Protein AF-A0AAD8B9A0-F1 (afdb_monomer)

InterPro domains:
  IPR000834 Peptidase M14, carboxypeptidase A [PF00246] (29-310)
  IPR000834 Peptidase M14, carboxypeptidase A [PS52035] (16-327)
  IPR000834 Peptidase M14, carboxypeptidase A [SM00631] (17-311)

Secondary structure (DSSP, 8-state):
---S----SS---TTTSPPHHHHHHHHHHHHHH-TTTEEE-TT-B-TTS-B--EEEES-TT-TTGGGSEEEEEE--SSTT--HHHHHHHHHHHHHHHTTSSS-S-HHHHHHHHHHHHEEEEEES-S-HHHHHHHHHH--TT--S-TT---GGG-SSSSTTSTTSBS-TTSTTB--SSTT-SHHHHHHHHHHHHS--SEEEEEE-SS-EEEESP-SHHHHT--SGGG----TTHHHHHHHHHHHHHH-TTSPPEEEEHHHH-SS---S-HHHHHHHTS--SEEEEEE----TT--SS-SHHHHS--GGGHHHHHHHHTHHHHHHHHHHHHHHHHHHHHHH---HHHHHHHHHHHS---------B-----TTTHHHHHHHHHHHHHHHHHHHHHHHHHHHHHHHTS-------------------

Radius of gyration: 24.92 Å; Cα contacts (8 Å, |Δi|>4): 743; chains: 1; bounding box: 74×56×81 Å

pLDDT: mean 85.26, std 19.44, range [25.05, 98.94]

Foldseek 3Di:
DALDFDDAPDADDCVQFPALVRLVVVLVVLCVVCVQFKDFPQPQAWPVRRGLSKMKGARNPDPPQVLAAEEEEEEALWQLQRLRLVLVVVLSCLLCVLVPPDDDDPSVVVNVVDRHRHTYIYSSHLANQSSVVCVVVVSSSGTHGVQLARSFQQAPFQHPDDQADCDSSDNRNRPPHRPPISSNVVLVVCLVVDLHQAYEYEFALAFAKEADDQADCLLPPPDPVPNDHQLQVVLLVVLLVQLQVLLVVDGYFYDHNSLVDPGGHGRGSQNCCCPVSVRNHGIYGHLYADPDDDDDRNSNGNADDSVCSVVSSVSNNSSVVSVSVSSSVVSVVVVVLVPDPDPVVVVVVVCVSNDDDDDDPDSDDPDPPVPPVVVVVVVVVVVVVVVVVVVVVVVVVVVVVVVVVDDDDDDDDDDDDPDDDDDD

Nearest PDB structures (foldseek):
  1uwy-assembly1_A  TM=7.625E-01  e=5.357E-14  Homo sapiens
  1h8l-assembly1_A  TM=7.677E-01  e=7.523E-14  Lophonetta specularioides
  2nsm-assembly1_A  TM=7.657E-01  e=2.204E-13  Homo sapiens
  3mn8-assembly1_A  TM=7.674E-01  e=1.402E-13  Drosophila melanogaster
  3mn8-assembly3_C  TM=7.132E-01  e=5.451E-13  Drosophila melanogaster

Mean predicted aligned error: 10.91 Å

Solvent-accessible surface area (backbone atoms only — not comparable to full-atom values): 22854 Å² total; per-residue (Å²): 90,87,40,66,65,59,74,59,89,56,78,86,47,71,93,76,45,77,48,71,70,52,50,50,51,51,54,51,50,49,26,69,73,37,62,64,36,27,44,74,48,83,86,44,36,28,91,85,65,45,62,21,59,30,34,39,39,25,41,72,84,51,91,64,61,85,78,27,45,25,33,41,38,39,16,20,48,38,34,38,28,54,48,37,39,53,43,50,52,53,50,51,49,52,46,48,56,27,70,53,94,72,70,102,42,75,42,32,56,52,23,54,52,49,32,73,44,30,41,37,34,34,31,52,25,34,26,41,45,9,38,54,41,33,70,73,69,64,28,47,37,35,35,15,34,72,82,31,32,15,55,59,22,18,26,82,27,68,52,91,43,89,20,45,35,88,48,67,81,29,40,38,5,20,61,94,41,60,57,68,48,52,48,51,43,57,57,60,51,48,49,72,76,40,87,41,50,29,35,41,39,38,38,41,49,37,44,35,36,32,32,46,35,30,28,41,70,44,54,67,43,90,43,85,92,61,57,61,60,56,75,53,43,71,59,49,51,50,51,48,52,53,32,26,60,52,18,71,94,67,62,41,40,40,32,45,21,28,74,71,39,96,59,47,43,12,1,24,59,40,40,24,36,38,70,73,60,55,23,74,41,28,28,38,34,25,72,36,41,42,97,77,71,80,84,68,38,35,32,58,32,18,27,72,58,74,94,44,39,67,65,53,42,62,51,50,51,42,37,58,57,41,53,50,56,51,46,54,52,52,49,50,55,52,53,54,52,71,70,49,88,52,67,65,61,50,48,59,49,54,48,61,49,62,56,79,69,81,86,68,89,60,73,53,65,85,74,87,68,86,75,60,62,63,61,55,49,52,50,52,53,52,50,52,52,52,50,52,52,51,53,50,53,51,50,51,51,52,52,58,58,53,65,74,72,66,79,88,85,82,93,86,82,82,87,89,78,92,80,82,87,80,77,135

Organism: Biomphalaria pfeifferi (NCBI:txid112525)

Sequence (424 aa):
MNVKSQVEKYEPDYLIYHNYTQAFADVMSLAQKYPDYIQTLDKYKSGSGLSQLVIRITNFSNPFLENNVKILMAYGEHAREFFPIESMFYFLNNLTQGLEKTINCLNESFSKWVLNRFDIYIIALTNPDGKDYIEKSKNYCWRGNAKGIDINRNFDWNFGDIGSSKDPNDGEYRGPSAFSEPETEVFRELSRLVNFDGFFSFHSGIRHIYIPFADSKSKHSKSKRNHRVPHNKNRIIELSRQMARASPLRLFQFGLAHKLNGYNADGTSFDYMAGVAKVPFSLAIEMWGHDNHVGNSCFDEFNPESEKLEEELVLVHPLYVEFLTYLDRWKKDILNLEETSDAKLRRSIVDLEQGEQPFEDLTESPSKKTGALHEDLLMYMLLLLLLAVVIVIIGLKYICGNSRKKRVISLKSLSSTFLLLRSL

Structure (mmCIF, N/CA/C/O backbone):
data_AF-A0AAD8B9A0-F1
#
_entry.id   AF-A0AAD8B9A0-F1
#
loop_
_atom_site.group_PDB
_atom_site.id
_atom_site.type_symbol
_atom_site.label_atom_id
_atom_site.label_alt_id
_atom_site.label_comp_id
_atom_site.label_asym_id
_atom_site.label_entity_id
_atom_site.label_seq_id
_atom_site.pdbx_PDB_ins_code
_atom_site.Cartn_x
_atom_site.Cartn_y
_atom_site.Cartn_z
_atom_site.occupancy
_atom_site.B_iso_or_equiv
_atom_site.auth_seq_id
_atom_site.auth_comp_id
_atom_site.auth_asym_id
_atom_site.auth_atom_id
_atom_site.pdbx_PDB_model_num
ATOM 1 N N . MET A 1 1 ? 3.394 2.214 -21.341 1.00 71.31 1 MET A N 1
ATOM 2 C CA . MET A 1 1 ? 4.650 2.692 -20.691 1.00 71.31 1 MET A CA 1
ATOM 3 C C . MET A 1 1 ? 5.843 1.822 -21.089 1.00 71.31 1 MET A C 1
ATOM 5 O O . MET A 1 1 ? 5.667 0.622 -21.264 1.00 71.31 1 MET A O 1
ATOM 9 N N . ASN A 1 2 ? 7.052 2.390 -21.215 1.00 71.69 2 ASN A N 1
ATOM 10 C CA . ASN A 1 2 ? 8.270 1.612 -21.490 1.00 71.69 2 ASN A CA 1
ATOM 11 C C . ASN A 1 2 ? 8.801 0.959 -20.198 1.00 71.69 2 ASN A C 1
ATOM 13 O O . ASN A 1 2 ? 9.082 1.665 -19.238 1.00 71.69 2 ASN A O 1
ATOM 17 N N . VAL A 1 3 ? 8.946 -0.368 -20.191 1.00 85.25 3 VAL A N 1
ATOM 18 C CA . VAL A 1 3 ? 9.480 -1.167 -19.062 1.00 85.25 3 VAL A CA 1
ATOM 19 C C . VAL A 1 3 ? 10.838 -1.803 -19.370 1.00 85.25 3 VAL A C 1
ATOM 21 O O . VAL A 1 3 ? 11.311 -2.683 -18.648 1.00 85.25 3 VAL A O 1
ATOM 24 N N . LYS A 1 4 ? 11.472 -1.393 -20.474 1.00 89.50 4 LYS A N 1
ATOM 25 C CA . LYS A 1 4 ? 12.816 -1.851 -20.828 1.00 89.50 4 LYS A CA 1
ATOM 26 C C . LYS A 1 4 ? 13.832 -1.260 -19.863 1.00 89.50 4 LYS A C 1
ATOM 28 O O . LYS A 1 4 ? 13.793 -0.057 -19.618 1.00 89.50 4 LYS A O 1
ATOM 33 N N . SER A 1 5 ? 14.778 -2.094 -19.440 1.00 93.25 5 SER A N 1
ATOM 34 C CA . SER A 1 5 ? 15.913 -1.692 -18.607 1.00 93.25 5 SER A CA 1
ATOM 35 C C . SER A 1 5 ? 16.591 -0.437 -19.143 1.00 93.25 5 SER A C 1
ATOM 37 O O . SER A 1 5 ? 16.822 -0.314 -20.350 1.00 93.25 5 SER A O 1
ATOM 39 N N . GLN A 1 6 ? 16.914 0.470 -18.231 1.00 95.19 6 GLN A N 1
ATOM 40 C CA . GLN A 1 6 ? 17.668 1.687 -18.499 1.00 95.19 6 GLN A CA 1
ATOM 41 C C . GLN A 1 6 ? 18.984 1.648 -17.718 1.00 95.19 6 GLN A C 1
ATOM 43 O O . GLN A 1 6 ? 19.227 0.736 -16.928 1.00 95.19 6 GLN A O 1
ATOM 48 N N . VAL A 1 7 ? 19.871 2.600 -18.004 1.00 94.62 7 VAL A N 1
ATOM 49 C CA . VAL A 1 7 ? 21.052 2.829 -17.168 1.00 94.62 7 VAL A CA 1
ATOM 50 C C . VAL A 1 7 ? 20.599 3.665 -15.980 1.00 94.62 7 VAL A C 1
ATOM 52 O O . VAL A 1 7 ? 20.136 4.791 -16.170 1.00 94.62 7 VAL A O 1
ATOM 55 N N . GLU A 1 8 ? 20.723 3.107 -14.782 1.00 95.69 8 GLU A N 1
ATOM 56 C CA . GLU A 1 8 ? 20.315 3.785 -13.557 1.00 95.69 8 GLU A CA 1
ATOM 57 C C . GLU A 1 8 ? 21.355 4.815 -13.111 1.00 95.69 8 GLU A C 1
ATOM 59 O O . GLU A 1 8 ? 22.565 4.606 -13.232 1.00 95.69 8 GLU A O 1
ATOM 64 N N . LYS A 1 9 ? 20.875 5.933 -12.561 1.00 95.50 9 LYS A N 1
ATOM 65 C CA . LYS A 1 9 ? 21.720 6.943 -11.913 1.00 95.50 9 LYS A CA 1
ATOM 66 C C . LYS A 1 9 ? 22.324 6.399 -10.615 1.00 95.50 9 LYS A C 1
ATOM 68 O O . LYS A 1 9 ? 23.489 6.658 -10.322 1.00 95.50 9 LYS A O 1
ATOM 73 N N . TYR A 1 10 ? 21.521 5.651 -9.866 1.00 95.62 10 TYR A N 1
ATOM 74 C CA . TYR A 1 10 ? 21.903 4.865 -8.701 1.00 95.62 10 TYR A CA 1
ATOM 75 C C . TYR A 1 10 ? 20.953 3.670 -8.570 1.00 95.62 10 TYR A C 1
ATOM 77 O O . TYR A 1 10 ? 19.819 3.711 -9.039 1.00 95.62 10 TYR A O 1
ATOM 85 N N . GLU A 1 11 ? 21.435 2.603 -7.942 1.00 95.75 11 GLU A N 1
ATOM 86 C CA . GLU A 1 11 ? 20.695 1.360 -7.706 1.00 95.75 11 GLU A CA 1
ATOM 87 C C . GLU A 1 11 ? 20.348 1.229 -6.209 1.00 95.75 11 GLU A C 1
ATOM 89 O O . GLU A 1 11 ? 21.002 1.871 -5.380 1.00 95.75 11 GLU A O 1
ATOM 94 N N . PRO A 1 12 ? 19.361 0.397 -5.826 1.00 96.19 12 PRO A N 1
ATOM 95 C CA . PRO A 1 12 ? 19.086 0.119 -4.422 1.00 96.19 12 PRO A CA 1
ATOM 96 C C . PRO A 1 12 ? 20.289 -0.539 -3.744 1.00 96.19 12 PRO A C 1
ATOM 98 O O . PRO A 1 12 ? 20.817 -1.550 -4.214 1.00 96.19 12 PRO A O 1
ATOM 101 N N . ASP A 1 13 ? 20.669 -0.014 -2.580 1.00 97.00 13 ASP A N 1
ATOM 102 C CA . ASP A 1 13 ? 21.529 -0.739 -1.648 1.00 97.00 13 ASP A CA 1
ATOM 103 C C . ASP A 1 13 ? 20.666 -1.706 -0.831 1.00 97.00 13 ASP A C 1
ATOM 105 O O . ASP A 1 13 ? 19.913 -1.279 0.041 1.00 97.00 13 ASP A O 1
ATOM 109 N N . TYR A 1 14 ? 20.774 -3.008 -1.098 1.00 96.50 14 TYR A N 1
ATOM 110 C CA . TYR A 1 14 ? 20.010 -4.047 -0.393 1.00 96.50 14 TYR A CA 1
ATOM 111 C C . TYR A 1 14 ? 20.470 -4.305 1.056 1.00 96.50 14 TYR A C 1
ATOM 113 O O . TYR A 1 14 ? 19.943 -5.191 1.730 1.00 96.50 14 TYR A O 1
ATOM 121 N N . LEU A 1 15 ? 21.462 -3.561 1.557 1.00 95.56 15 LEU A N 1
ATOM 122 C CA . LEU A 1 15 ? 21.720 -3.455 2.996 1.00 95.56 15 LEU A CA 1
ATOM 123 C C . LEU A 1 15 ? 20.770 -2.466 3.687 1.00 95.56 15 LEU A C 1
ATOM 125 O O . LEU A 1 15 ? 20.677 -2.482 4.913 1.00 95.56 15 LEU A O 1
ATOM 129 N N . ILE A 1 16 ? 20.098 -1.612 2.911 1.00 95.81 16 ILE A N 1
ATOM 130 C CA . ILE A 1 16 ? 19.205 -0.548 3.378 1.00 95.81 16 ILE A CA 1
ATOM 131 C C . ILE A 1 16 ? 17.772 -0.804 2.894 1.00 95.81 16 ILE A C 1
ATOM 133 O O . ILE A 1 16 ? 16.852 -0.818 3.702 1.00 95.81 16 ILE A O 1
ATOM 137 N N . TYR A 1 17 ? 17.586 -1.042 1.594 1.00 98.00 17 TYR A N 1
ATOM 138 C CA . TYR A 1 17 ? 16.304 -1.422 1.007 1.00 98.00 17 TYR A CA 1
ATOM 139 C C . TYR A 1 17 ? 16.043 -2.918 1.175 1.00 98.00 17 TYR A C 1
ATOM 141 O O . TYR A 1 17 ? 16.876 -3.748 0.803 1.00 98.00 17 TYR A O 1
ATOM 149 N N . HIS A 1 18 ? 14.849 -3.280 1.633 1.00 98.06 18 HIS A N 1
ATOM 150 C CA . HIS A 1 18 ? 14.454 -4.669 1.789 1.00 98.06 18 HIS A CA 1
ATOM 151 C C . HIS A 1 18 ? 14.305 -5.344 0.421 1.00 98.06 18 HIS A C 1
ATOM 153 O O . HIS A 1 18 ? 13.548 -4.908 -0.460 1.00 98.06 18 HIS A O 1
ATOM 159 N N . ASN A 1 19 ? 14.996 -6.470 0.261 1.00 97.81 19 ASN A N 1
ATOM 160 C CA . ASN A 1 19 ? 14.623 -7.494 -0.705 1.00 97.81 19 ASN A CA 1
ATOM 161 C C . ASN A 1 19 ? 13.475 -8.369 -0.163 1.00 97.81 19 ASN A C 1
ATOM 163 O O . ASN A 1 19 ? 13.119 -8.291 1.016 1.00 97.81 19 ASN A O 1
ATOM 167 N N . TYR A 1 20 ? 12.893 -9.225 -1.006 1.00 98.25 20 TYR A N 1
ATOM 168 C CA . TYR A 1 20 ? 11.795 -10.117 -0.618 1.00 98.25 20 TYR A CA 1
ATOM 169 C C . TYR A 1 20 ? 12.150 -10.984 0.600 1.00 98.25 20 TYR A C 1
ATOM 171 O O . TYR A 1 20 ? 11.336 -11.154 1.506 1.00 98.25 20 TYR A O 1
ATOM 179 N N . THR A 1 21 ? 13.371 -11.527 0.638 1.00 98.06 21 THR A N 1
ATOM 180 C CA . THR A 1 21 ? 13.805 -12.440 1.706 1.00 98.06 21 THR A CA 1
ATOM 181 C C . THR A 1 21 ? 13.910 -11.722 3.051 1.00 98.06 21 THR A C 1
ATOM 183 O O . THR A 1 21 ? 13.456 -12.260 4.060 1.00 98.06 21 THR A O 1
ATOM 186 N N . GLN A 1 22 ? 14.470 -10.511 3.065 1.00 98.25 22 GLN A N 1
ATOM 187 C CA . GLN A 1 22 ? 14.550 -9.655 4.252 1.00 98.25 22 GLN A CA 1
ATOM 188 C C . GLN A 1 22 ? 13.149 -9.251 4.714 1.00 98.25 22 GLN A C 1
ATOM 190 O O . GLN A 1 22 ? 12.798 -9.508 5.860 1.00 98.25 22 GLN A O 1
ATOM 195 N N . ALA A 1 23 ? 12.305 -8.750 3.802 1.00 98.38 23 ALA A N 1
ATOM 196 C CA . ALA A 1 23 ? 10.934 -8.364 4.129 1.00 98.38 23 ALA A CA 1
ATOM 197 C C . ALA A 1 23 ? 10.128 -9.530 4.729 1.00 98.38 23 ALA A C 1
ATOM 199 O O . ALA A 1 23 ? 9.422 -9.358 5.723 1.00 98.38 23 ALA A O 1
ATOM 200 N N . PHE A 1 24 ? 10.262 -10.735 4.163 1.00 98.50 24 PHE A N 1
ATOM 201 C CA . PHE A 1 24 ? 9.653 -11.944 4.715 1.00 98.50 24 PHE A CA 1
ATOM 202 C C . PHE A 1 24 ? 10.174 -12.236 6.126 1.00 98.50 24 PHE A C 1
ATOM 204 O O . PHE A 1 24 ? 9.379 -12.448 7.042 1.00 98.50 24 PHE A O 1
ATOM 211 N N . ALA A 1 25 ? 11.496 -12.247 6.315 1.00 98.50 25 ALA A N 1
ATOM 212 C CA . ALA A 1 25 ? 12.107 -12.549 7.606 1.00 98.50 25 ALA A CA 1
ATOM 213 C C . ALA A 1 25 ? 11.671 -11.559 8.697 1.00 98.50 25 ALA A C 1
ATOM 215 O O . ALA A 1 25 ? 11.314 -11.986 9.797 1.00 98.50 25 ALA A O 1
ATOM 216 N N . ASP A 1 26 ? 11.627 -10.265 8.383 1.00 98.25 26 ASP A N 1
ATOM 217 C CA . ASP A 1 26 ? 11.280 -9.217 9.342 1.00 98.25 26 ASP A CA 1
ATOM 218 C C . ASP A 1 26 ? 9.797 -9.244 9.714 1.00 98.25 26 ASP A C 1
ATOM 220 O O . ASP A 1 26 ? 9.461 -9.173 10.898 1.00 98.25 26 ASP A O 1
ATOM 224 N N . VAL A 1 27 ? 8.897 -9.460 8.747 1.00 98.38 27 VAL A N 1
ATOM 225 C CA . VAL A 1 27 ? 7.463 -9.650 9.029 1.00 98.38 27 VAL A CA 1
ATOM 226 C C . VAL A 1 27 ? 7.234 -10.863 9.936 1.00 98.38 27 VAL A C 1
ATOM 228 O O . VAL A 1 27 ? 6.509 -10.764 10.930 1.00 98.38 27 VAL A O 1
ATOM 231 N N . MET A 1 28 ? 7.878 -11.997 9.641 1.00 98.31 28 MET A N 1
ATOM 232 C CA . MET A 1 28 ? 7.747 -13.206 10.462 1.00 98.31 28 MET A CA 1
ATOM 233 C C . MET A 1 28 ? 8.338 -13.008 11.864 1.00 98.31 28 MET A C 1
ATOM 235 O O . MET A 1 28 ? 7.744 -13.448 12.849 1.00 98.31 28 MET A O 1
ATOM 239 N N . SER A 1 29 ? 9.467 -12.303 11.971 1.00 98.12 29 SER A N 1
ATOM 240 C CA . SER A 1 29 ? 10.098 -11.948 13.246 1.00 98.12 29 SER A CA 1
ATOM 241 C C . SER A 1 29 ? 9.185 -11.068 14.106 1.00 98.12 29 SER A C 1
ATOM 243 O O . SER A 1 29 ? 8.993 -11.348 15.292 1.00 98.12 29 SER A O 1
ATOM 245 N N . LEU A 1 30 ? 8.545 -10.053 13.513 1.00 97.44 30 LEU A N 1
ATOM 246 C CA . LEU A 1 30 ? 7.581 -9.194 14.206 1.00 97.44 30 LEU A CA 1
ATOM 247 C C . LEU A 1 30 ? 6.370 -9.985 14.714 1.00 97.44 30 LEU A C 1
ATOM 249 O O . LEU A 1 30 ? 5.999 -9.843 15.881 1.00 97.44 30 LEU A O 1
ATOM 253 N N . ALA A 1 31 ? 5.789 -10.847 13.875 1.00 97.69 31 ALA A N 1
ATOM 254 C CA . ALA A 1 31 ? 4.660 -11.694 14.262 1.00 97.69 31 ALA A CA 1
ATOM 255 C C . ALA A 1 31 ? 5.031 -12.678 15.384 1.00 97.69 31 ALA A C 1
ATOM 257 O O . ALA A 1 31 ? 4.275 -12.854 16.338 1.00 97.69 31 ALA A O 1
ATOM 258 N N . GLN A 1 32 ? 6.226 -13.273 15.321 1.00 97.56 32 GLN A N 1
ATOM 259 C CA . GLN A 1 32 ? 6.725 -14.168 16.365 1.00 97.56 32 GLN A CA 1
ATOM 260 C C . GLN A 1 32 ? 7.006 -13.432 17.682 1.00 97.56 32 GLN A C 1
ATOM 262 O O . GLN A 1 32 ? 6.768 -13.984 18.758 1.00 97.56 32 GLN A O 1
ATOM 267 N N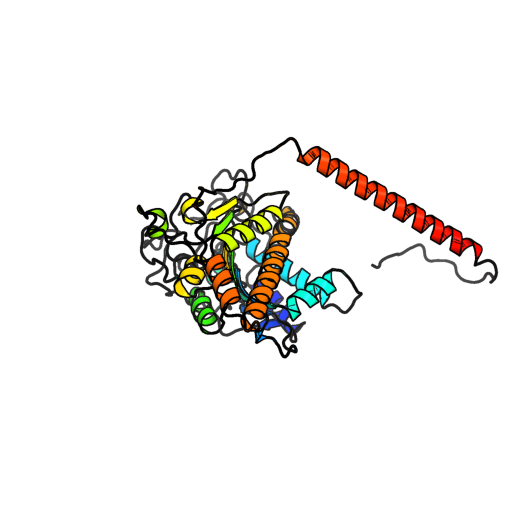 . LYS A 1 33 ? 7.530 -12.202 17.615 1.00 96.88 33 LYS A N 1
ATOM 268 C CA . LYS A 1 33 ? 7.868 -11.392 18.793 1.00 96.88 33 LYS A CA 1
ATOM 269 C C . LYS A 1 33 ? 6.624 -10.832 19.487 1.00 96.88 33 LYS A C 1
ATOM 271 O O . LYS A 1 33 ? 6.620 -10.735 20.714 1.00 96.88 33 LYS A O 1
ATOM 276 N N . TYR A 1 34 ? 5.576 -10.493 18.732 1.00 96.81 34 TYR A N 1
ATOM 277 C CA . TYR A 1 34 ? 4.356 -9.857 19.243 1.00 96.81 34 TYR A CA 1
ATOM 278 C C . TYR A 1 34 ? 3.068 -10.617 18.860 1.00 96.81 34 TYR A C 1
ATOM 280 O O . TYR A 1 34 ? 2.167 -10.021 18.268 1.00 96.81 34 TYR A O 1
ATOM 288 N N . PRO A 1 35 ? 2.921 -11.905 19.224 1.00 96.50 35 PRO A N 1
ATOM 289 C CA . PRO A 1 35 ? 1.802 -12.743 18.772 1.00 96.50 35 PRO A CA 1
ATOM 290 C C . PRO A 1 35 ? 0.435 -12.302 19.323 1.00 96.50 35 PRO A C 1
ATOM 292 O O . PRO A 1 35 ? -0.597 -12.558 18.703 1.00 96.50 35 PRO A O 1
ATOM 295 N N . ASP A 1 36 ? 0.417 -11.596 20.458 1.00 95.50 36 ASP A N 1
ATOM 296 C CA . ASP A 1 36 ? -0.799 -11.003 21.036 1.00 95.50 36 ASP A CA 1
ATOM 297 C C . ASP A 1 36 ? -1.308 -9.791 20.236 1.00 95.50 36 ASP A C 1
ATOM 299 O O . ASP A 1 36 ? -2.430 -9.325 20.464 1.00 95.50 36 ASP A O 1
ATOM 303 N N . TYR A 1 37 ? -0.491 -9.283 19.301 1.00 97.12 37 TYR A N 1
ATOM 304 C CA . TYR A 1 37 ? -0.767 -8.071 18.535 1.00 97.12 37 TYR A CA 1
ATOM 305 C C . TYR A 1 37 ? -0.685 -8.229 17.017 1.00 97.12 37 TYR A C 1
ATOM 307 O O . TYR A 1 37 ? -1.356 -7.488 16.305 1.00 97.12 37 TYR A O 1
ATOM 315 N N . ILE A 1 38 ? 0.132 -9.154 16.508 1.00 98.19 38 ILE A N 1
ATOM 316 C CA . ILE A 1 38 ? 0.414 -9.328 15.079 1.00 98.19 38 ILE A CA 1
ATOM 317 C C . ILE A 1 38 ? 0.214 -10.797 14.701 1.00 98.19 38 ILE A C 1
ATOM 319 O O . ILE A 1 38 ? 0.829 -11.687 15.281 1.00 98.19 38 ILE A O 1
ATOM 323 N N . GLN A 1 39 ? -0.622 -11.046 13.694 1.00 98.19 39 GLN A N 1
ATOM 324 C CA . GLN A 1 39 ? -0.857 -12.370 13.113 1.00 98.19 39 GLN A CA 1
ATOM 325 C C . GLN A 1 39 ? -0.636 -12.335 11.601 1.00 98.19 39 GLN A C 1
ATOM 327 O O . GLN A 1 39 ? -1.050 -11.384 10.939 1.00 98.19 39 GLN A O 1
ATOM 332 N N . THR A 1 40 ? -0.028 -13.380 11.042 1.00 98.25 40 THR A N 1
ATOM 333 C CA . THR A 1 40 ? 0.126 -13.544 9.591 1.00 98.25 40 THR A CA 1
ATOM 334 C C . THR A 1 40 ? -1.057 -14.314 8.996 1.00 98.25 40 THR A C 1
ATOM 336 O O . THR A 1 40 ? -1.662 -15.172 9.642 1.00 98.25 40 THR A O 1
ATOM 339 N N . LEU A 1 41 ? -1.415 -14.002 7.749 1.00 98.00 41 LEU A N 1
ATOM 340 C CA . LEU A 1 41 ? -2.427 -14.705 6.959 1.00 98.00 41 LEU A CA 1
ATOM 341 C C . LEU A 1 41 ? -1.747 -15.428 5.785 1.00 98.00 41 LEU A C 1
ATOM 343 O O . LEU A 1 41 ? -1.842 -15.016 4.630 1.00 98.00 41 LEU A O 1
ATOM 347 N N . ASP A 1 42 ? -1.075 -16.540 6.083 1.00 95.00 42 ASP A N 1
ATOM 348 C CA . ASP A 1 42 ? -0.125 -17.222 5.179 1.00 95.00 42 ASP A CA 1
ATOM 349 C C . ASP A 1 42 ? -0.738 -17.858 3.915 1.00 95.00 42 ASP A C 1
ATOM 351 O O . ASP A 1 42 ? -0.021 -18.358 3.043 1.00 95.00 42 ASP A O 1
ATOM 355 N N . LYS A 1 43 ? -2.071 -17.884 3.807 1.00 97.69 43 LYS A N 1
ATOM 356 C CA . LYS A 1 43 ? -2.770 -18.488 2.662 1.00 97.69 43 LYS A CA 1
ATOM 357 C C . LYS A 1 43 ? -2.620 -17.684 1.367 1.00 97.69 43 LYS A C 1
ATOM 359 O O . LYS A 1 43 ? -2.801 -18.255 0.295 1.00 97.69 43 LYS A O 1
ATOM 364 N N . TYR A 1 44 ? -2.320 -16.387 1.457 1.00 98.19 44 TYR A N 1
ATOM 365 C CA . TYR A 1 44 ? -2.239 -15.498 0.298 1.00 98.19 44 TYR A CA 1
ATOM 366 C C . TYR A 1 44 ? -0.854 -15.564 -0.342 1.00 98.19 44 TYR A C 1
ATOM 368 O O . TYR A 1 44 ? 0.159 -15.235 0.284 1.00 98.19 44 TYR A O 1
ATOM 376 N N . LYS A 1 45 ? -0.820 -16.017 -1.595 1.00 98.38 45 LYS A N 1
ATOM 377 C CA . LYS A 1 45 ? 0.405 -16.265 -2.351 1.00 98.38 45 LYS A CA 1
ATOM 378 C C . LYS A 1 45 ? 0.272 -15.766 -3.783 1.00 98.38 45 LYS A C 1
ATOM 380 O O . LYS A 1 45 ? -0.820 -15.785 -4.341 1.00 98.38 45 LYS A O 1
ATOM 385 N N . SER A 1 46 ? 1.393 -15.376 -4.371 1.00 98.25 46 SER A N 1
ATOM 386 C CA . SER A 1 46 ? 1.506 -14.984 -5.775 1.00 98.25 46 SER A CA 1
ATOM 387 C C . SER A 1 46 ? 1.404 -16.157 -6.746 1.00 98.25 46 SER A C 1
ATOM 389 O O . SER A 1 46 ? 1.356 -17.326 -6.343 1.00 98.25 46 SER A O 1
ATOM 391 N N . GLY A 1 47 ? 1.441 -15.851 -8.047 1.00 97.31 47 GLY A N 1
ATOM 392 C CA . GLY A 1 47 ? 1.433 -16.855 -9.111 1.00 97.31 47 GLY A CA 1
ATOM 393 C C . GLY A 1 47 ? 2.574 -17.874 -9.010 1.00 97.31 47 GLY A C 1
ATOM 394 O O . GLY A 1 47 ? 2.382 -19.037 -9.370 1.00 97.31 47 GLY A O 1
ATOM 395 N N . SER A 1 48 ? 3.731 -17.465 -8.484 1.00 97.31 48 SER A N 1
ATOM 396 C CA . SER A 1 48 ? 4.896 -18.336 -8.259 1.00 97.31 48 SER A CA 1
ATOM 397 C C . SER A 1 48 ? 4.945 -18.950 -6.853 1.00 97.31 48 SER A C 1
ATOM 399 O O . SER A 1 48 ? 5.892 -19.663 -6.521 1.00 97.31 48 SER A O 1
ATOM 401 N N . GLY A 1 49 ? 3.925 -18.715 -6.021 1.00 98.00 49 GLY A N 1
ATOM 402 C CA . GLY A 1 49 ? 3.800 -19.295 -4.683 1.00 98.00 49 GLY A CA 1
ATOM 403 C C . GLY A 1 49 ? 4.548 -18.549 -3.572 1.00 98.00 49 GLY A C 1
ATOM 404 O O . GLY A 1 49 ? 4.640 -19.081 -2.460 1.00 98.00 49 GLY A O 1
ATOM 405 N N . LEU A 1 50 ? 5.061 -17.344 -3.841 1.00 98.50 50 LEU A N 1
ATOM 406 C CA . LEU A 1 50 ? 5.660 -16.470 -2.830 1.00 98.50 50 LEU A CA 1
ATOM 407 C C . LEU A 1 50 ? 4.565 -15.858 -1.953 1.00 98.50 50 LEU A C 1
ATOM 409 O O . LEU A 1 50 ? 3.462 -15.591 -2.421 1.00 98.50 50 LEU A O 1
ATOM 413 N N . SER A 1 51 ? 4.850 -15.653 -0.669 1.00 98.50 51 SER A N 1
ATOM 414 C CA . SER A 1 51 ? 3.882 -15.059 0.257 1.00 98.50 51 SER A CA 1
ATOM 415 C C . SER A 1 51 ? 3.662 -13.586 -0.081 1.00 98.50 51 SER A C 1
ATOM 417 O O . SER A 1 51 ? 4.628 -12.860 -0.305 1.00 98.50 51 SER A O 1
ATOM 419 N N . GLN A 1 52 ? 2.409 -13.126 -0.048 1.00 98.50 52 GLN A N 1
ATOM 420 C CA . GLN A 1 52 ? 2.091 -11.691 -0.130 1.00 98.50 52 GLN A CA 1
ATOM 421 C C . GLN A 1 52 ? 2.268 -10.956 1.213 1.00 98.50 52 GLN A C 1
ATOM 423 O O . GLN A 1 52 ? 1.952 -9.770 1.326 1.00 98.50 52 GLN A O 1
ATOM 428 N N . LEU A 1 53 ? 2.765 -11.661 2.242 1.00 98.12 53 LEU A N 1
ATOM 429 C CA . LEU A 1 53 ? 3.092 -11.107 3.559 1.00 98.12 53 LEU A CA 1
ATOM 430 C C . LEU A 1 53 ? 1.911 -10.357 4.189 1.00 98.12 53 LEU A C 1
ATOM 432 O O . LEU A 1 53 ? 2.039 -9.237 4.680 1.00 98.12 53 LEU A O 1
ATOM 436 N N . VAL A 1 54 ? 0.731 -10.973 4.139 1.00 98.75 54 VAL A N 1
ATOM 437 C CA . VAL A 1 54 ? -0.482 -10.361 4.677 1.00 98.75 54 VAL A CA 1
ATOM 438 C C . VAL A 1 54 ? -0.479 -10.492 6.195 1.00 98.75 54 VAL A C 1
ATOM 440 O O . VAL A 1 54 ? -0.408 -11.605 6.716 1.00 98.75 54 VAL A O 1
ATOM 443 N N . ILE A 1 55 ? -0.588 -9.370 6.902 1.00 98.62 55 ILE A N 1
ATOM 444 C CA . ILE A 1 55 ? -0.611 -9.326 8.367 1.00 98.62 55 ILE A CA 1
ATOM 445 C C . ILE A 1 55 ? -1.838 -8.596 8.892 1.00 98.62 55 ILE A C 1
ATOM 447 O O . ILE A 1 55 ? -2.329 -7.648 8.283 1.00 98.62 55 ILE A O 1
ATOM 451 N N . ARG A 1 56 ? -2.322 -9.043 10.048 1.00 98.50 56 ARG A N 1
ATOM 452 C CA . ARG A 1 56 ? -3.375 -8.402 10.832 1.00 98.50 56 ARG A CA 1
ATOM 453 C C . ARG A 1 56 ? -2.787 -7.926 12.153 1.00 98.50 56 ARG A C 1
ATOM 455 O O . ARG A 1 56 ? -2.132 -8.702 12.847 1.00 98.50 56 ARG A O 1
ATOM 462 N N . ILE A 1 57 ? -3.037 -6.668 12.490 1.00 98.44 57 ILE A N 1
ATOM 463 C CA . ILE A 1 57 ? -2.471 -5.981 13.643 1.00 98.44 57 ILE A CA 1
ATOM 464 C C . ILE A 1 57 ? -3.595 -5.362 14.472 1.00 98.44 57 ILE A C 1
ATOM 466 O O . ILE A 1 57 ? -4.294 -4.454 14.018 1.00 98.44 57 ILE A O 1
ATOM 470 N N . THR A 1 58 ? -3.764 -5.848 15.698 1.00 97.75 58 THR A N 1
ATOM 471 C CA . THR A 1 58 ? -4.727 -5.334 16.680 1.00 97.75 58 THR A CA 1
ATOM 472 C C . THR A 1 58 ? -4.438 -5.938 18.051 1.00 97.75 58 THR A C 1
ATOM 474 O O . THR A 1 58 ? -3.731 -6.929 18.144 1.00 97.75 58 THR A O 1
ATOM 477 N N . ASN A 1 59 ? -4.995 -5.407 19.136 1.00 96.00 59 ASN A N 1
ATOM 478 C CA . ASN A 1 59 ? -4.971 -6.102 20.421 1.00 96.00 59 ASN A CA 1
ATOM 479 C C . ASN A 1 59 ? -5.960 -7.280 20.415 1.00 96.00 59 ASN A C 1
ATOM 481 O O . ASN A 1 59 ? -7.136 -7.095 20.729 1.00 96.00 59 ASN A O 1
ATOM 485 N N . PHE A 1 60 ? -5.490 -8.496 20.118 1.00 94.88 60 PHE A N 1
ATOM 486 C CA . PHE A 1 60 ? -6.344 -9.692 20.037 1.00 94.88 60 PHE A CA 1
ATOM 487 C C . PHE A 1 60 ? -6.982 -10.096 21.375 1.00 94.88 60 PHE A C 1
ATOM 489 O O . PHE A 1 60 ? -7.939 -10.866 21.389 1.00 94.88 60 PHE A O 1
ATOM 496 N N . SER A 1 61 ? -6.492 -9.553 22.494 1.00 91.50 61 SER A N 1
ATOM 497 C CA . SER A 1 61 ? -7.100 -9.744 23.816 1.00 91.50 61 SER A CA 1
ATOM 498 C C . SER A 1 61 ? -8.264 -8.782 24.096 1.00 91.50 61 SER A C 1
ATOM 500 O O . SER A 1 61 ? -8.940 -8.926 25.115 1.00 91.50 61 SER A O 1
ATOM 502 N N . ASN A 1 62 ? -8.503 -7.780 23.242 1.00 88.44 62 ASN A N 1
ATOM 503 C CA . ASN A 1 62 ? -9.607 -6.837 23.409 1.00 88.44 62 ASN A CA 1
ATOM 504 C C . ASN A 1 62 ? -10.943 -7.506 23.022 1.00 88.44 62 ASN A C 1
ATOM 506 O O . ASN A 1 62 ? -11.084 -7.938 21.883 1.00 88.44 62 ASN A O 1
ATOM 510 N N . PRO A 1 63 ? -11.955 -7.567 23.905 1.00 81.50 63 PRO A N 1
ATOM 511 C CA . PRO A 1 63 ? -13.243 -8.175 23.565 1.00 81.50 63 PRO A CA 1
ATOM 512 C C . PRO A 1 63 ? -14.113 -7.316 22.629 1.00 81.50 63 PRO A C 1
ATOM 514 O O . PRO A 1 63 ? -15.078 -7.829 22.074 1.00 81.50 63 PRO A O 1
ATOM 517 N N . PHE A 1 64 ? -13.787 -6.035 22.422 1.00 83.56 64 PHE A N 1
ATOM 518 C CA . PHE A 1 64 ? -14.596 -5.085 21.642 1.00 83.56 64 PHE A CA 1
ATOM 519 C C . PHE A 1 64 ? -14.021 -4.784 20.246 1.00 83.56 64 PHE A C 1
ATOM 521 O O . PHE A 1 64 ? -14.150 -3.665 19.748 1.00 83.56 64 PHE A O 1
ATOM 528 N N . LEU A 1 65 ? -13.383 -5.769 19.597 1.00 84.44 65 LEU A N 1
ATOM 529 C CA . LEU A 1 65 ? -12.7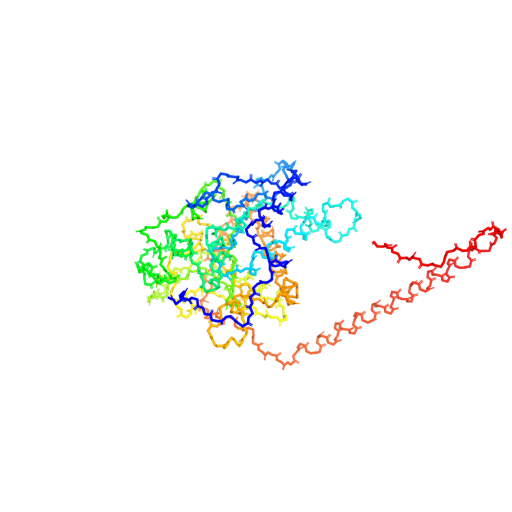79 -5.600 18.260 1.00 84.44 65 LEU A CA 1
ATOM 530 C C . LEU A 1 65 ? -13.774 -5.136 17.189 1.00 84.44 65 LEU A C 1
ATOM 532 O O . LEU A 1 65 ? -13.383 -4.511 16.206 1.00 84.44 65 LEU A O 1
ATOM 536 N N . GLU A 1 66 ? -15.062 -5.431 17.355 1.00 85.31 66 GLU A N 1
ATOM 537 C CA . GLU A 1 66 ? -16.104 -5.029 16.408 1.00 85.31 66 GLU A CA 1
ATOM 538 C C . GLU A 1 66 ? -16.204 -3.507 16.232 1.00 85.31 66 GLU A C 1
ATOM 540 O O . GLU A 1 66 ? -16.414 -3.048 15.105 1.00 85.31 66 GLU A O 1
ATOM 545 N N . ASN A 1 67 ? -15.932 -2.748 17.300 1.00 89.44 67 ASN A N 1
ATOM 546 C CA . ASN A 1 67 ? -15.977 -1.285 17.328 1.00 89.44 67 ASN A CA 1
ATOM 547 C C . ASN A 1 67 ? -14.688 -0.627 16.819 1.00 89.44 67 ASN A C 1
ATOM 549 O O . ASN A 1 67 ? -14.667 0.588 16.612 1.00 89.44 67 ASN A O 1
ATOM 553 N N . ASN A 1 68 ? -13.618 -1.401 16.611 1.00 95.88 68 ASN A N 1
ATOM 554 C CA . ASN A 1 68 ? -12.372 -0.867 16.078 1.00 95.88 68 ASN A CA 1
ATOM 555 C C . ASN A 1 68 ? -12.556 -0.388 14.635 1.00 95.88 68 ASN A C 1
ATOM 557 O O . ASN A 1 68 ? -13.308 -0.978 13.848 1.00 95.88 68 ASN A O 1
ATOM 561 N N . VAL A 1 69 ? -11.803 0.656 14.287 1.00 98.25 69 VAL A N 1
ATOM 562 C CA . VAL A 1 69 ? -11.646 1.106 12.904 1.00 98.25 69 VAL A CA 1
ATOM 563 C C . VAL A 1 69 ? -10.925 0.011 12.124 1.00 98.25 69 VAL A C 1
ATOM 565 O O . VAL A 1 69 ? -9.800 -0.356 12.470 1.00 98.25 69 VAL A O 1
ATOM 568 N N . LYS A 1 70 ? -11.550 -0.508 11.068 1.00 98.56 70 LYS A N 1
ATOM 569 C CA . LYS A 1 70 ? -10.963 -1.568 10.237 1.00 98.56 70 LYS A CA 1
ATOM 570 C C . LYS A 1 70 ? -10.303 -0.948 9.017 1.00 98.56 70 LYS A C 1
ATOM 572 O O . LYS A 1 70 ? -10.980 -0.300 8.222 1.00 98.56 70 LYS A O 1
ATOM 577 N N . ILE A 1 71 ? -8.999 -1.140 8.850 1.00 98.75 71 ILE A N 1
ATOM 578 C CA . ILE A 1 71 ? -8.241 -0.527 7.750 1.00 98.75 71 ILE A CA 1
ATOM 579 C C . ILE A 1 71 ? -7.514 -1.608 6.965 1.00 98.75 71 ILE A C 1
ATOM 581 O O . ILE A 1 71 ? -6.927 -2.501 7.568 1.00 98.75 71 ILE A O 1
ATOM 585 N N . LEU A 1 72 ? -7.521 -1.503 5.638 1.00 98.94 72 LEU A N 1
ATOM 586 C CA . LEU A 1 72 ? -6.633 -2.256 4.759 1.00 98.94 72 LEU A CA 1
ATOM 587 C C . LEU A 1 72 ? -5.583 -1.315 4.156 1.00 98.94 72 LEU A C 1
ATOM 589 O O . LEU A 1 72 ? -5.925 -0.306 3.542 1.00 98.94 72 LEU A O 1
ATOM 593 N N . MET A 1 73 ? -4.308 -1.648 4.317 1.00 98.94 73 MET A N 1
ATOM 594 C CA . MET A 1 73 ? -3.182 -0.949 3.699 1.00 98.94 73 MET A CA 1
ATOM 595 C C . MET A 1 73 ? -2.492 -1.886 2.713 1.00 98.94 73 MET A C 1
ATOM 597 O O . MET A 1 73 ? -2.239 -3.044 3.046 1.00 98.94 73 MET A O 1
ATOM 601 N N . ALA A 1 74 ? -2.194 -1.409 1.510 1.00 98.88 74 ALA A N 1
ATOM 602 C CA . ALA A 1 74 ? -1.543 -2.207 0.478 1.00 98.88 74 ALA A CA 1
ATOM 603 C C . ALA A 1 74 ? -0.268 -1.533 -0.022 1.00 98.88 74 ALA A C 1
ATOM 605 O O . ALA A 1 74 ? -0.252 -0.332 -0.291 1.00 98.88 74 ALA A O 1
ATOM 606 N N . TYR A 1 75 ? 0.784 -2.337 -0.149 1.00 98.88 75 TYR A N 1
ATOM 607 C CA . TYR A 1 75 ? 2.114 -1.910 -0.566 1.00 98.88 75 TYR A CA 1
ATOM 608 C C . TYR A 1 75 ? 2.634 -2.799 -1.690 1.00 98.88 75 TYR A C 1
ATOM 610 O O . TYR A 1 75 ? 2.208 -3.950 -1.847 1.00 98.88 75 TYR A O 1
ATOM 618 N N . GLY A 1 76 ? 3.575 -2.265 -2.470 1.00 98.31 76 GLY A N 1
ATOM 619 C CA . GLY A 1 76 ? 4.312 -3.032 -3.472 1.00 98.31 76 GLY A CA 1
ATOM 620 C C . GLY A 1 76 ? 3.415 -3.658 -4.539 1.00 98.31 76 GLY A C 1
ATOM 621 O O . GLY A 1 76 ? 3.626 -4.809 -4.909 1.00 98.31 76 GLY A O 1
ATOM 622 N N . GLU A 1 77 ? 2.386 -2.942 -5.004 1.00 98.69 77 GLU A N 1
ATOM 623 C CA . GLU A 1 77 ? 1.623 -3.345 -6.195 1.00 98.69 77 GLU A CA 1
ATOM 624 C C . GLU A 1 77 ? 2.512 -3.278 -7.451 1.00 98.69 77 GLU A C 1
ATOM 626 O O . GLU A 1 77 ? 2.481 -4.180 -8.293 1.00 98.69 77 GLU A O 1
ATOM 631 N N . HIS A 1 78 ? 3.367 -2.253 -7.547 1.00 98.56 78 HIS A N 1
ATOM 632 C CA . HIS A 1 78 ? 4.366 -2.121 -8.606 1.00 98.56 78 HIS A CA 1
ATOM 633 C C . HIS A 1 78 ? 5.765 -2.502 -8.108 1.00 98.56 78 HIS A C 1
ATOM 635 O O . HIS A 1 78 ? 6.217 -2.031 -7.067 1.00 98.56 78 HIS A O 1
ATOM 641 N N . ALA A 1 79 ? 6.485 -3.312 -8.886 1.00 98.25 79 ALA A N 1
ATOM 642 C CA . ALA A 1 79 ? 7.766 -3.892 -8.469 1.00 98.25 79 ALA A CA 1
ATOM 643 C C . ALA A 1 79 ? 8.886 -2.861 -8.218 1.00 98.25 79 ALA A C 1
ATOM 645 O O . ALA A 1 79 ? 9.714 -3.057 -7.332 1.00 98.25 79 ALA A O 1
ATOM 646 N N . ARG A 1 80 ? 8.915 -1.766 -8.986 1.00 97.75 80 ARG A N 1
ATOM 647 C CA . ARG A 1 80 ? 9.925 -0.690 -8.898 1.00 97.75 80 ARG A CA 1
ATOM 648 C C . ARG A 1 80 ? 9.727 0.310 -7.757 1.00 97.75 80 ARG A C 1
ATOM 650 O O . ARG A 1 80 ? 10.584 1.165 -7.556 1.00 97.75 80 ARG A O 1
ATOM 657 N N . GLU A 1 81 ? 8.624 0.228 -7.022 1.00 98.44 81 GLU A N 1
ATOM 658 C CA . GLU A 1 81 ? 8.273 1.177 -5.958 1.00 98.44 81 GLU A CA 1
ATOM 659 C C . GLU A 1 81 ? 8.711 0.608 -4.602 1.00 98.44 81 GLU A C 1
ATOM 661 O O . GLU A 1 81 ? 7.949 -0.055 -3.900 1.00 98.44 81 GLU A O 1
ATOM 666 N N . PHE A 1 82 ? 9.978 0.826 -4.249 1.00 98.62 82 PHE A N 1
ATOM 667 C CA . PHE A 1 82 ? 10.596 0.299 -3.031 1.00 98.62 82 PHE A CA 1
ATOM 668 C C . PHE A 1 82 ? 10.259 1.182 -1.827 1.00 98.62 82 PHE A C 1
ATOM 670 O O . PHE A 1 82 ? 9.969 0.667 -0.750 1.00 98.62 82 PHE A O 1
ATOM 677 N N . PHE A 1 83 ? 10.235 2.506 -2.007 1.00 98.69 83 PHE A N 1
ATOM 678 C CA . PHE A 1 83 ? 10.000 3.463 -0.924 1.00 98.69 83 PHE A CA 1
ATOM 679 C C . PHE A 1 83 ? 8.715 3.204 -0.099 1.00 98.69 83 PHE A C 1
ATOM 681 O O . PHE A 1 83 ? 8.788 3.272 1.130 1.00 98.69 83 PHE A O 1
ATOM 688 N N . PRO A 1 84 ? 7.552 2.853 -0.690 1.00 98.75 84 PRO A N 1
ATOM 689 C CA . PRO A 1 84 ? 6.364 2.505 0.095 1.00 98.75 84 PRO A CA 1
ATOM 690 C C . PRO A 1 84 ? 6.571 1.316 1.044 1.00 98.75 84 PRO A C 1
ATOM 692 O O . PRO A 1 84 ? 6.071 1.344 2.167 1.00 98.75 84 PRO A O 1
ATOM 695 N N . ILE A 1 85 ? 7.328 0.296 0.624 1.00 98.69 85 ILE A N 1
ATOM 696 C CA . ILE A 1 85 ? 7.635 -0.881 1.454 1.00 98.69 85 ILE A CA 1
ATOM 697 C C . ILE A 1 85 ? 8.484 -0.455 2.659 1.00 98.69 85 ILE A C 1
ATOM 699 O O . ILE A 1 85 ? 8.190 -0.832 3.793 1.00 98.69 85 ILE A O 1
ATOM 703 N N . GLU A 1 86 ? 9.481 0.400 2.439 1.00 98.81 86 GLU A N 1
ATOM 704 C CA . GLU A 1 86 ? 10.300 0.953 3.525 1.00 98.81 86 GLU A CA 1
ATOM 705 C C . GLU A 1 86 ? 9.472 1.820 4.482 1.00 98.81 86 GLU A C 1
ATOM 707 O O . GLU A 1 86 ? 9.617 1.741 5.702 1.00 98.81 86 GLU A O 1
ATOM 712 N N . SER A 1 87 ? 8.525 2.597 3.946 1.00 98.75 87 SER A N 1
ATOM 713 C CA . SER A 1 87 ? 7.586 3.389 4.746 1.00 98.75 87 SER A CA 1
ATOM 714 C C . SER A 1 87 ? 6.710 2.531 5.654 1.00 98.75 87 SER A C 1
ATOM 716 O O . SER A 1 87 ? 6.470 2.897 6.809 1.00 98.75 87 SER A O 1
ATOM 718 N N . MET A 1 88 ? 6.274 1.371 5.165 1.00 98.69 88 MET A N 1
ATOM 719 C CA . MET A 1 88 ? 5.557 0.393 5.973 1.00 98.69 88 MET A CA 1
ATOM 720 C C . MET A 1 88 ? 6.435 -0.136 7.114 1.00 98.69 88 MET A C 1
ATOM 722 O O . MET A 1 88 ? 5.991 -0.131 8.261 1.00 98.69 88 MET A O 1
ATOM 726 N N . PHE A 1 89 ? 7.674 -0.562 6.843 1.00 98.62 89 PHE A N 1
ATOM 727 C CA . PHE A 1 89 ? 8.570 -1.055 7.897 1.00 98.62 89 PHE A CA 1
ATOM 728 C C . PHE A 1 89 ? 8.898 0.025 8.931 1.00 98.62 89 PHE A C 1
ATOM 730 O O . PHE A 1 89 ? 8.888 -0.256 10.131 1.00 98.62 89 PHE A O 1
ATOM 737 N N . TYR A 1 90 ? 9.072 1.274 8.498 1.00 98.00 90 TYR A N 1
ATOM 738 C CA . TYR A 1 90 ? 9.222 2.417 9.397 1.00 98.00 90 TYR A CA 1
ATOM 739 C C . TYR A 1 90 ? 7.996 2.593 10.311 1.00 98.00 90 TYR A C 1
ATOM 741 O O . TYR A 1 90 ? 8.130 2.755 11.528 1.00 98.00 90 TYR A O 1
ATOM 749 N N . PHE A 1 91 ? 6.783 2.492 9.752 1.00 97.88 91 PHE A N 1
ATOM 750 C CA . PHE A 1 91 ? 5.540 2.511 10.527 1.00 97.88 91 PHE A CA 1
ATOM 751 C C . PHE A 1 91 ? 5.453 1.345 11.523 1.00 97.88 91 PHE A C 1
ATOM 753 O O . PHE A 1 91 ? 5.152 1.575 12.696 1.00 97.88 91 PHE A O 1
ATOM 760 N N . LEU A 1 92 ? 5.760 0.117 11.096 1.00 97.50 92 LEU A N 1
ATOM 761 C CA . LEU A 1 92 ? 5.745 -1.072 11.954 1.00 97.50 92 LEU A CA 1
ATOM 762 C C . LEU A 1 92 ? 6.762 -0.970 13.094 1.00 97.50 92 LEU A C 1
ATOM 764 O O . LEU A 1 92 ? 6.448 -1.326 14.232 1.00 97.50 92 LEU A O 1
ATOM 768 N N . ASN A 1 93 ? 7.956 -0.442 12.824 1.00 95.06 93 ASN A N 1
ATOM 769 C CA . ASN A 1 93 ? 8.970 -0.210 13.844 1.00 95.06 93 ASN A CA 1
ATOM 770 C C . ASN A 1 93 ? 8.481 0.810 14.886 1.00 95.06 93 ASN A C 1
ATOM 772 O O . ASN A 1 93 ? 8.554 0.548 16.084 1.00 95.06 93 ASN A O 1
ATOM 776 N N . ASN A 1 94 ? 7.902 1.939 14.465 1.00 92.94 94 ASN A N 1
ATOM 777 C CA . ASN A 1 94 ? 7.334 2.922 15.401 1.00 92.94 94 ASN A CA 1
ATOM 778 C C . ASN A 1 94 ? 6.148 2.365 16.203 1.00 92.94 94 ASN A C 1
ATOM 780 O O . ASN A 1 94 ? 6.024 2.647 17.396 1.00 92.94 94 ASN A O 1
ATOM 784 N N . LEU A 1 95 ? 5.304 1.545 15.572 1.00 94.44 95 LEU A N 1
ATOM 785 C CA . LEU A 1 95 ? 4.165 0.895 16.222 1.00 94.44 95 LEU A CA 1
ATOM 786 C C . LEU A 1 95 ? 4.588 -0.174 17.240 1.00 94.44 95 LEU A C 1
ATOM 788 O O . LEU A 1 95 ? 3.887 -0.406 18.220 1.00 94.44 95 LEU A O 1
ATOM 792 N N . THR A 1 96 ? 5.708 -0.858 17.015 1.00 93.38 96 THR A N 1
ATOM 793 C CA . THR A 1 96 ? 6.150 -1.959 17.885 1.00 93.38 96 THR A CA 1
ATOM 794 C C . THR A 1 96 ? 7.162 -1.532 18.940 1.00 93.38 96 THR A C 1
ATOM 796 O O . THR A 1 96 ? 7.243 -2.178 19.982 1.00 93.38 96 THR A O 1
ATOM 799 N N . GLN A 1 97 ? 7.864 -0.411 18.754 1.00 89.12 97 GLN A N 1
ATOM 800 C CA . GLN A 1 97 ? 8.738 0.171 19.779 1.00 89.12 97 GLN A CA 1
ATOM 801 C C . GLN A 1 97 ? 8.004 0.419 21.106 1.00 89.12 97 GLN A C 1
ATOM 803 O O . GLN A 1 97 ? 8.564 0.181 22.172 1.00 89.12 97 GLN A O 1
ATOM 808 N N . GLY A 1 98 ? 6.738 0.849 21.073 1.00 82.44 98 GLY A N 1
ATOM 809 C CA . GLY A 1 98 ? 5.955 1.070 22.294 1.00 82.44 98 GLY A CA 1
ATOM 810 C C . GLY A 1 98 ? 5.444 -0.202 22.979 1.00 82.44 98 GLY A C 1
ATOM 811 O O . GLY A 1 98 ? 4.805 -0.100 24.025 1.00 82.44 98 GLY A O 1
ATOM 812 N N . LEU A 1 99 ? 5.698 -1.383 22.404 1.00 86.62 99 LEU A N 1
ATOM 813 C CA . LEU A 1 99 ? 5.441 -2.684 23.032 1.00 86.62 99 LEU A CA 1
ATOM 814 C C . LEU A 1 99 ? 6.648 -3.203 23.822 1.00 86.62 99 LEU A C 1
ATOM 816 O O . LEU A 1 99 ? 6.515 -4.134 24.622 1.00 86.62 99 LEU A O 1
ATOM 820 N N . GLU A 1 100 ? 7.828 -2.616 23.620 1.00 81.81 100 GLU A N 1
ATOM 821 C CA . GLU A 1 100 ? 9.014 -2.958 24.393 1.00 81.81 100 GLU A CA 1
ATOM 822 C C . GLU A 1 100 ? 8.875 -2.402 25.820 1.00 81.81 100 GLU A C 1
ATOM 824 O O . GLU A 1 100 ? 8.465 -1.265 26.034 1.00 81.81 100 GLU A O 1
ATOM 829 N N . LYS A 1 101 ? 9.177 -3.225 26.834 1.00 60.94 101 LYS A N 1
ATOM 830 C CA . LYS A 1 101 ? 8.829 -3.006 28.259 1.00 60.94 101 LYS A CA 1
ATOM 831 C C . LYS A 1 101 ? 9.544 -1.831 28.954 1.00 60.94 101 LYS A C 1
ATOM 833 O O . LYS A 1 101 ? 9.544 -1.752 30.184 1.00 60.94 101 LYS A O 1
ATOM 838 N N . THR A 1 102 ? 10.169 -0.927 28.216 1.00 55.88 102 THR A N 1
ATOM 839 C CA . THR A 1 102 ? 11.047 0.111 28.755 1.00 55.88 102 THR A CA 1
ATOM 840 C C . THR A 1 102 ? 10.416 1.498 28.646 1.00 55.88 102 THR A C 1
ATOM 842 O O . THR A 1 102 ? 10.598 2.199 27.664 1.00 55.88 102 THR A O 1
ATOM 845 N N . ILE A 1 103 ? 9.771 1.897 29.752 1.00 53.16 103 ILE A N 1
ATOM 846 C CA . ILE A 1 103 ? 9.467 3.278 30.179 1.00 53.16 103 ILE A CA 1
ATOM 847 C C . ILE A 1 103 ? 8.348 3.992 29.393 1.00 53.16 103 ILE A C 1
ATOM 849 O O . ILE A 1 103 ? 8.406 4.106 28.176 1.00 53.16 103 ILE A O 1
ATOM 853 N N . ASN A 1 104 ? 7.400 4.577 30.148 1.00 56.03 104 ASN A N 1
ATOM 854 C CA . ASN A 1 104 ? 6.359 5.530 29.723 1.00 56.03 104 ASN A CA 1
ATOM 855 C C . ASN A 1 104 ? 6.900 6.620 28.777 1.00 56.03 104 ASN A C 1
ATOM 857 O O . ASN A 1 104 ? 7.243 7.724 29.209 1.00 56.03 104 ASN A O 1
ATOM 861 N N . CYS A 1 105 ? 6.961 6.316 27.486 1.00 62.88 105 CYS A N 1
ATOM 862 C CA . CYS A 1 105 ? 7.412 7.205 26.423 1.00 62.88 105 CYS A CA 1
ATOM 863 C C . CYS A 1 105 ? 6.273 7.456 25.422 1.00 62.88 105 CYS A C 1
ATOM 865 O O . CYS A 1 105 ? 5.248 6.771 25.422 1.00 62.88 105 CYS A O 1
ATOM 867 N N . LEU A 1 106 ? 6.430 8.466 24.561 1.00 68.94 106 LEU A N 1
ATOM 868 C CA . LEU A 1 106 ? 5.423 8.819 23.550 1.00 68.94 106 LEU A CA 1
ATOM 869 C C . LEU A 1 106 ? 5.073 7.626 22.634 1.00 68.94 106 LEU A C 1
ATOM 871 O O . LEU A 1 106 ? 3.906 7.459 22.276 1.00 68.94 106 LEU A O 1
ATOM 875 N N . ASN A 1 107 ? 6.044 6.751 22.349 1.00 77.31 107 ASN A N 1
ATOM 876 C CA . ASN A 1 107 ? 5.858 5.555 21.521 1.00 77.31 107 ASN A CA 1
ATOM 877 C C . ASN A 1 107 ? 4.888 4.549 22.159 1.00 77.31 107 ASN A C 1
ATOM 879 O O . ASN A 1 107 ? 4.070 3.952 21.459 1.00 77.31 107 ASN A O 1
ATOM 883 N N . GLU A 1 108 ? 4.905 4.398 23.487 1.00 85.06 108 GLU A N 1
ATOM 884 C CA . GLU A 1 108 ? 3.962 3.532 24.206 1.00 85.06 108 GLU A CA 1
ATOM 885 C C . GLU A 1 108 ? 2.521 4.043 24.073 1.00 85.06 108 GLU A C 1
ATOM 887 O O . GLU A 1 108 ? 1.596 3.263 23.840 1.00 85.06 108 GLU A O 1
ATOM 892 N N . SER A 1 109 ? 2.322 5.362 24.167 1.00 89.12 109 SER A N 1
ATOM 893 C CA . SER A 1 109 ? 0.995 5.975 24.015 1.00 89.12 109 SER A CA 1
ATOM 894 C C . SER A 1 109 ? 0.446 5.791 22.602 1.00 89.12 109 SER A C 1
ATOM 896 O O . SER A 1 109 ? -0.717 5.415 22.449 1.00 89.12 109 SER A O 1
ATOM 898 N N . PHE A 1 110 ? 1.285 5.997 21.582 1.00 91.44 110 PHE A N 1
ATOM 899 C CA . PHE A 1 110 ? 0.922 5.746 20.187 1.00 91.44 110 PHE A CA 1
ATOM 900 C C . PHE A 1 110 ? 0.546 4.277 19.966 1.00 91.44 110 PHE A C 1
ATOM 902 O O . PHE A 1 110 ? -0.549 3.989 19.487 1.00 91.44 110 PHE A O 1
ATOM 909 N N . SER A 1 111 ? 1.397 3.350 20.409 1.00 94.00 111 SER A N 1
ATOM 910 C CA . SER A 1 111 ? 1.188 1.910 20.217 1.00 94.00 111 SER A CA 1
ATOM 911 C C . SER A 1 111 ? -0.091 1.427 20.894 1.00 94.00 111 SER A C 1
ATOM 913 O O . SER A 1 111 ? -0.924 0.768 20.272 1.00 94.00 111 SER A O 1
ATOM 915 N N . LYS A 1 112 ? -0.316 1.826 22.153 1.00 92.06 112 LYS A N 1
ATOM 916 C CA . LYS A 1 112 ? -1.552 1.508 22.881 1.00 92.06 112 LYS A CA 1
ATOM 917 C C . LYS A 1 112 ? -2.783 2.117 22.226 1.00 92.06 112 LYS A C 1
ATOM 919 O O . LYS A 1 112 ? -3.827 1.468 22.218 1.00 92.06 112 LYS A O 1
ATOM 924 N N . TRP A 1 113 ? -2.704 3.346 21.722 1.00 94.69 113 TRP A N 1
ATOM 925 C CA . TRP A 1 113 ? -3.830 3.962 21.026 1.00 94.69 113 TRP A CA 1
ATOM 926 C C . TRP A 1 113 ? -4.168 3.194 19.746 1.00 94.69 113 TRP A C 1
ATOM 928 O O . TRP A 1 113 ? -5.318 2.783 19.597 1.00 94.69 113 TRP A O 1
ATOM 938 N N . VAL A 1 114 ? -3.182 2.919 18.886 1.00 96.94 114 VAL A N 1
ATOM 939 C CA . VAL A 1 114 ? -3.402 2.193 17.628 1.00 96.94 114 VAL A CA 1
ATOM 940 C C . VAL A 1 114 ? -3.940 0.782 17.894 1.00 96.94 114 VAL A C 1
ATOM 942 O O . VAL A 1 114 ? -5.011 0.418 17.414 1.00 96.94 114 VAL A O 1
ATOM 945 N N . LEU A 1 115 ? -3.266 -0.005 18.732 1.00 95.75 115 LEU A N 1
ATOM 946 C CA . LEU A 1 115 ? -3.621 -1.414 18.942 1.00 95.75 115 LEU A CA 1
ATOM 947 C C . LEU A 1 115 ? -4.985 -1.606 19.621 1.00 95.75 115 LEU A C 1
ATOM 949 O O . LEU A 1 115 ? -5.632 -2.628 19.411 1.00 95.75 115 LEU A O 1
ATOM 953 N N . ASN A 1 116 ? -5.446 -0.639 20.420 1.00 94.31 116 ASN A N 1
ATOM 954 C CA . ASN A 1 116 ? -6.744 -0.732 21.096 1.00 94.31 116 ASN A CA 1
ATOM 955 C C . ASN A 1 116 ? -7.907 -0.099 20.322 1.00 94.31 116 ASN A C 1
ATOM 957 O O . ASN A 1 116 ? -9.046 -0.244 20.763 1.00 94.31 116 ASN A O 1
ATOM 961 N N . ARG A 1 117 ? -7.650 0.635 19.231 1.00 96.56 117 ARG A N 1
ATOM 962 C CA . ARG A 1 117 ? -8.687 1.361 18.469 1.00 96.56 117 ARG A CA 1
ATOM 963 C C . ARG A 1 117 ? -8.818 0.900 17.021 1.00 96.56 117 ARG A C 1
ATOM 965 O O . ARG A 1 117 ? -9.832 1.198 16.392 1.00 96.56 117 ARG A O 1
ATOM 972 N N . PHE A 1 118 ? -7.828 0.182 16.499 1.00 98.31 118 PHE A N 1
ATOM 973 C CA . PHE A 1 118 ? -7.774 -0.222 15.100 1.00 98.31 118 PHE A CA 1
ATOM 974 C C . PHE A 1 118 ? -7.618 -1.736 14.955 1.00 98.31 118 PHE A C 1
ATOM 976 O O . PHE A 1 118 ? -7.016 -2.414 15.790 1.00 98.31 118 PHE A O 1
ATOM 983 N N . ASP A 1 119 ? -8.179 -2.255 13.870 1.00 98.44 119 ASP A N 1
ATOM 984 C CA . ASP A 1 119 ? -7.933 -3.592 13.340 1.00 98.44 119 ASP A CA 1
ATOM 985 C C . ASP A 1 119 ? -7.337 -3.420 11.939 1.00 98.44 119 ASP A C 1
ATOM 987 O O . ASP A 1 119 ? -8.051 -3.161 10.964 1.00 98.44 119 ASP A O 1
ATOM 991 N N . ILE A 1 120 ? -6.005 -3.426 11.873 1.00 98.75 120 ILE A N 1
ATOM 992 C CA . ILE A 1 120 ? -5.246 -3.056 10.678 1.00 98.75 120 ILE A CA 1
ATOM 993 C C . ILE A 1 120 ? -4.845 -4.320 9.931 1.00 98.75 120 ILE A C 1
ATOM 995 O O . ILE A 1 120 ? -4.155 -5.177 10.469 1.00 98.75 120 ILE A O 1
ATOM 999 N N . TYR A 1 121 ? -5.224 -4.401 8.666 1.00 98.88 121 TYR A N 1
ATOM 1000 C CA . TYR A 1 121 ? -4.758 -5.401 7.722 1.00 98.88 121 TYR A CA 1
ATOM 1001 C C . TYR A 1 121 ? -3.735 -4.740 6.806 1.00 98.88 121 TYR A C 1
ATOM 1003 O O . TYR A 1 121 ? -3.984 -3.660 6.273 1.00 98.88 121 TYR A O 1
ATOM 1011 N N . ILE A 1 122 ? -2.592 -5.384 6.612 1.00 98.94 122 ILE A N 1
ATOM 1012 C CA . ILE A 1 122 ? -1.547 -4.919 5.706 1.00 98.94 122 ILE A CA 1
ATOM 1013 C C . ILE A 1 122 ? -1.251 -6.028 4.707 1.00 98.94 122 ILE A C 1
ATOM 1015 O O . ILE A 1 122 ? -0.954 -7.152 5.104 1.00 98.94 122 ILE A O 1
ATOM 1019 N N . ILE A 1 123 ? -1.313 -5.709 3.417 1.00 98.81 123 ILE A N 1
ATOM 1020 C CA . ILE A 1 123 ? -0.710 -6.508 2.349 1.00 98.81 123 ILE A CA 1
ATOM 1021 C C . ILE A 1 123 ? 0.678 -5.907 2.127 1.00 98.81 123 ILE A C 1
ATOM 1023 O O . ILE A 1 123 ? 0.818 -4.908 1.417 1.00 98.81 123 ILE A O 1
ATOM 1027 N N . ALA A 1 124 ? 1.685 -6.455 2.813 1.00 98.25 124 ALA A N 1
ATOM 1028 C CA . ALA A 1 124 ? 3.013 -5.842 2.883 1.00 98.25 124 ALA A CA 1
ATOM 1029 C C . ALA A 1 124 ? 3.763 -5.895 1.549 1.00 98.25 124 ALA A C 1
ATOM 1031 O O . ALA A 1 124 ? 4.576 -5.022 1.252 1.00 98.25 124 ALA A O 1
ATOM 1032 N N . LEU A 1 125 ? 3.473 -6.905 0.728 1.00 98.06 125 LEU A N 1
ATOM 1033 C CA . LEU A 1 125 ? 4.014 -7.008 -0.614 1.00 98.06 125 LEU A CA 1
ATOM 1034 C C . LEU A 1 125 ? 2.977 -7.636 -1.533 1.00 98.06 125 LEU A C 1
ATOM 1036 O O . LEU A 1 125 ? 2.848 -8.856 -1.618 1.00 98.06 125 LEU A O 1
ATOM 1040 N N . THR A 1 126 ? 2.221 -6.788 -2.224 1.00 98.75 126 THR A N 1
ATOM 1041 C CA . THR A 1 126 ? 1.161 -7.247 -3.121 1.00 98.75 126 THR A CA 1
ATOM 1042 C C . THR A 1 126 ? 1.731 -8.064 -4.279 1.00 98.75 126 THR A C 1
ATOM 1044 O O . THR A 1 126 ? 1.173 -9.106 -4.613 1.00 98.75 126 THR A O 1
ATOM 1047 N N . ASN A 1 127 ? 2.854 -7.627 -4.856 1.00 98.75 127 ASN A N 1
ATOM 1048 C CA . ASN A 1 127 ? 3.486 -8.222 -6.032 1.00 98.75 127 ASN A CA 1
ATOM 1049 C C . ASN A 1 127 ? 4.869 -8.830 -5.706 1.00 98.75 127 ASN A C 1
ATOM 1051 O O . ASN A 1 127 ? 5.900 -8.301 -6.140 1.00 98.75 127 ASN A O 1
ATOM 1055 N N . PRO A 1 128 ? 4.941 -9.940 -4.944 1.00 98.62 128 PRO A N 1
ATOM 1056 C CA . PRO A 1 128 ? 6.224 -10.538 -4.589 1.00 98.62 128 PRO A CA 1
ATOM 1057 C C . PRO A 1 128 ? 6.914 -11.180 -5.802 1.00 98.62 128 PRO A C 1
ATOM 1059 O O . PRO A 1 128 ? 8.138 -11.179 -5.859 1.00 98.62 128 PRO A O 1
ATOM 1062 N N . ASP A 1 129 ? 6.165 -11.637 -6.814 1.00 98.62 129 ASP A N 1
ATOM 1063 C CA . ASP A 1 129 ? 6.728 -12.146 -8.075 1.00 98.62 129 ASP A CA 1
ATOM 1064 C C . ASP A 1 129 ? 7.457 -11.046 -8.860 1.00 98.62 129 ASP A C 1
ATOM 1066 O O . ASP A 1 129 ? 8.536 -11.268 -9.406 1.00 98.62 129 ASP A O 1
ATOM 1070 N N . GLY A 1 130 ? 6.883 -9.842 -8.912 1.00 98.38 130 GLY A N 1
ATOM 1071 C CA . GLY A 1 130 ? 7.526 -8.675 -9.507 1.00 98.38 130 GLY A CA 1
ATOM 1072 C C . GLY A 1 130 ? 8.762 -8.239 -8.724 1.00 98.38 130 GLY A C 1
ATOM 1073 O O . GLY A 1 130 ? 9.783 -7.937 -9.342 1.00 98.38 130 GLY A O 1
ATOM 1074 N N . LYS A 1 131 ? 8.695 -8.261 -7.384 1.00 98.19 131 LYS A N 1
ATOM 1075 C CA . LYS A 1 131 ? 9.832 -7.957 -6.499 1.00 98.19 131 LYS A CA 1
ATOM 1076 C C . LYS A 1 131 ? 10.993 -8.946 -6.691 1.00 98.19 131 LYS A C 1
ATOM 1078 O O . LYS A 1 131 ? 12.131 -8.536 -6.895 1.00 98.19 131 LYS A O 1
ATOM 1083 N N . ASP A 1 132 ? 10.706 -10.243 -6.718 1.00 98.31 132 ASP A N 1
ATOM 1084 C CA . ASP A 1 132 ? 11.705 -11.283 -6.986 1.00 98.31 132 ASP A CA 1
ATOM 1085 C C . ASP A 1 132 ? 12.312 -11.145 -8.399 1.00 98.31 132 ASP A C 1
ATOM 1087 O O . ASP A 1 132 ? 13.525 -11.278 -8.588 1.00 98.31 132 ASP A O 1
ATOM 1091 N N . TYR A 1 133 ? 11.492 -10.798 -9.398 1.00 98.06 133 TYR A N 1
ATOM 1092 C CA . TYR A 1 133 ? 11.965 -10.554 -10.760 1.00 98.06 133 TYR A CA 1
ATOM 1093 C C . TYR A 1 133 ? 12.902 -9.339 -10.861 1.00 98.06 133 TYR A C 1
ATOM 1095 O O . TYR A 1 133 ? 13.960 -9.441 -11.491 1.00 98.06 133 TYR A O 1
ATOM 1103 N N . ILE A 1 134 ? 12.543 -8.190 -10.275 1.00 97.56 134 ILE A N 1
ATOM 1104 C CA . ILE A 1 134 ? 13.361 -6.964 -10.346 1.00 97.56 134 ILE A CA 1
ATOM 1105 C C . ILE A 1 134 ? 14.704 -7.147 -9.627 1.00 97.56 134 ILE A C 1
ATOM 1107 O O . ILE A 1 134 ? 15.728 -6.717 -10.151 1.00 97.56 134 ILE A O 1
ATOM 1111 N N . GLU A 1 135 ? 14.734 -7.875 -8.506 1.00 96.69 135 GLU A N 1
ATOM 1112 C CA . GLU A 1 135 ? 15.966 -8.202 -7.774 1.00 96.69 135 GLU A CA 1
ATOM 1113 C C . GLU A 1 135 ? 16.931 -9.058 -8.605 1.00 96.69 135 GLU A C 1
ATOM 1115 O O . GLU A 1 135 ? 18.135 -8.799 -8.643 1.00 96.69 135 GLU A O 1
ATOM 1120 N N . LYS A 1 136 ? 16.405 -10.071 -9.308 1.00 97.19 136 LYS A N 1
ATOM 1121 C CA . LYS A 1 136 ? 17.211 -10.984 -10.136 1.00 97.19 136 LYS A CA 1
ATOM 1122 C C . LYS A 1 136 ? 17.659 -10.352 -11.446 1.00 97.19 136 LYS A C 1
ATOM 1124 O O . LYS A 1 136 ? 18.791 -10.561 -11.878 1.00 97.19 136 LYS A O 1
ATOM 1129 N N . SER A 1 137 ? 16.759 -9.627 -12.104 1.00 97.00 137 SER A N 1
ATOM 1130 C CA . SER A 1 137 ? 17.010 -9.033 -13.421 1.00 97.00 137 SER A CA 1
ATOM 1131 C C . SER A 1 137 ? 17.763 -7.708 -13.349 1.00 97.00 137 SER A C 1
ATOM 1133 O O . SER A 1 137 ? 18.390 -7.329 -14.337 1.00 97.00 137 SER A O 1
ATOM 1135 N N . LYS A 1 138 ? 17.686 -7.006 -12.208 1.00 96.62 138 LYS A N 1
ATOM 1136 C CA . LYS A 1 138 ? 18.139 -5.619 -12.024 1.00 96.62 138 LYS A CA 1
ATOM 1137 C C . LYS A 1 138 ? 17.493 -4.622 -12.993 1.00 96.62 138 LYS A C 1
ATOM 1139 O O . LYS A 1 138 ? 18.029 -3.547 -13.234 1.00 96.62 138 LYS A O 1
ATOM 1144 N N . ASN A 1 139 ? 16.337 -4.965 -13.567 1.00 96.75 139 ASN A N 1
ATOM 1145 C CA . ASN A 1 139 ? 15.569 -4.048 -14.402 1.00 96.75 139 ASN A CA 1
ATOM 1146 C C . ASN A 1 139 ? 14.700 -3.148 -13.516 1.00 96.75 139 ASN A C 1
ATOM 1148 O O . ASN A 1 139 ? 13.516 -3.429 -13.324 1.00 96.75 139 ASN A O 1
ATOM 1152 N N . TYR A 1 140 ? 15.263 -2.057 -12.999 1.00 96.88 140 TYR A N 1
ATOM 1153 C CA . TYR A 1 140 ? 14.554 -1.164 -12.075 1.00 96.88 140 TYR A CA 1
ATOM 1154 C C . TYR A 1 140 ? 13.434 -0.330 -12.720 1.00 96.88 140 TYR A C 1
ATOM 1156 O O . TYR A 1 140 ? 12.691 0.363 -12.030 1.00 96.88 140 TYR A O 1
ATOM 1164 N N . CYS A 1 141 ? 13.227 -0.470 -14.032 1.00 96.31 141 CYS A N 1
ATOM 1165 C CA . CYS A 1 141 ? 12.050 0.041 -14.732 1.00 96.31 141 CYS A CA 1
ATOM 1166 C C . CYS A 1 141 ? 10.840 -0.903 -14.671 1.00 96.31 141 CYS A C 1
ATOM 1168 O O . CYS A 1 141 ? 9.742 -0.514 -15.089 1.00 96.31 141 CYS A O 1
ATOM 1170 N N . TRP A 1 142 ? 11.019 -2.137 -14.183 1.00 97.12 142 TRP A N 1
ATOM 1171 C CA . TRP A 1 142 ? 9.974 -3.154 -14.162 1.00 97.12 142 TRP A CA 1
ATOM 1172 C C . TRP A 1 142 ? 8.843 -2.800 -13.194 1.00 97.12 142 TRP A C 1
ATOM 1174 O O . TRP A 1 142 ? 9.064 -2.497 -12.025 1.00 97.12 142 TRP A O 1
ATOM 1184 N N . ARG A 1 143 ? 7.605 -2.848 -13.686 1.00 96.19 143 ARG A N 1
ATOM 1185 C CA . ARG A 1 143 ? 6.410 -2.440 -12.934 1.00 96.19 143 ARG A CA 1
ATOM 1186 C C . ARG A 1 143 ? 5.507 -3.618 -12.574 1.00 96.19 143 ARG A C 1
ATOM 1188 O O . ARG A 1 143 ? 5.037 -3.681 -11.444 1.00 96.19 143 ARG A O 1
ATOM 1195 N N . GLY A 1 144 ? 5.259 -4.519 -13.523 1.00 97.12 144 GLY A N 1
ATOM 1196 C CA . GLY A 1 144 ? 4.311 -5.621 -13.363 1.00 97.12 144 GLY A CA 1
ATOM 1197 C C . GLY A 1 144 ? 4.826 -6.777 -12.503 1.00 97.12 144 GLY A C 1
ATOM 1198 O O . GLY A 1 144 ? 5.898 -6.717 -11.899 1.00 97.12 144 GLY A O 1
ATOM 1199 N N . ASN A 1 145 ? 4.060 -7.863 -12.444 1.00 97.81 145 ASN A N 1
ATOM 1200 C CA . ASN A 1 145 ? 4.534 -9.131 -11.885 1.00 97.81 145 ASN A CA 1
ATOM 1201 C C . ASN A 1 145 ? 5.559 -9.811 -12.810 1.00 97.81 145 ASN A C 1
ATOM 1203 O O . ASN A 1 145 ? 5.927 -9.262 -13.849 1.00 97.81 145 ASN A O 1
ATOM 1207 N N . ALA A 1 146 ? 6.021 -11.018 -12.477 1.00 95.94 146 ALA A N 1
ATOM 1208 C CA . ALA A 1 146 ? 7.004 -11.742 -13.294 1.00 95.94 146 ALA A CA 1
ATOM 1209 C C . ALA A 1 146 ? 6.535 -12.038 -14.740 1.00 95.94 146 ALA A C 1
ATOM 1211 O O . ALA A 1 146 ? 7.358 -12.325 -15.608 1.00 95.94 146 ALA A O 1
ATOM 1212 N N . LYS A 1 147 ? 5.224 -11.953 -15.022 1.00 95.81 147 LYS A N 1
ATOM 1213 C CA . LYS A 1 147 ? 4.624 -12.119 -16.360 1.00 95.81 147 LYS A CA 1
ATOM 1214 C C . LYS A 1 147 ? 4.343 -10.787 -17.069 1.00 95.81 147 LYS A C 1
ATOM 1216 O O . LYS A 1 147 ? 3.783 -10.795 -18.163 1.00 95.81 147 LYS A O 1
ATOM 1221 N N . GLY A 1 148 ? 4.706 -9.660 -16.457 1.00 96.38 148 GLY A N 1
ATOM 1222 C CA . GLY A 1 148 ? 4.515 -8.316 -17.005 1.00 96.38 148 GLY A CA 1
ATOM 1223 C C . GLY A 1 148 ? 3.127 -7.725 -16.772 1.00 96.38 148 GLY A C 1
ATOM 1224 O O . GLY A 1 148 ? 2.830 -6.675 -17.327 1.00 96.38 148 GLY A O 1
ATOM 1225 N N . ILE A 1 149 ? 2.275 -8.364 -15.964 1.00 98.12 149 ILE A N 1
ATOM 1226 C CA . ILE A 1 149 ? 0.926 -7.858 -15.688 1.00 98.12 149 ILE A CA 1
ATOM 1227 C C . ILE A 1 149 ? 1.007 -6.752 -14.637 1.00 98.12 149 ILE A C 1
ATOM 1229 O O . ILE A 1 149 ? 1.564 -6.953 -13.557 1.00 98.12 149 ILE A O 1
ATOM 1233 N N . ASP A 1 150 ? 0.460 -5.584 -14.961 1.00 98.00 150 ASP A N 1
ATOM 1234 C CA . ASP A 1 150 ? 0.270 -4.484 -14.024 1.00 98.00 150 ASP A CA 1
ATOM 1235 C C . ASP A 1 150 ? -0.863 -4.840 -13.055 1.00 98.00 150 ASP A C 1
ATOM 1237 O O . ASP A 1 150 ? -2.044 -4.851 -13.418 1.00 98.00 150 ASP A O 1
ATOM 1241 N N . ILE A 1 151 ? -0.486 -5.129 -11.807 1.00 98.38 151 ILE A N 1
ATOM 1242 C CA . ILE A 1 151 ? -1.414 -5.477 -10.728 1.00 98.38 151 ILE A CA 1
ATOM 1243 C C . ILE A 1 151 ? -2.485 -4.392 -10.565 1.00 98.38 151 ILE A C 1
ATOM 1245 O O . ILE A 1 151 ? -3.667 -4.715 -10.458 1.00 98.38 151 ILE A O 1
ATOM 1249 N N . ASN A 1 152 ? -2.115 -3.113 -10.676 1.00 97.94 152 ASN A N 1
ATOM 1250 C CA . ASN A 1 152 ? -3.028 -1.980 -10.516 1.00 97.94 152 ASN A CA 1
ATOM 1251 C C . ASN A 1 152 ? -3.769 -1.608 -11.820 1.00 97.94 152 ASN A C 1
ATOM 1253 O O . ASN A 1 152 ? -4.194 -0.464 -12.015 1.00 97.94 152 ASN A O 1
ATOM 1257 N N . ARG A 1 153 ? -3.882 -2.563 -12.752 1.00 97.88 153 ARG A N 1
ATOM 1258 C CA . ARG A 1 153 ? -4.817 -2.560 -13.894 1.00 97.88 153 ARG A CA 1
ATOM 1259 C C . ARG A 1 153 ? -5.682 -3.826 -13.935 1.00 97.88 153 ARG A C 1
ATOM 1261 O O . ARG A 1 153 ? -6.525 -3.962 -14.822 1.00 97.88 153 ARG A O 1
ATOM 1268 N N . ASN A 1 154 ? -5.473 -4.763 -13.006 1.00 98.25 154 ASN A N 1
ATOM 1269 C CA . ASN A 1 154 ? -6.082 -6.090 -13.027 1.00 98.25 154 ASN A CA 1
ATOM 1270 C C . ASN A 1 154 ? -7.379 -6.186 -12.197 1.00 98.25 154 ASN A C 1
ATOM 1272 O O . ASN A 1 154 ? -7.958 -7.259 -12.101 1.00 98.25 154 ASN A O 1
ATOM 1276 N N . PHE A 1 155 ? -7.899 -5.091 -11.636 1.00 98.31 155 PHE A N 1
ATOM 1277 C CA . PHE A 1 155 ? -9.136 -5.114 -10.844 1.00 98.31 155 PHE A CA 1
ATOM 1278 C C . PHE A 1 155 ? -10.396 -4.960 -11.711 1.00 98.31 155 PHE A C 1
ATOM 1280 O O . PHE A 1 155 ? -10.375 -4.298 -12.750 1.00 98.31 155 PHE A O 1
ATOM 1287 N N . ASP A 1 156 ? -11.532 -5.512 -11.260 1.00 95.94 156 ASP A N 1
ATOM 1288 C CA . ASP A 1 156 ? -12.841 -5.360 -11.927 1.00 95.94 156 ASP A CA 1
ATOM 1289 C C . ASP A 1 156 ? -13.470 -3.978 -11.667 1.00 95.94 156 ASP A C 1
ATOM 1291 O O . ASP A 1 156 ? -14.542 -3.833 -11.077 1.00 95.94 156 ASP A O 1
ATOM 1295 N N . TRP A 1 157 ? -12.763 -2.926 -12.074 1.00 94.25 157 TRP A N 1
ATOM 1296 C CA . TRP A 1 157 ? -13.267 -1.560 -12.104 1.00 94.25 157 TRP A CA 1
ATOM 1297 C C . TRP A 1 157 ? -12.974 -0.933 -13.459 1.00 94.25 157 TRP A C 1
ATOM 1299 O O . TRP A 1 157 ? -11.850 -0.542 -13.751 1.00 94.25 157 TRP A O 1
ATOM 1309 N N . ASN A 1 158 ? -13.994 -0.847 -14.310 1.00 92.12 158 ASN A N 1
ATOM 1310 C CA . ASN A 1 158 ? -13.831 -0.391 -15.693 1.00 92.12 158 ASN A CA 1
ATOM 1311 C C . ASN A 1 158 ? -12.742 -1.165 -16.474 1.00 92.12 158 ASN A C 1
ATOM 1313 O O . ASN A 1 158 ? -12.102 -0.616 -17.370 1.00 92.12 158 ASN A O 1
ATOM 1317 N N . PHE A 1 159 ? -12.527 -2.438 -16.124 1.00 91.94 159 PHE A N 1
ATOM 1318 C CA . PHE A 1 159 ? -11.497 -3.279 -16.725 1.00 91.94 159 PHE A CA 1
ATOM 1319 C C . PHE A 1 159 ? -11.641 -3.334 -18.250 1.00 91.94 159 PHE A C 1
ATOM 1321 O O . PHE A 1 159 ? -12.737 -3.525 -18.781 1.00 91.94 159 PHE A O 1
ATOM 1328 N N . GLY A 1 160 ? -10.518 -3.224 -18.964 1.00 84.56 160 GLY A N 1
ATOM 1329 C CA . GLY A 1 160 ? -10.491 -3.393 -20.417 1.00 84.56 160 GLY A CA 1
ATOM 1330 C C . GLY A 1 160 ? -10.619 -2.107 -21.246 1.00 84.56 160 GLY A C 1
ATOM 1331 O O . GLY A 1 160 ? -10.473 -2.181 -22.470 1.00 84.56 160 GLY A O 1
ATOM 1332 N N . ASP A 1 161 ? -10.846 -0.956 -20.613 1.00 82.88 161 ASP A N 1
ATOM 1333 C CA . ASP A 1 161 ? -11.092 0.338 -21.270 1.00 82.88 161 ASP A CA 1
ATOM 1334 C C . ASP A 1 161 ? -9.778 1.157 -21.474 1.00 82.88 161 ASP A C 1
ATOM 1336 O O . ASP A 1 161 ? -8.679 0.591 -21.410 1.00 82.88 161 ASP A O 1
ATOM 1340 N N . ILE A 1 162 ? -9.871 2.449 -21.826 1.00 83.75 162 ILE A N 1
ATOM 1341 C CA . ILE A 1 162 ? -8.778 3.315 -22.338 1.00 83.75 162 ILE A CA 1
ATOM 1342 C C . ILE A 1 162 ? -7.581 3.486 -21.373 1.00 83.75 162 ILE A C 1
ATOM 1344 O O . ILE A 1 162 ? -6.485 3.818 -21.818 1.00 83.75 162 ILE A O 1
ATOM 1348 N N . GLY A 1 163 ? -7.753 3.280 -20.069 1.00 82.56 163 GLY A N 1
ATOM 1349 C CA . GLY A 1 163 ? -6.721 3.483 -19.043 1.00 82.56 163 GLY A CA 1
ATOM 1350 C C . GLY A 1 163 ? -5.814 2.283 -18.761 1.00 82.56 163 GLY A C 1
ATOM 1351 O O . GLY A 1 163 ? -5.257 2.197 -17.670 1.00 82.56 163 GLY A O 1
ATOM 1352 N N . SER A 1 164 ? -5.726 1.319 -19.681 1.00 90.56 164 SER A N 1
ATOM 1353 C CA . SER A 1 164 ? -4.895 0.114 -19.553 1.00 90.56 164 SER A CA 1
ATOM 1354 C C . SER A 1 164 ? -4.546 -0.487 -20.922 1.00 90.56 164 SER A C 1
ATOM 1356 O O . SER A 1 164 ? -5.192 -0.182 -21.927 1.00 90.56 164 SER A O 1
ATOM 1358 N N . SER A 1 165 ? -3.555 -1.383 -20.978 1.00 93.31 165 SER A N 1
ATOM 1359 C CA . SER A 1 165 ? -3.091 -2.009 -22.222 1.00 93.31 165 SER A CA 1
ATOM 1360 C C . SER A 1 165 ? -3.481 -3.485 -22.335 1.00 93.31 165 SER A C 1
ATOM 1362 O O . SER A 1 165 ? -3.536 -4.216 -21.349 1.00 93.31 165 SER A O 1
ATOM 1364 N N . LYS A 1 166 ? -3.711 -3.942 -23.573 1.00 94.06 166 LYS A N 1
ATOM 1365 C CA . LYS A 1 166 ? -3.840 -5.368 -23.936 1.00 94.06 166 LYS A CA 1
ATOM 1366 C C . LYS A 1 166 ? -2.534 -5.989 -24.443 1.00 94.06 166 LYS A C 1
ATOM 1368 O O . LYS A 1 166 ? -2.514 -7.187 -24.698 1.00 94.06 166 LYS A O 1
ATOM 1373 N N . ASP A 1 167 ? -1.508 -5.174 -24.685 1.00 92.94 167 ASP A N 1
ATOM 1374 C CA . ASP A 1 167 ? -0.205 -5.626 -25.173 1.00 92.94 167 ASP A CA 1
ATOM 1375 C C . ASP A 1 167 ? 0.638 -6.109 -23.985 1.00 92.94 167 ASP A C 1
ATOM 1377 O O . ASP A 1 167 ? 0.949 -5.279 -23.131 1.00 92.94 167 ASP A O 1
ATOM 1381 N N . PRO A 1 168 ? 1.040 -7.395 -23.929 1.00 90.94 168 PRO A N 1
ATOM 1382 C CA . PRO A 1 168 ? 1.891 -7.930 -22.865 1.00 90.94 168 PRO A CA 1
ATOM 1383 C C . PRO A 1 168 ? 3.259 -7.253 -22.715 1.00 90.94 168 PRO A C 1
ATOM 1385 O O . PRO A 1 168 ? 3.940 -7.477 -21.721 1.00 90.94 168 PRO A O 1
ATOM 1388 N N . ASN A 1 169 ? 3.683 -6.453 -23.698 1.00 87.94 169 ASN A N 1
ATOM 1389 C CA . ASN A 1 169 ? 4.948 -5.718 -23.654 1.00 87.94 169 ASN A CA 1
ATOM 1390 C C . ASN A 1 169 ? 4.802 -4.284 -23.121 1.00 87.94 169 ASN A C 1
ATOM 1392 O O . ASN A 1 169 ? 5.807 -3.579 -22.991 1.00 87.94 169 ASN A O 1
ATOM 1396 N N . ASP A 1 170 ? 3.577 -3.827 -22.851 1.00 92.00 170 ASP A N 1
ATOM 1397 C CA . ASP A 1 170 ? 3.334 -2.514 -22.264 1.00 92.00 170 ASP A CA 1
ATOM 1398 C C . ASP A 1 170 ? 3.341 -2.604 -20.732 1.00 92.00 170 ASP A C 1
ATOM 1400 O O . ASP A 1 170 ? 2.731 -3.498 -20.152 1.00 92.00 170 ASP A O 1
ATOM 1404 N N . GLY A 1 171 ? 3.984 -1.645 -20.060 1.00 91.94 171 GLY A N 1
ATOM 1405 C CA . GLY A 1 171 ? 3.983 -1.564 -18.595 1.00 91.94 171 GLY A CA 1
ATOM 1406 C C . GLY A 1 171 ? 2.614 -1.394 -17.928 1.00 91.94 171 GLY A C 1
ATOM 1407 O O . GLY A 1 171 ? 2.542 -1.516 -16.712 1.00 91.94 171 GLY A O 1
ATOM 1408 N N . GLU A 1 172 ? 1.556 -1.114 -18.690 1.00 94.44 172 GLU A N 1
ATOM 1409 C CA . GLU A 1 172 ? 0.164 -1.065 -18.226 1.00 94.44 172 GLU A CA 1
ATOM 1410 C C . GLU A 1 172 ? -0.652 -2.289 -18.687 1.00 94.44 172 GLU A C 1
ATOM 1412 O O . GLU A 1 172 ? -1.882 -2.218 -18.799 1.00 94.44 172 GLU A O 1
ATOM 1417 N N . TYR A 1 173 ? 0.008 -3.402 -19.033 1.00 96.31 173 TYR A N 1
ATOM 1418 C CA . TYR A 1 173 ? -0.668 -4.630 -19.441 1.00 96.31 173 TYR A CA 1
ATOM 1419 C C . TYR A 1 173 ? -1.577 -5.155 -18.327 1.00 96.31 173 TYR A C 1
ATOM 1421 O O . TYR A 1 173 ? -1.118 -5.586 -17.276 1.00 96.31 173 TYR A O 1
ATOM 1429 N N . ARG A 1 174 ? -2.885 -5.168 -18.579 1.00 96.62 174 ARG A N 1
ATOM 1430 C CA . ARG A 1 174 ? -3.905 -5.513 -17.574 1.00 96.62 174 ARG A CA 1
ATOM 1431 C C . ARG A 1 174 ? -4.091 -6.999 -17.302 1.00 96.62 174 ARG A C 1
ATOM 1433 O O . ARG A 1 174 ? -4.894 -7.352 -16.447 1.00 96.62 174 ARG A O 1
ATOM 1440 N N . GLY A 1 175 ? -3.421 -7.868 -18.051 1.00 97.06 175 GLY A N 1
ATOM 1441 C CA . GLY A 1 175 ? -3.705 -9.301 -18.037 1.00 97.06 175 GLY A CA 1
ATOM 1442 C C . GLY A 1 175 ? -4.931 -9.694 -18.883 1.00 97.06 175 GLY A C 1
ATOM 1443 O O . GLY A 1 175 ? -5.575 -8.848 -19.513 1.00 97.06 175 GLY A O 1
ATOM 1444 N N . PRO A 1 176 ? -5.241 -11.001 -18.953 1.00 96.31 176 PRO A N 1
ATOM 1445 C CA . PRO A 1 176 ? -6.282 -11.541 -19.832 1.00 96.31 176 PRO A CA 1
ATOM 1446 C C . PRO A 1 176 ? -7.721 -11.250 -19.373 1.00 96.31 176 PRO A C 1
ATOM 1448 O O . PRO A 1 176 ? -8.628 -11.216 -20.205 1.00 96.31 176 PRO A O 1
ATOM 1451 N N . SER A 1 177 ? -7.948 -11.051 -18.075 1.00 97.19 177 SER A N 1
ATOM 1452 C CA . SER A 1 177 ? -9.258 -10.751 -17.483 1.00 97.19 177 SER A CA 1
ATOM 1453 C C . SER A 1 177 ? -9.088 -10.048 -16.138 1.00 97.19 177 SER A C 1
ATOM 1455 O O . SER A 1 177 ? -8.031 -10.164 -15.524 1.00 97.19 177 SER A O 1
ATOM 1457 N N . ALA A 1 178 ? -10.129 -9.366 -15.656 1.00 97.44 178 ALA A N 1
ATOM 1458 C CA . ALA A 1 178 ? -10.134 -8.840 -14.295 1.00 97.44 178 ALA A CA 1
ATOM 1459 C C . ALA A 1 178 ? -9.940 -9.978 -13.282 1.00 97.44 178 ALA A C 1
ATOM 1461 O O . ALA A 1 178 ? -10.518 -11.057 -13.443 1.00 97.44 178 ALA A O 1
ATOM 1462 N N . PHE A 1 179 ? -9.142 -9.721 -12.250 1.00 97.88 179 PHE A N 1
ATOM 1463 C CA . PHE A 1 179 ? -8.722 -10.673 -11.231 1.00 97.88 179 PHE A CA 1
ATOM 1464 C C . PHE A 1 179 ? -8.098 -11.953 -11.811 1.00 97.88 179 PHE A C 1
ATOM 1466 O O . PHE A 1 179 ? -8.337 -13.053 -11.320 1.00 97.88 179 PHE A O 1
ATOM 1473 N N . SER A 1 180 ? -7.329 -11.840 -12.900 1.00 98.06 180 SER A N 1
ATOM 1474 C CA . SER A 1 180 ? -6.566 -12.985 -13.419 1.00 98.06 180 SER A CA 1
ATOM 1475 C C . SER A 1 180 ? -5.381 -13.348 -12.526 1.00 98.06 180 SER A C 1
ATOM 1477 O O . SER A 1 180 ? -4.943 -14.500 -12.538 1.00 98.06 180 SER A O 1
ATOM 1479 N N . GLU A 1 181 ? -4.868 -12.379 -11.765 1.00 98.38 181 GLU A N 1
ATOM 1480 C CA . GLU A 1 181 ? -3.680 -12.547 -10.937 1.00 98.38 181 GLU A CA 1
ATOM 1481 C C . GLU A 1 181 ? -4.065 -12.866 -9.485 1.00 98.38 181 GLU A C 1
ATOM 1483 O O . GLU A 1 181 ? -4.837 -12.104 -8.885 1.00 98.38 181 GLU A O 1
ATOM 1488 N N . PRO A 1 182 ? -3.518 -13.937 -8.871 1.00 98.06 182 PRO A N 1
ATOM 1489 C CA . PRO A 1 182 ? -3.777 -14.247 -7.463 1.00 98.06 182 PRO A CA 1
ATOM 1490 C C . PRO A 1 182 ? -3.362 -13.102 -6.527 1.00 98.06 182 PRO A C 1
ATOM 1492 O O . PRO A 1 182 ? -3.965 -12.919 -5.473 1.00 98.06 182 PRO A O 1
ATOM 1495 N N . GLU A 1 183 ? -2.412 -12.267 -6.950 1.00 98.56 183 GLU A N 1
ATOM 1496 C CA . GLU A 1 183 ? -1.978 -11.072 -6.238 1.00 98.56 183 GLU A CA 1
ATOM 1497 C C . GLU A 1 183 ? -3.113 -10.061 -6.008 1.00 98.56 183 GLU A C 1
ATOM 1499 O O . GLU A 1 183 ? -3.086 -9.325 -5.023 1.00 98.56 183 GLU A O 1
ATOM 1504 N N . THR A 1 184 ? -4.130 -10.036 -6.878 1.00 98.50 184 THR A N 1
ATOM 1505 C CA . THR A 1 184 ? -5.315 -9.170 -6.729 1.00 98.50 184 THR A CA 1
ATOM 1506 C C . THR A 1 184 ? -6.468 -9.837 -5.975 1.00 98.50 184 THR A C 1
ATOM 1508 O O . THR A 1 184 ? -7.340 -9.155 -5.430 1.00 98.50 184 THR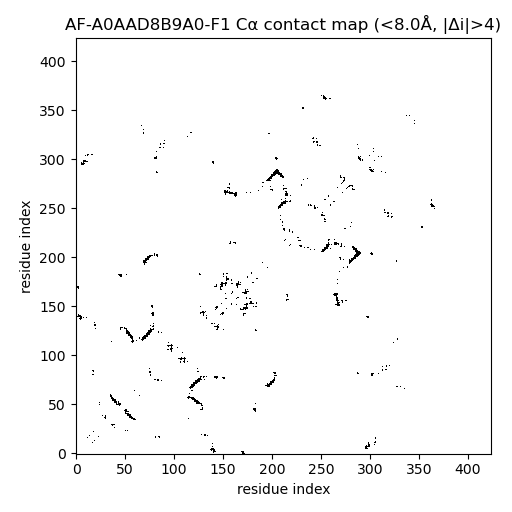 A O 1
ATOM 1511 N N . GLU A 1 185 ? -6.470 -11.168 -5.881 1.00 98.19 185 GLU A N 1
ATOM 1512 C CA . GLU A 1 185 ? -7.539 -11.937 -5.236 1.00 98.19 185 GLU A CA 1
ATOM 1513 C C . GLU A 1 185 ? -7.635 -11.675 -3.733 1.00 98.19 185 GLU A C 1
ATOM 1515 O O . GLU A 1 185 ? -8.740 -11.614 -3.188 1.00 98.19 185 GLU A O 1
ATOM 1520 N N . VAL A 1 186 ? -6.502 -11.429 -3.069 1.00 98.44 186 VAL A N 1
ATOM 1521 C CA . VAL A 1 186 ? -6.462 -11.074 -1.642 1.00 98.44 186 VAL A CA 1
ATOM 1522 C C . VAL A 1 186 ? -7.346 -9.864 -1.320 1.00 98.44 186 VAL A C 1
ATOM 1524 O O . VAL A 1 186 ? -8.075 -9.886 -0.330 1.00 98.44 186 VAL A O 1
ATOM 1527 N N . PHE A 1 187 ? -7.375 -8.837 -2.175 1.00 98.75 187 PHE A N 1
ATOM 1528 C CA . PHE A 1 187 ? -8.223 -7.655 -1.976 1.00 98.75 187 PHE A CA 1
ATOM 1529 C C . PHE A 1 187 ? -9.700 -8.017 -2.084 1.00 98.75 187 PHE A C 1
ATOM 1531 O O . PHE A 1 187 ? -10.523 -7.583 -1.274 1.00 98.75 187 PHE A O 1
ATOM 1538 N N . ARG A 1 188 ? -10.050 -8.833 -3.084 1.00 97.94 188 ARG A N 1
ATOM 1539 C CA . ARG A 1 188 ? -11.424 -9.283 -3.322 1.00 97.94 188 ARG A CA 1
ATOM 1540 C C . ARG A 1 188 ? -11.933 -10.164 -2.188 1.00 97.94 188 ARG A C 1
ATOM 1542 O O . ARG A 1 188 ? -13.091 -10.038 -1.799 1.00 97.94 188 ARG A O 1
ATOM 1549 N N . GLU A 1 189 ? -11.093 -11.044 -1.658 1.00 98.25 189 GLU A N 1
ATOM 1550 C CA . GLU A 1 189 ? -11.460 -11.905 -0.540 1.00 98.25 189 GLU A CA 1
ATOM 1551 C C . GLU A 1 189 ? -11.568 -11.107 0.765 1.00 98.25 189 GLU A C 1
ATOM 1553 O O . GLU A 1 189 ? -12.609 -11.157 1.422 1.00 98.25 189 GLU A O 1
ATOM 1558 N N . LEU A 1 190 ? -10.551 -10.309 1.111 1.00 98.44 190 LEU A N 1
ATOM 1559 C CA . LEU A 1 190 ? -10.565 -9.507 2.336 1.00 98.44 190 LEU A CA 1
ATOM 1560 C C . LEU A 1 190 ? -11.733 -8.517 2.355 1.00 98.44 190 LEU A C 1
ATOM 1562 O O . LEU A 1 190 ? -12.415 -8.426 3.369 1.00 98.44 190 LEU A O 1
ATOM 1566 N N . SER A 1 191 ? -12.023 -7.834 1.242 1.00 97.75 191 SER A N 1
ATOM 1567 C CA . SER A 1 191 ? -13.159 -6.897 1.160 1.00 97.75 191 SER A CA 1
ATOM 1568 C C . SER A 1 191 ? -14.535 -7.559 1.297 1.00 97.75 191 SER A C 1
ATOM 1570 O O . SER A 1 191 ? -15.505 -6.887 1.635 1.00 97.75 191 SER A O 1
ATOM 1572 N N . ARG A 1 192 ? -14.644 -8.872 1.056 1.00 97.62 192 ARG A N 1
ATOM 1573 C CA . ARG A 1 192 ? -15.874 -9.644 1.308 1.00 97.62 192 ARG A CA 1
ATOM 1574 C C . ARG A 1 192 ? -15.965 -10.150 2.744 1.00 97.62 192 ARG A C 1
ATOM 1576 O O . ARG A 1 192 ? -17.069 -10.327 3.250 1.00 97.62 192 ARG A O 1
ATOM 1583 N N . LEU A 1 193 ? -14.824 -10.421 3.375 1.00 97.38 193 LEU A N 1
ATOM 1584 C CA . LEU A 1 193 ? -14.745 -10.949 4.739 1.00 97.38 193 LEU A CA 1
ATOM 1585 C C . LEU A 1 193 ? -14.781 -9.851 5.805 1.00 97.38 193 LEU A C 1
ATOM 1587 O O . LEU A 1 193 ? -15.232 -10.094 6.923 1.00 97.38 193 LEU A O 1
ATOM 1591 N N . VAL A 1 194 ? -14.292 -8.658 5.472 1.00 97.44 194 VAL A N 1
ATOM 1592 C CA . VAL A 1 194 ? -14.102 -7.555 6.409 1.00 97.44 194 VAL A CA 1
ATOM 1593 C C . VAL A 1 194 ? -14.751 -6.299 5.847 1.00 97.44 194 VAL A C 1
ATOM 1595 O O . VAL A 1 194 ? -14.429 -5.847 4.751 1.00 97.44 194 VAL A O 1
ATOM 1598 N N . ASN A 1 195 ? -15.648 -5.703 6.632 1.00 96.19 195 ASN A N 1
ATOM 1599 C CA . ASN A 1 195 ? -16.214 -4.397 6.319 1.00 96.19 195 ASN A CA 1
ATOM 1600 C C . ASN A 1 195 ? -15.210 -3.303 6.714 1.00 96.19 195 ASN A C 1
ATOM 1602 O O . ASN A 1 195 ? -15.198 -2.854 7.863 1.00 96.19 195 ASN A O 1
ATOM 1606 N N . PHE A 1 196 ? -14.313 -2.959 5.791 1.00 98.50 196 PHE A N 1
ATOM 1607 C CA . PHE A 1 196 ? -13.284 -1.947 6.016 1.00 98.50 196 PHE A CA 1
ATOM 1608 C C . PHE A 1 196 ? -13.874 -0.535 6.047 1.00 98.50 196 PHE A C 1
ATOM 1610 O O . PHE A 1 196 ? -14.677 -0.156 5.197 1.00 98.50 196 PHE A O 1
ATOM 1617 N N . ASP A 1 197 ? -13.402 0.263 6.999 1.00 98.31 197 ASP A N 1
ATOM 1618 C CA . ASP A 1 197 ? -13.675 1.693 7.110 1.00 98.31 197 ASP A CA 1
ATOM 1619 C C . ASP A 1 197 ? -12.730 2.509 6.204 1.00 98.31 197 ASP A C 1
ATOM 1621 O O . ASP A 1 197 ? -13.126 3.535 5.649 1.00 98.31 197 ASP A O 1
ATOM 1625 N N . GLY A 1 198 ? -11.493 2.032 6.014 1.00 98.62 198 GLY A N 1
ATOM 1626 C CA . GLY A 1 198 ? -10.489 2.670 5.161 1.00 98.62 198 GLY A CA 1
ATOM 1627 C C . GLY A 1 198 ? -9.663 1.686 4.330 1.00 98.62 198 GLY A C 1
ATOM 1628 O O . GLY A 1 198 ? -9.345 0.586 4.781 1.00 98.62 198 GLY A O 1
ATOM 1629 N N . PHE A 1 199 ? -9.295 2.104 3.122 1.00 98.88 199 PHE A N 1
ATOM 1630 C CA . PHE A 1 199 ? -8.351 1.455 2.224 1.00 98.88 199 PHE A CA 1
ATOM 1631 C C . PHE A 1 199 ? -7.325 2.476 1.727 1.00 98.88 199 PHE A C 1
ATOM 1633 O O . PHE A 1 199 ? -7.690 3.515 1.173 1.00 98.88 199 PHE A O 1
ATOM 1640 N N . PHE A 1 200 ? -6.046 2.163 1.897 1.00 98.88 200 PHE A N 1
ATOM 1641 C CA . PHE A 1 200 ? -4.943 3.016 1.466 1.00 98.88 200 PHE A CA 1
ATOM 1642 C C . PHE A 1 200 ? -3.953 2.184 0.651 1.00 98.88 200 PHE A C 1
ATOM 1644 O O . PHE A 1 200 ? -3.310 1.285 1.193 1.00 98.88 200 PHE A O 1
ATOM 1651 N N . SER A 1 201 ? -3.850 2.473 -0.646 1.00 98.75 201 SER A N 1
ATOM 1652 C CA . SER A 1 201 ? -2.817 1.894 -1.510 1.00 98.75 201 SER A CA 1
ATOM 1653 C C . SER A 1 201 ? -1.644 2.866 -1.626 1.00 98.75 201 SER A C 1
ATOM 1655 O O . SER A 1 201 ? -1.843 4.039 -1.951 1.00 98.75 201 SER A O 1
ATOM 1657 N N . PHE A 1 202 ? -0.437 2.406 -1.305 1.00 98.88 202 PHE A N 1
ATOM 1658 C CA . PHE A 1 202 ? 0.762 3.237 -1.241 1.00 98.88 202 PHE A CA 1
ATOM 1659 C C . PHE A 1 202 ? 1.701 2.951 -2.416 1.00 98.88 202 PHE A C 1
ATOM 1661 O O . PHE A 1 202 ? 2.098 1.809 -2.654 1.00 98.88 202 PHE A O 1
ATOM 1668 N N . HIS A 1 203 ? 2.085 4.023 -3.101 1.00 98.69 203 HIS A N 1
ATOM 1669 C CA . HIS A 1 203 ? 2.858 4.035 -4.339 1.00 98.69 203 HIS A CA 1
ATOM 1670 C C . HIS A 1 203 ? 3.983 5.080 -4.286 1.00 98.69 203 HIS A C 1
ATOM 1672 O O . HIS A 1 203 ? 4.129 5.808 -3.297 1.00 98.69 203 HIS A O 1
ATOM 1678 N N . SER A 1 204 ? 4.787 5.168 -5.340 1.00 98.00 204 SER A N 1
ATOM 1679 C CA . SER A 1 204 ? 5.748 6.253 -5.546 1.00 98.00 204 SER A CA 1
ATOM 1680 C C . SER A 1 204 ? 5.913 6.589 -7.036 1.00 98.00 204 SER A C 1
ATOM 1682 O O . SER A 1 204 ? 5.350 5.937 -7.910 1.00 98.00 204 SER A O 1
ATOM 1684 N N . GLY A 1 205 ? 6.683 7.635 -7.337 1.00 95.19 205 GLY A N 1
ATOM 1685 C CA . GLY A 1 205 ? 6.855 8.251 -8.658 1.00 95.19 205 GLY A CA 1
ATOM 1686 C C . GLY A 1 205 ? 6.406 9.716 -8.694 1.00 95.19 205 GLY A C 1
ATOM 1687 O O . GLY A 1 205 ? 6.858 10.505 -9.520 1.00 95.19 205 GLY A O 1
ATOM 1688 N N . ILE A 1 206 ? 5.538 10.120 -7.765 1.00 94.12 206 ILE A N 1
ATOM 1689 C CA . ILE A 1 206 ? 5.044 11.493 -7.612 1.00 94.12 206 ILE A CA 1
ATOM 1690 C C . ILE A 1 206 ? 4.616 11.733 -6.153 1.00 94.12 206 ILE A C 1
ATOM 1692 O O . ILE A 1 206 ? 4.634 10.815 -5.346 1.00 94.12 206 ILE A O 1
ATOM 1696 N N . ARG A 1 207 ? 4.266 12.969 -5.769 1.00 94.62 207 ARG A N 1
ATOM 1697 C CA . ARG A 1 207 ? 3.781 13.300 -4.411 1.00 94.62 207 ARG A CA 1
ATOM 1698 C C . ARG A 1 207 ? 2.319 13.713 -4.404 1.00 94.62 207 ARG A C 1
ATOM 1700 O O . ARG A 1 207 ? 1.996 14.884 -4.190 1.00 94.62 207 ARG A O 1
ATOM 1707 N N . HIS A 1 208 ? 1.437 12.757 -4.670 1.00 96.62 208 HIS A N 1
ATOM 1708 C CA . HIS A 1 208 ? -0.001 12.974 -4.815 1.00 96.62 208 HIS A CA 1
ATOM 1709 C C . HIS A 1 208 ? -0.832 12.102 -3.864 1.00 96.62 208 HIS A C 1
ATOM 1711 O O . HIS A 1 208 ? -0.482 10.963 -3.575 1.00 96.62 208 HIS A O 1
ATOM 1717 N N . ILE A 1 209 ? -1.978 12.625 -3.426 1.00 98.12 209 ILE A N 1
ATOM 1718 C CA . ILE A 1 209 ? -3.040 11.862 -2.764 1.00 98.12 209 ILE A CA 1
ATOM 1719 C C . ILE A 1 209 ? -4.247 11.830 -3.703 1.00 98.12 209 ILE A C 1
ATOM 1721 O O . ILE A 1 209 ? -4.916 12.844 -3.931 1.00 98.12 209 ILE A O 1
ATOM 1725 N N . TYR A 1 210 ? -4.523 10.658 -4.261 1.00 97.56 210 TYR A N 1
ATOM 1726 C CA . TYR A 1 210 ? -5.591 10.438 -5.221 1.00 97.56 210 TYR A CA 1
ATOM 1727 C C . TYR A 1 210 ? -6.888 10.017 -4.541 1.00 97.56 210 TYR A C 1
ATOM 1729 O O . TYR A 1 210 ? -6.951 9.036 -3.798 1.00 97.56 210 TYR A O 1
ATOM 1737 N N . ILE A 1 211 ? -7.948 10.749 -4.872 1.00 96.88 211 ILE A N 1
ATOM 1738 C CA . ILE A 1 211 ? -9.323 10.461 -4.472 1.00 96.88 211 ILE A CA 1
ATOM 1739 C C . ILE A 1 211 ? -10.030 9.797 -5.658 1.00 96.88 211 ILE A C 1
ATOM 1741 O O . ILE A 1 211 ? -9.974 10.351 -6.758 1.00 96.88 211 ILE A O 1
ATOM 1745 N N . PRO A 1 212 ? -10.723 8.660 -5.485 1.00 95.50 212 PRO A N 1
ATOM 1746 C CA . PRO A 1 212 ? -11.444 8.020 -6.574 1.00 95.50 212 PRO A CA 1
ATOM 1747 C C . PRO A 1 212 ? -12.425 8.972 -7.292 1.00 95.50 212 PRO A C 1
ATOM 1749 O O . PRO A 1 212 ? -12.948 9.923 -6.712 1.00 95.50 212 PRO A O 1
ATOM 1752 N N . PHE A 1 213 ? -12.750 8.761 -8.563 1.00 93.81 213 PHE A N 1
ATOM 1753 C CA . PHE A 1 213 ? -12.266 7.674 -9.417 1.00 93.81 213 PHE A CA 1
ATOM 1754 C C . PHE A 1 213 ? -11.193 8.151 -10.406 1.00 93.81 213 PHE A C 1
ATOM 1756 O O . PHE A 1 213 ? -11.224 9.316 -10.822 1.00 93.81 213 PHE A O 1
ATOM 1763 N N . ALA A 1 214 ? -10.259 7.276 -10.785 1.00 93.38 214 ALA A N 1
ATOM 1764 C CA . ALA A 1 214 ? -9.228 7.526 -11.807 1.00 93.38 214 ALA A CA 1
ATOM 1765 C C . ALA A 1 214 ? -9.635 7.086 -13.218 1.00 93.38 214 ALA A C 1
ATOM 1767 O O . ALA A 1 214 ? -9.012 7.485 -14.208 1.00 93.38 214 ALA A O 1
ATOM 1768 N N . ASP A 1 215 ? -10.672 6.265 -13.288 1.00 91.62 215 ASP A N 1
ATOM 1769 C CA . ASP A 1 215 ? -11.077 5.571 -14.494 1.00 91.62 215 ASP A CA 1
ATOM 1770 C C . ASP A 1 215 ? -11.574 6.503 -15.621 1.00 91.62 215 ASP A C 1
ATOM 1772 O O . ASP A 1 215 ? -12.081 7.620 -15.421 1.00 91.62 215 ASP A O 1
ATOM 1776 N N . SER A 1 216 ? -11.462 6.004 -16.846 1.00 89.06 216 SER A N 1
ATOM 1777 C CA . SER A 1 216 ? -11.700 6.753 -18.073 1.00 89.06 216 SER A CA 1
ATOM 1778 C C . SER A 1 216 ? -13.140 7.243 -18.222 1.00 89.06 216 SER A C 1
ATOM 1780 O O . SER A 1 216 ? -13.342 8.359 -18.718 1.00 89.06 216 SER A O 1
ATOM 1782 N N . LYS A 1 217 ? -14.162 6.511 -17.757 1.00 87.94 217 LYS A N 1
ATOM 1783 C CA . LYS A 1 217 ? -15.546 7.013 -17.859 1.00 87.94 217 LYS A CA 1
ATOM 1784 C C . LYS A 1 217 ? -15.808 8.156 -16.872 1.00 87.94 217 LYS A C 1
ATOM 1786 O O . LYS A 1 217 ? -16.689 8.976 -17.124 1.00 87.94 217 LYS A O 1
ATOM 1791 N N . SER A 1 218 ? -15.042 8.254 -15.781 1.00 87.00 218 SER A N 1
ATOM 1792 C CA . SER A 1 218 ? -15.119 9.384 -14.844 1.00 87.00 218 SER A CA 1
ATOM 1793 C C . SER A 1 218 ? -14.479 10.626 -15.458 1.00 87.00 218 SER A C 1
ATOM 1795 O O . SER A 1 218 ? -15.073 11.703 -15.404 1.00 87.00 218 SER A O 1
ATOM 1797 N N . LYS A 1 219 ? -13.336 10.464 -16.144 1.00 85.00 219 LYS A N 1
ATOM 1798 C CA . LYS A 1 219 ? -12.654 11.552 -16.863 1.00 85.00 219 LYS A CA 1
ATOM 1799 C C . LYS A 1 219 ? -13.481 12.130 -18.013 1.00 85.00 219 LYS A C 1
ATOM 1801 O O . LYS A 1 219 ? -13.543 13.344 -18.178 1.00 85.00 219 LYS A O 1
ATOM 1806 N N . HIS A 1 220 ? -14.136 11.274 -18.798 1.00 83.62 220 HIS A N 1
ATOM 1807 C CA . HIS A 1 220 ? -14.873 11.689 -20.000 1.00 83.62 220 HIS A CA 1
ATOM 1808 C C . HIS A 1 220 ? -16.367 11.959 -19.759 1.00 83.62 220 HIS A C 1
ATOM 1810 O O . HIS A 1 220 ? -17.124 12.132 -20.721 1.00 83.62 220 HIS A O 1
ATOM 1816 N N . SER A 1 221 ? -16.822 12.002 -18.502 1.00 80.81 221 SER A N 1
ATOM 1817 C CA . SER A 1 221 ? -18.225 12.286 -18.198 1.00 80.81 221 SER A CA 1
ATOM 1818 C C . SER A 1 221 ? -18.580 13.730 -18.573 1.00 80.81 221 SER A C 1
ATOM 1820 O O . SER A 1 221 ? -18.088 14.689 -17.985 1.00 80.81 221 SER A O 1
ATOM 1822 N N . LYS A 1 222 ? -19.446 13.899 -19.582 1.00 68.38 222 LYS A N 1
ATOM 1823 C CA . LYS A 1 222 ? -19.832 15.216 -20.134 1.00 68.38 222 LYS A CA 1
ATOM 1824 C C . LYS A 1 222 ? -20.965 15.914 -19.370 1.00 68.38 222 LYS A C 1
ATOM 1826 O O . LYS A 1 222 ? -21.275 17.065 -19.661 1.00 68.38 222 LYS A O 1
ATOM 1831 N N . SER A 1 223 ? -21.623 15.229 -18.432 1.00 67.81 223 SER A N 1
ATOM 1832 C CA . SER A 1 223 ? -22.791 15.740 -17.703 1.00 67.81 223 SER A CA 1
ATOM 1833 C C . SER A 1 223 ? -22.566 15.660 -16.200 1.00 67.81 223 SER A C 1
ATOM 1835 O O . SER A 1 223 ? -22.244 14.590 -15.689 1.00 67.81 223 SER A O 1
ATOM 1837 N N . LYS A 1 224 ? -22.848 16.757 -15.479 1.00 63.56 224 LYS A N 1
ATOM 1838 C CA . LYS A 1 224 ? -22.790 16.801 -14.005 1.00 63.56 224 LYS A CA 1
ATOM 1839 C C . LYS A 1 224 ? -23.653 15.717 -13.341 1.00 63.56 224 LYS A C 1
ATOM 1841 O O . LYS A 1 224 ? -23.300 15.249 -12.270 1.00 63.56 224 LYS A O 1
ATOM 1846 N N . ARG A 1 225 ? -24.741 15.275 -13.990 1.00 60.47 225 ARG A N 1
ATOM 1847 C CA . ARG A 1 225 ? -25.621 14.200 -13.482 1.00 60.47 225 ARG A CA 1
ATOM 1848 C C . ARG A 1 225 ? -24.997 12.800 -13.546 1.00 60.47 225 ARG A C 1
ATOM 1850 O O . ARG A 1 225 ? -25.483 11.906 -12.871 1.00 60.47 225 ARG A O 1
ATOM 1857 N N . ASN A 1 226 ? -23.938 12.618 -14.338 1.00 62.94 226 ASN A N 1
ATOM 1858 C CA . ASN A 1 226 ? -23.263 11.334 -14.543 1.00 62.94 226 ASN A CA 1
ATOM 1859 C C . ASN A 1 226 ? -21.818 11.358 -14.016 1.00 62.94 226 ASN A C 1
ATOM 1861 O O . ASN A 1 226 ? -21.007 10.507 -14.394 1.00 62.94 226 ASN A O 1
ATOM 1865 N N . HIS A 1 227 ? -21.448 12.357 -13.208 1.00 72.50 227 HIS A N 1
ATOM 1866 C CA . HIS A 1 227 ? -20.108 12.423 -12.631 1.00 72.50 227 HIS A CA 1
ATOM 1867 C C . HIS A 1 227 ? -19.994 11.347 -11.554 1.00 72.50 227 HIS A C 1
ATOM 1869 O O . HIS A 1 227 ? -20.641 11.431 -10.513 1.00 72.50 227 HIS A O 1
ATOM 1875 N N . ARG A 1 228 ? -19.190 10.313 -11.808 1.00 81.12 228 ARG A N 1
ATOM 1876 C CA . ARG A 1 228 ? -18.914 9.296 -10.794 1.00 81.12 228 ARG A CA 1
ATOM 1877 C C . ARG A 1 228 ? -17.887 9.855 -9.822 1.00 81.12 228 ARG A C 1
ATOM 1879 O O . ARG A 1 228 ? -16.761 10.163 -10.200 1.00 81.12 228 ARG A O 1
ATOM 1886 N N . VAL A 1 229 ? -18.316 10.014 -8.579 1.00 85.00 229 VAL A N 1
ATOM 1887 C CA . VAL A 1 229 ? -17.503 10.434 -7.437 1.00 85.00 229 VAL A CA 1
ATOM 1888 C C . VAL A 1 229 ? -17.936 9.624 -6.213 1.00 85.00 229 VAL A C 1
ATOM 1890 O O . VAL A 1 229 ? -19.095 9.203 -6.153 1.00 85.00 229 VAL A O 1
ATOM 1893 N N . PRO A 1 230 ? -17.045 9.396 -5.236 1.00 86.19 230 PRO A N 1
ATOM 1894 C CA . PRO A 1 230 ? -17.425 8.829 -3.950 1.00 86.19 230 PRO A CA 1
ATOM 1895 C C . PRO A 1 230 ? -18.533 9.654 -3.287 1.00 86.19 230 PRO A C 1
ATOM 1897 O O . PRO A 1 230 ? -18.518 10.885 -3.337 1.00 86.19 230 PRO A O 1
ATOM 1900 N N . HIS A 1 231 ? -19.488 8.980 -2.649 1.00 84.00 231 HIS A N 1
ATOM 1901 C CA . HIS A 1 231 ? -20.616 9.633 -1.978 1.00 84.00 231 HIS A CA 1
ATOM 1902 C C . HIS A 1 231 ? -20.137 10.572 -0.856 1.00 84.00 231 HIS A C 1
ATOM 1904 O O . HIS A 1 231 ? -20.585 11.707 -0.756 1.00 84.00 231 HIS A O 1
ATOM 1910 N N . ASN A 1 232 ? -19.131 10.150 -0.092 1.00 85.88 232 ASN A N 1
ATOM 1911 C CA . ASN A 1 232 ? -18.513 10.893 1.003 1.00 85.88 232 ASN A CA 1
ATOM 1912 C C . ASN A 1 232 ? -17.295 11.740 0.566 1.00 85.88 232 ASN A C 1
ATOM 1914 O O . ASN A 1 232 ? -16.445 12.066 1.399 1.00 85.88 232 ASN A O 1
ATOM 1918 N N . LYS A 1 233 ? -17.191 12.126 -0.719 1.00 87.75 233 LYS A N 1
ATOM 1919 C CA . LYS A 1 233 ? -16.020 12.833 -1.291 1.00 87.75 233 LYS A CA 1
ATOM 1920 C C . LYS A 1 233 ? -15.523 14.018 -0.456 1.00 87.75 233 LYS A C 1
ATOM 1922 O O . LYS A 1 233 ? -14.321 14.222 -0.367 1.00 87.75 233 LYS A O 1
ATOM 1927 N N . ASN A 1 234 ? -16.418 14.786 0.170 1.00 89.62 234 ASN A N 1
ATOM 1928 C CA . ASN A 1 234 ? -16.043 15.972 0.946 1.00 89.62 234 ASN A CA 1
ATOM 1929 C C . ASN A 1 234 ? -15.208 15.595 2.178 1.00 89.62 234 ASN A C 1
ATOM 1931 O O . ASN A 1 234 ? -14.256 16.294 2.515 1.00 89.62 234 ASN A O 1
ATOM 1935 N N . ARG A 1 235 ? -15.526 14.461 2.818 1.00 93.31 235 ARG A N 1
ATOM 1936 C CA . ARG A 1 235 ? -14.739 13.920 3.932 1.00 93.31 235 ARG A CA 1
ATOM 1937 C C . ARG A 1 235 ? -13.384 13.415 3.452 1.00 93.31 235 ARG A C 1
ATOM 1939 O O . ARG A 1 235 ? -12.385 13.681 4.106 1.00 93.31 235 ARG A O 1
ATOM 1946 N N . ILE A 1 236 ? -13.346 12.752 2.294 1.00 95.75 236 ILE A N 1
ATOM 1947 C CA . ILE A 1 236 ? -12.085 12.287 1.702 1.00 95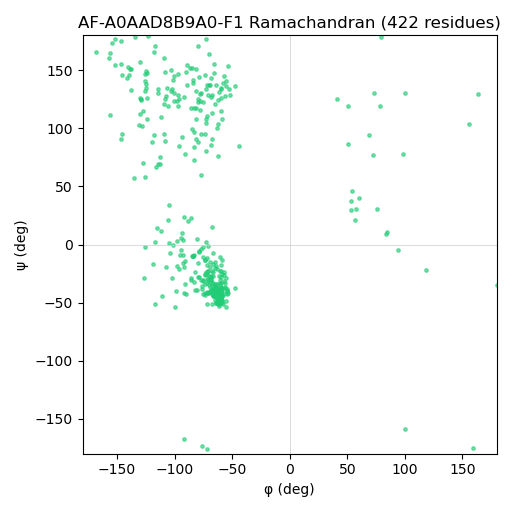.75 236 ILE A CA 1
ATOM 1948 C C . ILE A 1 236 ? -11.185 13.482 1.353 1.00 95.75 236 ILE A C 1
ATOM 1950 O O . ILE A 1 236 ? -10.015 13.469 1.705 1.00 95.75 236 ILE A O 1
ATOM 1954 N N . ILE A 1 237 ? -11.732 14.547 0.755 1.00 95.69 237 ILE A N 1
ATOM 1955 C CA . ILE A 1 237 ? -10.999 15.793 0.467 1.00 95.69 237 ILE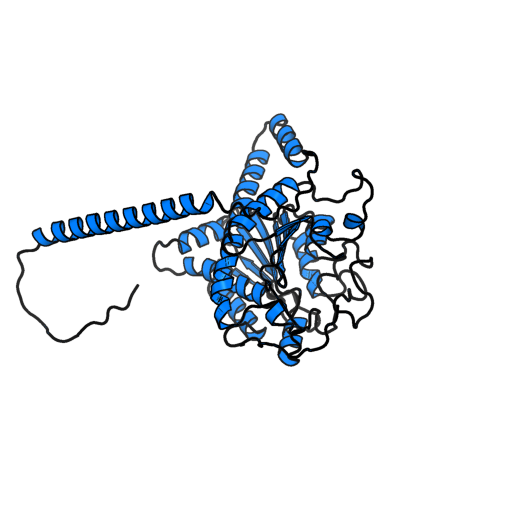 A CA 1
ATOM 1956 C C . ILE A 1 237 ? -10.449 16.416 1.752 1.00 95.69 237 ILE A C 1
ATOM 1958 O O . ILE A 1 237 ? -9.296 16.839 1.779 1.00 95.69 237 ILE A O 1
ATOM 1962 N N . GLU A 1 238 ? -11.249 16.475 2.818 1.00 96.25 238 GLU A N 1
ATOM 1963 C CA . GLU A 1 238 ? -10.792 17.017 4.098 1.00 96.25 238 GLU A CA 1
ATOM 1964 C C . GLU A 1 238 ? -9.670 16.174 4.715 1.00 96.25 238 GLU A C 1
ATOM 1966 O O . GLU A 1 238 ? -8.665 16.731 5.155 1.00 96.25 238 GLU A O 1
ATOM 1971 N N . LEU A 1 239 ? -9.795 14.844 4.680 1.00 97.62 239 LEU A N 1
ATOM 1972 C CA . LEU A 1 239 ? -8.724 13.935 5.080 1.00 97.62 239 LEU A CA 1
ATOM 1973 C C . LEU A 1 239 ? -7.455 14.177 4.246 1.00 97.62 239 LEU A C 1
ATOM 1975 O O . LEU A 1 239 ? -6.388 14.404 4.811 1.00 97.62 239 LEU A O 1
ATOM 1979 N N . SER A 1 240 ? -7.559 14.207 2.914 1.00 97.75 240 SER A N 1
ATOM 1980 C CA . SER A 1 240 ? -6.413 14.450 2.028 1.00 97.75 240 SER A CA 1
ATOM 1981 C C . SER A 1 240 ? -5.746 15.802 2.297 1.00 97.75 240 SER A C 1
ATOM 1983 O O . SER A 1 240 ? -4.520 15.895 2.274 1.00 97.75 240 SER A O 1
ATOM 1985 N N . ARG A 1 241 ? -6.528 16.841 2.616 1.00 96.75 241 ARG A N 1
ATOM 1986 C CA . ARG A 1 241 ? -6.011 18.160 3.001 1.00 96.75 241 ARG A CA 1
ATOM 1987 C C . ARG A 1 241 ? -5.247 18.113 4.324 1.00 96.75 241 ARG A C 1
ATOM 1989 O O . ARG A 1 241 ? -4.180 18.721 4.420 1.00 96.75 241 ARG A O 1
ATOM 1996 N N . GLN A 1 242 ? -5.780 17.426 5.337 1.00 96.50 242 GLN A N 1
ATOM 1997 C CA . GLN A 1 242 ? -5.097 17.251 6.625 1.00 96.50 242 GLN A CA 1
ATOM 1998 C C . GLN A 1 242 ? -3.779 16.487 6.429 1.00 96.50 242 GLN A C 1
ATOM 2000 O O . GLN A 1 242 ? -2.728 16.960 6.859 1.00 96.50 242 GLN A O 1
ATOM 2005 N N . MET A 1 243 ? -3.805 15.396 5.660 1.00 97.19 243 MET A N 1
ATOM 2006 C CA . MET A 1 243 ? -2.615 14.614 5.312 1.00 97.19 243 MET A CA 1
ATOM 2007 C C . MET A 1 243 ? -1.559 15.450 4.574 1.00 97.19 243 MET A C 1
ATOM 2009 O O . MET A 1 243 ? -0.395 15.459 4.965 1.00 97.19 243 MET A O 1
ATOM 2013 N N . ALA A 1 244 ? -1.950 16.219 3.554 1.00 95.19 244 ALA A N 1
ATOM 2014 C CA . ALA A 1 244 ? -1.021 17.074 2.814 1.00 95.19 244 ALA A CA 1
ATOM 2015 C C . ALA A 1 244 ? -0.340 18.126 3.711 1.00 95.19 244 ALA A C 1
ATOM 2017 O O . ALA A 1 244 ? 0.837 18.432 3.521 1.00 95.19 244 ALA A O 1
ATOM 2018 N N . ARG A 1 245 ? -1.057 18.656 4.712 1.00 94.12 245 ARG A N 1
ATOM 2019 C CA . ARG A 1 245 ? -0.517 19.608 5.699 1.00 94.12 245 ARG A CA 1
ATOM 2020 C C . ARG A 1 245 ? 0.411 18.958 6.725 1.00 94.12 245 ARG A C 1
ATOM 2022 O O . ARG A 1 245 ? 1.281 19.651 7.247 1.00 94.12 245 ARG A O 1
ATOM 2029 N N . ALA A 1 246 ? 0.254 17.662 6.992 1.00 93.75 246 ALA A N 1
ATOM 2030 C CA . ALA A 1 246 ? 1.101 16.918 7.921 1.00 93.75 246 ALA A CA 1
ATOM 2031 C C . ALA A 1 246 ? 2.542 16.716 7.401 1.00 93.75 246 ALA A C 1
ATOM 2033 O O . ALA A 1 246 ? 3.436 16.427 8.192 1.00 93.75 246 ALA A O 1
ATOM 2034 N N . SER A 1 247 ? 2.792 16.931 6.101 1.00 90.00 247 SER A N 1
ATOM 2035 C CA . SER A 1 247 ? 4.129 16.902 5.483 1.00 90.00 247 SER A CA 1
ATOM 2036 C C . SER A 1 247 ? 4.526 18.287 4.925 1.00 90.00 247 SER A C 1
ATOM 2038 O O . SER A 1 247 ? 4.616 18.482 3.710 1.00 90.00 247 SER A O 1
ATOM 2040 N N . PRO A 1 248 ? 4.740 19.306 5.785 1.00 85.94 248 PRO A N 1
ATOM 2041 C CA . PRO A 1 248 ? 4.845 20.705 5.358 1.00 85.94 248 PRO A CA 1
ATOM 2042 C C . PRO A 1 248 ? 6.133 21.036 4.596 1.00 85.94 248 PRO A C 1
ATOM 2044 O O . PRO A 1 248 ? 6.164 22.007 3.842 1.00 85.94 248 PRO A O 1
ATOM 2047 N N . LEU A 1 249 ? 7.195 20.247 4.790 1.00 88.19 249 LEU A N 1
ATOM 2048 C CA . LEU A 1 249 ? 8.478 20.450 4.111 1.00 88.19 249 LEU A CA 1
ATOM 2049 C C . LEU A 1 249 ? 8.404 20.080 2.627 1.00 88.19 249 LEU A C 1
ATOM 2051 O O . LEU A 1 249 ? 9.098 20.682 1.811 1.00 88.19 249 LEU A O 1
ATOM 2055 N N . ARG A 1 250 ? 7.534 19.126 2.274 1.00 87.88 250 ARG A N 1
ATOM 2056 C CA . ARG A 1 250 ? 7.344 18.675 0.898 1.00 87.88 250 ARG A CA 1
ATOM 2057 C C . ARG A 1 250 ? 5.886 18.290 0.665 1.00 87.88 250 ARG A C 1
ATOM 2059 O O . ARG A 1 250 ? 5.465 17.158 0.898 1.00 87.88 250 ARG A O 1
ATOM 2066 N N . LEU A 1 251 ? 5.112 19.273 0.224 1.00 88.44 251 LEU A N 1
ATOM 2067 C CA . LEU A 1 251 ? 3.655 19.190 0.184 1.00 88.44 251 LEU A CA 1
ATOM 2068 C C . LEU A 1 251 ? 3.154 18.180 -0.853 1.00 88.44 251 LEU A C 1
ATOM 2070 O O . LEU A 1 251 ? 3.696 18.076 -1.952 1.00 88.44 251 LEU A O 1
ATOM 2074 N N . PHE A 1 252 ? 2.071 17.490 -0.506 1.00 94.69 252 PHE A N 1
ATOM 2075 C CA . PHE A 1 252 ? 1.317 16.659 -1.438 1.00 94.69 252 PHE A CA 1
ATOM 2076 C C . PHE A 1 252 ? 0.317 17.512 -2.216 1.00 94.69 252 PHE A C 1
ATOM 2078 O O . PHE A 1 252 ? -0.363 18.358 -1.628 1.00 94.69 252 PHE A O 1
ATOM 2085 N N . GLN A 1 253 ? 0.172 17.254 -3.517 1.00 95.19 253 GLN A N 1
ATOM 2086 C CA . GLN A 1 253 ? -1.059 17.649 -4.208 1.00 95.19 253 GLN A CA 1
ATOM 2087 C C . GLN A 1 253 ? -2.133 16.599 -3.941 1.00 95.19 253 GLN A C 1
ATOM 2089 O O . GLN A 1 253 ? -1.827 15.425 -3.739 1.00 95.19 253 GLN A O 1
ATOM 2094 N N . PHE A 1 254 ? -3.398 16.995 -3.944 1.00 96.25 254 PHE A N 1
ATOM 2095 C CA . PHE A 1 254 ? -4.492 16.057 -3.742 1.00 96.25 254 PHE A CA 1
ATOM 2096 C C . PHE A 1 254 ? -5.727 16.459 -4.535 1.00 96.25 254 PHE A C 1
ATOM 2098 O O . PHE A 1 254 ? -5.917 17.628 -4.878 1.00 96.25 254 PHE A O 1
ATOM 2105 N N . GLY A 1 255 ? -6.574 15.479 -4.836 1.00 94.69 255 GLY A N 1
ATOM 2106 C CA . GLY A 1 255 ? -7.822 15.720 -5.547 1.00 94.69 255 GLY A CA 1
ATOM 2107 C C . GLY A 1 255 ? -8.382 14.475 -6.216 1.00 94.69 255 GLY A C 1
ATOM 2108 O O . GLY A 1 255 ? -7.853 13.372 -6.082 1.00 94.69 255 GLY A O 1
ATOM 2109 N N . LEU A 1 256 ? -9.475 14.667 -6.959 1.00 93.25 256 LEU A N 1
ATOM 2110 C CA . LEU A 1 256 ? -10.078 13.605 -7.763 1.00 93.25 256 LEU A CA 1
ATOM 2111 C C . LEU A 1 256 ? -9.062 13.091 -8.788 1.00 93.25 256 LEU A C 1
ATOM 2113 O O . LEU A 1 256 ? -8.539 13.867 -9.588 1.00 93.25 256 LEU A O 1
ATOM 2117 N N . ALA A 1 257 ? -8.823 11.786 -8.795 1.00 94.25 257 ALA A N 1
ATOM 2118 C CA . ALA A 1 257 ? -7.757 11.154 -9.552 1.00 94.25 257 ALA A CA 1
ATOM 2119 C C . ALA A 1 257 ? -7.886 11.420 -11.055 1.00 94.25 257 ALA A C 1
ATOM 2121 O O . ALA A 1 257 ? -6.921 11.842 -11.675 1.00 94.25 257 ALA A O 1
ATOM 2122 N N . HIS A 1 258 ? -9.083 11.314 -11.643 1.00 90.38 258 HIS A N 1
ATOM 2123 C CA . HIS A 1 258 ? -9.287 11.631 -13.066 1.00 90.38 258 HIS A CA 1
ATOM 2124 C C . HIS A 1 258 ? -9.028 13.104 -13.442 1.00 90.38 258 HIS A C 1
ATOM 2126 O O . HIS A 1 258 ? -8.872 13.403 -14.629 1.00 90.38 258 HIS A O 1
ATOM 2132 N N . LYS A 1 259 ? -9.012 14.026 -12.466 1.00 89.62 259 LYS A N 1
ATOM 2133 C CA . LYS A 1 259 ? -8.664 15.443 -12.667 1.00 89.62 259 LYS A CA 1
ATOM 2134 C C . LYS A 1 259 ? -7.186 15.711 -12.434 1.00 89.62 259 LYS A C 1
ATOM 2136 O O . LYS A 1 259 ? -6.586 16.470 -13.185 1.00 89.62 259 LYS A O 1
ATOM 2141 N N . LEU A 1 260 ? -6.629 15.101 -11.389 1.00 90.75 260 LEU A N 1
ATOM 2142 C CA . LEU A 1 260 ? -5.233 15.274 -11.003 1.00 90.75 260 LEU A CA 1
ATOM 2143 C C . LEU A 1 260 ? -4.287 14.507 -11.943 1.00 90.75 260 LEU A C 1
ATOM 2145 O O . LEU A 1 260 ? -3.184 14.970 -12.219 1.00 90.75 260 LEU A O 1
ATOM 2149 N N . ASN A 1 261 ? -4.732 13.373 -12.492 1.00 84.38 261 ASN A N 1
ATOM 2150 C CA . ASN A 1 261 ? -3.965 12.581 -13.447 1.00 84.38 261 ASN A CA 1
ATOM 2151 C C . ASN A 1 261 ? -3.986 13.195 -14.848 1.00 84.38 261 ASN A C 1
ATOM 2153 O O . ASN A 1 261 ? -5.041 13.400 -15.463 1.00 84.38 261 ASN A O 1
ATOM 2157 N N . GLY A 1 262 ? -2.795 13.324 -15.433 1.00 79.12 262 GLY A N 1
ATOM 2158 C CA . GLY A 1 262 ? -2.634 13.589 -16.864 1.00 79.12 262 GLY A CA 1
ATOM 2159 C C . GLY A 1 262 ? -3.183 12.464 -17.756 1.00 79.12 262 GLY A C 1
ATOM 2160 O O . GLY A 1 262 ? -3.571 12.717 -18.894 1.00 79.12 262 GLY A O 1
ATOM 2161 N N . TYR A 1 263 ? -3.329 11.244 -17.232 1.00 82.06 263 TYR A N 1
ATOM 2162 C CA . TYR A 1 263 ? -3.729 10.036 -17.966 1.00 82.06 263 TYR A CA 1
ATOM 2163 C C . TYR A 1 263 ? -4.995 9.375 -17.378 1.00 82.06 263 TYR A C 1
ATOM 2165 O O . TYR A 1 263 ? -5.606 9.927 -16.462 1.00 82.06 263 TYR A O 1
ATOM 2173 N N . ASN A 1 264 ? -5.462 8.269 -17.969 1.00 86.69 264 ASN A N 1
ATOM 2174 C CA . ASN A 1 264 ? -6.558 7.441 -17.439 1.00 86.69 264 ASN A CA 1
ATOM 2175 C C . ASN A 1 264 ? -5.963 6.203 -16.769 1.00 86.69 264 ASN A C 1
ATOM 2177 O O . ASN A 1 264 ? -5.045 5.622 -17.338 1.00 86.69 264 ASN A O 1
ATOM 2181 N N . ALA A 1 265 ? -6.519 5.761 -15.643 1.00 91.62 265 ALA A N 1
ATOM 2182 C CA . ALA A 1 265 ? -6.119 4.504 -15.014 1.00 91.62 265 ALA A CA 1
ATOM 2183 C C . ALA A 1 265 ? -7.367 3.658 -14.745 1.00 91.62 265 ALA A C 1
ATOM 2185 O O . ALA A 1 265 ? -8.127 3.939 -13.823 1.00 91.62 265 ALA A O 1
ATOM 2186 N N . ASP A 1 266 ? -7.592 2.660 -15.596 1.00 94.12 266 ASP A N 1
ATOM 2187 C CA . ASP A 1 266 ? -8.708 1.720 -15.471 1.00 94.12 266 ASP A CA 1
ATOM 2188 C C . ASP A 1 266 ? -8.234 0.441 -14.771 1.00 94.12 266 ASP A C 1
ATOM 2190 O O . ASP A 1 266 ? -7.103 0.010 -14.971 1.00 94.12 266 ASP A O 1
ATOM 2194 N N . GLY A 1 267 ? -9.098 -0.194 -13.981 1.00 96.31 267 GLY A N 1
ATOM 2195 C CA . GLY A 1 267 ? -8.777 -1.438 -13.278 1.00 96.31 267 GLY A CA 1
ATOM 2196 C C . GLY A 1 267 ? -7.884 -1.259 -12.052 1.00 96.31 267 GLY A C 1
ATOM 2197 O O . GLY A 1 267 ? -7.111 -2.163 -11.745 1.00 96.31 267 GLY A O 1
ATOM 2198 N N . THR A 1 268 ? -7.968 -0.115 -11.365 1.00 97.62 268 THR A N 1
ATOM 2199 C CA . THR A 1 268 ? -7.152 0.176 -10.177 1.00 97.62 268 THR A CA 1
ATOM 2200 C C . THR A 1 268 ? -7.751 -0.390 -8.886 1.00 97.62 268 THR A C 1
ATOM 2202 O O . THR A 1 268 ? -8.973 -0.520 -8.743 1.00 97.62 268 THR A O 1
ATOM 2205 N N . SER A 1 269 ? -6.885 -0.688 -7.913 1.00 98.38 269 SER A N 1
ATOM 2206 C CA . SER A 1 269 ? -7.256 -1.237 -6.605 1.00 98.38 269 SER A CA 1
ATOM 2207 C C . SER A 1 269 ? -8.149 -0.271 -5.822 1.00 98.38 269 SER A C 1
ATOM 2209 O O . SER A 1 269 ? -9.245 -0.635 -5.395 1.00 98.38 269 SER A O 1
ATOM 2211 N N . PHE A 1 270 ? -7.742 0.992 -5.691 1.00 97.81 270 PHE A N 1
ATOM 2212 C CA . PHE A 1 270 ? -8.469 1.990 -4.899 1.00 97.81 270 PHE A CA 1
ATOM 2213 C C . PHE A 1 270 ? -9.824 2.389 -5.504 1.00 97.81 270 PHE A C 1
ATOM 2215 O O . PHE A 1 270 ? -10.773 2.650 -4.755 1.00 97.81 270 PHE A O 1
ATOM 2222 N N . ASP A 1 271 ? -9.971 2.357 -6.831 1.00 97.31 271 ASP A N 1
ATOM 2223 C CA . ASP A 1 271 ? -11.279 2.551 -7.453 1.00 97.31 271 ASP A CA 1
ATOM 2224 C C . ASP A 1 271 ? -12.196 1.342 -7.217 1.00 97.31 271 ASP A C 1
ATOM 2226 O O . ASP A 1 271 ? -13.370 1.525 -6.887 1.00 97.31 271 ASP A O 1
ATOM 2230 N N . TYR A 1 272 ? -11.677 0.111 -7.318 1.00 97.94 272 TYR A N 1
ATOM 2231 C CA . TYR A 1 272 ? -12.431 -1.100 -6.975 1.00 97.94 272 TYR A CA 1
ATOM 2232 C C . TYR A 1 272 ? -12.880 -1.085 -5.506 1.00 97.94 272 TYR A C 1
ATOM 2234 O O . TYR A 1 272 ? -14.054 -1.341 -5.213 1.00 97.94 272 TYR A O 1
ATOM 2242 N N . MET A 1 273 ? -11.985 -0.721 -4.582 1.00 98.38 273 MET A N 1
ATOM 2243 C CA . MET A 1 273 ? -12.293 -0.673 -3.150 1.00 98.38 273 MET A CA 1
ATOM 2244 C C . MET A 1 273 ? -13.359 0.389 -2.830 1.00 98.38 273 MET A C 1
ATOM 2246 O O . MET A 1 273 ? -14.265 0.135 -2.037 1.00 98.38 273 MET A O 1
ATOM 2250 N N . ALA A 1 274 ? -13.339 1.541 -3.509 1.00 96.94 274 ALA A N 1
ATOM 2251 C CA . ALA A 1 274 ? -14.378 2.567 -3.372 1.00 96.94 274 ALA A CA 1
ATOM 2252 C C . ALA A 1 274 ? -15.703 2.172 -4.0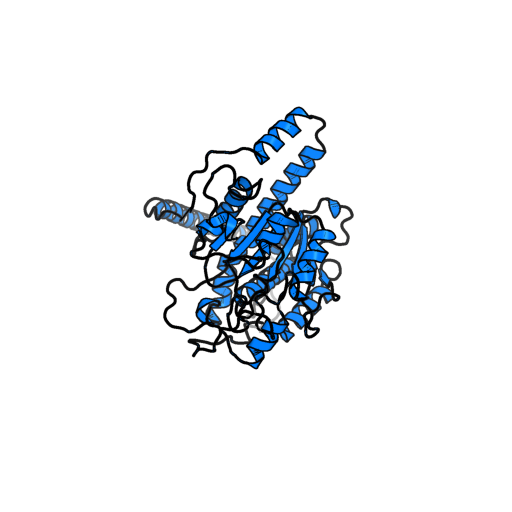50 1.00 96.94 274 ALA A C 1
ATOM 2254 O O . ALA A 1 274 ? -16.803 2.411 -3.545 1.00 96.94 274 ALA A O 1
ATOM 2255 N N . GLY A 1 275 ? -15.601 1.619 -5.254 1.00 94.56 275 GLY A N 1
ATOM 2256 C CA . GLY A 1 275 ? -16.702 1.485 -6.193 1.00 94.56 275 GLY A CA 1
ATOM 2257 C C . GLY A 1 275 ? -17.485 0.188 -6.047 1.00 94.56 275 GLY A C 1
ATOM 2258 O O . GLY A 1 275 ? -18.718 0.227 -6.085 1.00 94.56 275 GLY A O 1
ATOM 2259 N N . VAL A 1 276 ? -16.788 -0.933 -5.855 1.00 95.31 276 VAL A N 1
ATOM 2260 C CA . VAL A 1 276 ? -17.372 -2.274 -5.705 1.00 95.31 276 VAL A CA 1
ATOM 2261 C C . VAL A 1 276 ? -17.446 -2.666 -4.236 1.00 95.31 276 VAL A C 1
ATOM 2263 O O . VAL A 1 276 ? -18.538 -2.966 -3.760 1.00 95.31 276 VAL A O 1
ATOM 2266 N N . ALA A 1 277 ? -16.325 -2.606 -3.509 1.00 96.31 277 ALA A N 1
ATOM 2267 C CA . ALA A 1 277 ? -16.296 -2.974 -2.089 1.00 96.31 277 ALA A CA 1
ATOM 2268 C C . ALA A 1 277 ? -16.955 -1.929 -1.173 1.00 96.31 277 ALA A C 1
ATOM 2270 O O . ALA A 1 277 ? -17.247 -2.229 -0.021 1.00 96.31 277 ALA A O 1
ATOM 2271 N N . LYS A 1 278 ? -17.221 -0.720 -1.691 1.00 95.44 278 LYS A N 1
ATOM 2272 C CA . LYS A 1 278 ? -17.872 0.384 -0.967 1.00 95.44 278 LYS A CA 1
ATOM 2273 C C . LYS A 1 278 ? -17.143 0.800 0.316 1.00 95.44 278 LYS A C 1
ATOM 2275 O O . LYS A 1 278 ? -17.785 1.301 1.235 1.00 95.44 278 LYS A O 1
ATOM 2280 N N . VAL A 1 279 ? -15.816 0.657 0.357 1.00 97.56 279 VAL A N 1
ATOM 2281 C CA . VAL A 1 279 ? -15.005 1.163 1.471 1.00 97.56 279 VAL A CA 1
ATOM 2282 C C . VAL A 1 279 ? -15.142 2.688 1.532 1.00 97.56 279 VAL A C 1
ATOM 2284 O O . VAL A 1 279 ? -14.867 3.346 0.523 1.00 97.56 279 VAL A O 1
ATOM 2287 N N . PRO A 1 280 ? -15.557 3.269 2.676 1.00 96.06 280 PRO A N 1
ATOM 2288 C CA . PRO A 1 280 ? -15.823 4.700 2.773 1.00 96.06 280 PRO A CA 1
ATOM 2289 C C . PRO A 1 280 ? -14.606 5.557 2.421 1.00 96.06 280 PRO A C 1
ATOM 2291 O O . PRO A 1 280 ? -14.707 6.466 1.599 1.00 96.06 280 PRO A O 1
ATOM 2294 N N . PHE A 1 281 ? -13.444 5.276 3.005 1.00 98.25 281 PHE A N 1
ATOM 2295 C CA . PHE A 1 281 ? -12.224 6.036 2.735 1.00 98.25 281 PHE A CA 1
ATOM 2296 C C . PHE A 1 281 ? -11.262 5.202 1.905 1.00 98.25 281 PHE A C 1
ATOM 2298 O O . PHE A 1 281 ? -10.438 4.495 2.460 1.00 98.25 281 PHE A O 1
ATOM 2305 N N . SER A 1 282 ? -11.365 5.278 0.581 1.00 98.25 282 SER A N 1
ATOM 2306 C CA . SER A 1 282 ? -10.438 4.610 -0.336 1.00 98.25 282 SER A CA 1
ATOM 2307 C C . SER A 1 282 ? -9.560 5.642 -1.039 1.00 98.25 282 SER A C 1
ATOM 2309 O O . SER A 1 282 ? -10.099 6.529 -1.703 1.00 98.25 282 SER A O 1
ATOM 2311 N N . LEU A 1 283 ? -8.236 5.557 -0.882 1.00 98.44 283 LEU A N 1
ATOM 2312 C CA . LEU A 1 283 ? -7.272 6.484 -1.485 1.00 98.44 283 LEU A CA 1
ATOM 2313 C C . LEU A 1 283 ? -6.048 5.739 -2.031 1.00 98.44 283 LEU A C 1
ATOM 2315 O O . LEU A 1 283 ? -5.633 4.721 -1.476 1.00 98.44 283 LEU A O 1
ATOM 2319 N N . ALA A 1 284 ? -5.437 6.300 -3.074 1.00 98.44 284 ALA A N 1
ATOM 2320 C CA . ALA A 1 284 ? -4.073 5.960 -3.474 1.00 98.44 284 ALA A CA 1
ATOM 2321 C C . ALA A 1 284 ? -3.125 7.106 -3.092 1.00 98.44 284 ALA A C 1
ATOM 2323 O O . ALA A 1 284 ? -3.452 8.278 -3.292 1.00 98.44 284 ALA A O 1
ATOM 2324 N N . ILE A 1 285 ? -1.975 6.783 -2.506 1.00 98.50 285 ILE A N 1
ATOM 2325 C CA . ILE A 1 285 ? -1.011 7.750 -1.975 1.00 98.50 285 ILE A CA 1
ATOM 2326 C C . ILE A 1 285 ? 0.338 7.495 -2.635 1.00 98.50 285 ILE A C 1
ATOM 2328 O O . ILE A 1 285 ? 1.022 6.527 -2.322 1.00 98.50 285 ILE A O 1
ATOM 2332 N N . GLU A 1 286 ? 0.730 8.401 -3.517 1.00 97.81 286 GLU A N 1
ATOM 2333 C CA . GLU A 1 286 ? 2.050 8.444 -4.136 1.00 97.81 286 GLU A CA 1
ATOM 2334 C C . GLU A 1 286 ? 2.989 9.156 -3.161 1.00 97.81 286 GLU A C 1
ATOM 2336 O O . GLU A 1 286 ? 2.953 10.380 -3.039 1.00 97.81 286 GLU A O 1
ATOM 2341 N N . MET A 1 287 ? 3.736 8.390 -2.369 1.00 97.19 287 MET A N 1
ATOM 2342 C CA . MET A 1 287 ? 4.429 8.867 -1.167 1.00 97.19 287 MET A CA 1
ATOM 2343 C C . MET A 1 287 ? 5.682 9.684 -1.479 1.00 97.19 287 MET A C 1
ATOM 2345 O O . MET A 1 287 ? 6.067 10.569 -0.713 1.00 97.19 287 MET A O 1
ATOM 2349 N N . TRP A 1 288 ? 6.333 9.377 -2.593 1.00 97.00 288 TRP A N 1
ATOM 2350 C CA . TRP A 1 288 ? 7.602 9.961 -2.992 1.00 97.00 288 TRP A CA 1
ATOM 2351 C C . TRP A 1 288 ? 7.652 10.091 -4.505 1.00 97.00 288 TRP A C 1
ATOM 2353 O O . TRP A 1 288 ? 7.140 9.240 -5.213 1.00 97.00 288 TRP A O 1
ATOM 2363 N N . GLY A 1 289 ? 8.305 11.130 -4.998 1.00 93.69 289 GLY A N 1
ATOM 2364 C CA . GLY A 1 289 ? 8.703 11.270 -6.397 1.00 93.69 289 GLY A CA 1
ATOM 2365 C C . GLY A 1 289 ? 9.945 12.142 -6.447 1.00 93.69 289 GLY A C 1
ATOM 2366 O O . GLY A 1 289 ? 10.349 12.672 -5.413 1.00 93.69 289 GLY A O 1
ATOM 2367 N N . HIS A 1 290 ? 10.538 12.360 -7.609 1.00 88.62 290 HIS A N 1
ATOM 2368 C CA . HIS A 1 290 ? 11.671 13.275 -7.743 1.00 88.62 290 HIS A CA 1
ATOM 2369 C C . HIS A 1 290 ? 11.195 14.627 -8.306 1.00 88.62 290 HIS A C 1
ATOM 2371 O O . HIS A 1 290 ? 10.602 14.676 -9.379 1.00 88.62 290 HIS A O 1
ATOM 2377 N N . ASP A 1 291 ? 11.455 15.744 -7.607 1.00 83.75 291 ASP A N 1
ATOM 2378 C CA . ASP A 1 291 ? 10.881 17.061 -7.970 1.00 83.75 291 ASP A CA 1
ATOM 2379 C C . ASP A 1 291 ? 11.292 17.538 -9.374 1.00 83.75 291 ASP A C 1
ATOM 2381 O O . ASP A 1 291 ? 10.519 18.203 -10.057 1.00 83.75 291 ASP A O 1
ATOM 2385 N N . ASN A 1 292 ? 12.508 17.193 -9.805 1.00 83.69 292 ASN A N 1
ATOM 2386 C CA . ASN A 1 292 ? 13.054 17.537 -11.121 1.00 83.69 292 ASN A CA 1
ATOM 2387 C C . ASN A 1 292 ? 13.738 16.322 -11.762 1.00 83.69 292 ASN A C 1
ATOM 2389 O O . ASN A 1 292 ? 14.948 16.347 -11.986 1.00 83.69 292 ASN A O 1
ATOM 2393 N N . HIS A 1 293 ? 13.008 15.216 -11.937 1.00 88.25 293 HIS A N 1
ATOM 2394 C CA . HIS A 1 293 ? 13.567 14.040 -12.614 1.00 88.25 293 HIS A CA 1
ATOM 2395 C C . HIS A 1 293 ? 13.989 14.404 -14.044 1.00 88.25 293 HIS A C 1
ATOM 2397 O O . HIS A 1 293 ? 13.269 15.114 -14.751 1.00 88.25 293 HIS A O 1
ATOM 2403 N N . VAL A 1 294 ? 15.178 13.960 -14.453 1.00 85.44 294 VAL A N 1
ATOM 2404 C CA . VAL A 1 294 ? 15.710 14.175 -15.802 1.00 85.44 294 VAL A CA 1
ATOM 2405 C C . VAL A 1 294 ? 16.371 12.892 -16.279 1.00 85.44 294 VAL A C 1
ATOM 2407 O O . VAL A 1 294 ? 17.220 12.328 -15.595 1.00 85.44 294 VAL A O 1
ATOM 2410 N N . GLY A 1 295 ? 16.057 12.494 -17.510 1.00 90.00 295 GLY A N 1
ATOM 2411 C CA . GLY A 1 295 ? 16.626 11.310 -18.142 1.00 90.00 295 GLY A CA 1
ATOM 2412 C C . GLY A 1 295 ? 15.681 10.117 -18.077 1.00 90.00 295 GLY A C 1
ATOM 2413 O O . GLY A 1 295 ? 14.473 10.284 -17.956 1.00 90.00 295 GLY A O 1
ATOM 2414 N N . ASN A 1 296 ? 16.249 8.920 -18.218 1.00 91.88 296 ASN A N 1
ATOM 2415 C CA . ASN A 1 296 ? 15.490 7.670 -18.320 1.00 91.88 296 ASN A CA 1
ATOM 2416 C C . ASN A 1 296 ? 15.777 6.700 -17.164 1.00 91.88 296 ASN A C 1
ATOM 2418 O O . ASN A 1 296 ? 15.286 5.580 -17.202 1.00 91.88 296 ASN A O 1
ATOM 2422 N N . SER A 1 297 ? 16.609 7.083 -16.191 1.00 94.00 297 SER A N 1
ATOM 2423 C CA . SER A 1 297 ? 16.837 6.272 -14.991 1.00 94.00 297 SER A CA 1
ATOM 2424 C C . SER A 1 297 ? 15.501 6.098 -14.267 1.00 94.00 297 SER A C 1
ATOM 2426 O O . SER A 1 297 ? 14.729 7.049 -14.162 1.00 94.00 297 SER A O 1
ATOM 2428 N N . CYS A 1 298 ? 15.194 4.872 -13.863 1.00 95.12 298 CYS A N 1
ATOM 2429 C CA . CYS A 1 298 ? 13.898 4.521 -13.302 1.00 95.12 298 CYS A CA 1
ATOM 2430 C C . CYS A 1 298 ? 13.960 4.485 -11.782 1.00 95.12 298 CYS A C 1
ATOM 2432 O O . CYS A 1 298 ? 13.033 4.938 -11.123 1.00 95.12 298 CYS A O 1
ATOM 2434 N N . PHE A 1 299 ? 15.041 3.972 -11.196 1.00 96.38 299 PHE A N 1
ATOM 2435 C CA . PHE A 1 299 ? 15.098 3.811 -9.750 1.00 96.38 299 PHE A CA 1
ATOM 2436 C C . PHE A 1 299 ? 14.958 5.156 -9.022 1.00 96.38 299 PHE A C 1
ATOM 2438 O O . PHE A 1 299 ? 14.171 5.245 -8.082 1.00 96.38 299 PHE A O 1
ATOM 2445 N N . ASP A 1 300 ? 15.619 6.206 -9.520 1.00 95.69 300 ASP A N 1
ATOM 2446 C CA . ASP A 1 300 ? 15.566 7.570 -8.975 1.00 95.69 300 ASP A CA 1
ATOM 2447 C C . ASP A 1 300 ? 14.268 8.333 -9.279 1.00 95.69 300 ASP A C 1
ATOM 2449 O O . ASP A 1 300 ? 14.037 9.398 -8.711 1.00 95.69 300 ASP A O 1
ATOM 2453 N N . GLU A 1 301 ? 13.413 7.823 -10.168 1.00 95.38 301 GLU A N 1
ATOM 2454 C CA . GLU A 1 301 ? 12.064 8.360 -10.387 1.00 95.38 301 GLU A CA 1
ATOM 2455 C C . GLU A 1 301 ? 11.117 7.931 -9.257 1.00 95.38 301 GLU A C 1
ATOM 2457 O O . GLU A 1 301 ? 10.266 8.711 -8.821 1.00 95.38 301 GLU A O 1
ATOM 2462 N N . PHE A 1 302 ? 11.306 6.711 -8.740 1.00 96.94 302 PHE A N 1
ATOM 2463 C CA . PHE A 1 302 ? 10.407 6.064 -7.780 1.00 96.94 302 PHE A CA 1
ATOM 2464 C C . PHE A 1 302 ? 10.960 5.986 -6.352 1.00 96.94 302 PHE A C 1
ATOM 2466 O O . PHE A 1 302 ? 10.175 5.807 -5.418 1.00 96.94 302 PHE A O 1
ATOM 2473 N N . ASN A 1 303 ? 12.273 6.110 -6.150 1.00 98.00 303 ASN A N 1
ATOM 2474 C CA . ASN A 1 303 ? 12.915 5.878 -4.857 1.00 98.00 303 ASN A CA 1
ATOM 2475 C C . ASN A 1 303 ? 14.046 6.883 -4.594 1.00 98.00 303 ASN A C 1
ATOM 2477 O O . ASN A 1 303 ? 14.779 7.216 -5.523 1.00 98.00 303 ASN A O 1
ATOM 2481 N N . PRO A 1 304 ? 14.236 7.337 -3.342 1.00 97.12 304 PRO A N 1
ATOM 2482 C CA . PRO A 1 304 ? 15.378 8.171 -2.990 1.00 97.12 304 PRO A CA 1
ATOM 2483 C C . PRO A 1 304 ? 16.704 7.393 -3.009 1.00 97.12 304 PRO A C 1
ATOM 2485 O O . PRO A 1 304 ? 16.744 6.164 -2.930 1.00 97.12 304 PRO A O 1
ATOM 2488 N N . GLU A 1 305 ? 17.817 8.123 -3.036 1.00 96.62 305 GLU A N 1
ATOM 2489 C CA . GLU A 1 305 ? 19.146 7.559 -2.764 1.00 96.62 305 GLU A CA 1
ATOM 2490 C C . GLU A 1 305 ? 19.164 6.909 -1.370 1.00 96.62 305 GLU A C 1
ATOM 2492 O O . GLU A 1 305 ? 18.522 7.407 -0.441 1.00 96.62 305 GLU A O 1
ATOM 2497 N N . SER A 1 306 ? 19.898 5.806 -1.197 1.00 96.38 306 SER A N 1
ATOM 2498 C CA . SER A 1 306 ? 19.895 5.040 0.061 1.00 96.38 306 SER A CA 1
ATOM 2499 C C . SER A 1 306 ? 20.276 5.892 1.281 1.00 96.38 306 SER A C 1
ATOM 2501 O O . SER A 1 306 ? 19.674 5.762 2.342 1.00 96.38 306 SER A O 1
ATOM 2503 N N . GLU A 1 307 ? 21.215 6.829 1.126 1.00 96.44 307 GLU A N 1
ATOM 2504 C CA . GLU A 1 307 ? 21.605 7.799 2.165 1.00 96.44 307 GLU A CA 1
ATOM 2505 C C . GLU A 1 307 ? 20.519 8.818 2.545 1.00 96.44 307 GLU A C 1
ATOM 2507 O O . GLU A 1 307 ? 20.616 9.468 3.588 1.00 96.44 307 GLU A O 1
ATOM 2512 N N . LYS A 1 308 ? 19.493 8.975 1.704 1.00 96.38 308 LYS A N 1
ATOM 2513 C CA . LYS A 1 308 ? 18.357 9.886 1.894 1.00 96.38 308 LYS A CA 1
ATOM 2514 C C . LYS A 1 308 ? 17.078 9.181 2.322 1.00 96.38 308 LYS A C 1
ATOM 2516 O O . LYS A 1 308 ? 16.116 9.861 2.673 1.00 96.38 308 LYS A O 1
ATOM 2521 N N . LEU A 1 309 ? 17.069 7.848 2.333 1.00 97.50 309 LEU A N 1
ATOM 2522 C CA . LEU A 1 309 ? 15.879 7.062 2.638 1.00 97.50 309 LEU A CA 1
ATOM 2523 C C . LEU A 1 309 ? 15.273 7.446 3.994 1.00 97.50 309 LEU A C 1
ATOM 2525 O O . LEU A 1 309 ? 14.107 7.818 4.048 1.00 97.50 309 LEU A O 1
ATOM 2529 N N . GLU A 1 310 ? 16.065 7.429 5.068 1.00 96.69 310 GLU A N 1
ATOM 2530 C CA . GLU A 1 310 ? 15.583 7.738 6.425 1.00 96.69 310 GLU A CA 1
ATOM 2531 C C . GLU A 1 310 ? 14.988 9.154 6.529 1.00 96.69 310 GLU A C 1
ATOM 2533 O O . GLU A 1 310 ? 13.936 9.349 7.137 1.00 96.69 310 GLU A O 1
ATOM 2538 N N . GLU A 1 311 ? 15.623 10.144 5.891 1.00 96.06 311 GLU A N 1
ATOM 2539 C CA . GLU A 1 311 ? 15.126 11.525 5.845 1.00 96.06 311 GLU A CA 1
ATOM 2540 C C . GLU A 1 311 ? 13.733 11.581 5.197 1.00 96.06 311 GLU A C 1
ATOM 2542 O O . GLU A 1 311 ? 12.808 12.174 5.752 1.00 96.06 311 GLU A O 1
ATOM 2547 N N . GLU A 1 312 ? 13.551 10.909 4.060 1.00 96.50 312 GLU A N 1
ATOM 2548 C CA . GLU A 1 312 ? 12.277 10.870 3.335 1.00 96.50 312 GLU A CA 1
ATOM 2549 C C . GLU A 1 312 ? 11.197 10.060 4.073 1.00 96.50 312 GLU A C 1
ATOM 2551 O O . GLU A 1 312 ? 10.025 10.449 4.065 1.00 96.50 312 GLU A O 1
ATOM 2556 N N . LEU A 1 313 ? 11.570 8.978 4.767 1.00 97.69 313 LEU A N 1
ATOM 2557 C CA . LEU A 1 313 ? 10.655 8.192 5.605 1.00 97.69 313 LEU A CA 1
ATOM 2558 C C . LEU A 1 313 ? 10.057 9.043 6.733 1.00 97.69 313 LEU A C 1
ATOM 2560 O O . LEU A 1 313 ? 8.838 9.032 6.943 1.00 97.69 313 LEU A O 1
ATOM 2564 N N . VAL A 1 314 ? 10.887 9.851 7.400 1.00 95.75 314 VAL A N 1
ATOM 2565 C CA . VAL A 1 314 ? 10.441 10.800 8.434 1.00 95.75 314 VAL A CA 1
ATOM 2566 C C . VAL A 1 314 ? 9.445 11.817 7.867 1.00 95.75 314 VAL A C 1
ATOM 2568 O O . VAL A 1 314 ? 8.472 12.159 8.541 1.00 95.75 314 VAL A O 1
ATOM 2571 N N . LEU A 1 315 ? 9.629 12.278 6.624 1.00 95.25 315 LEU A N 1
ATOM 2572 C CA . LEU A 1 315 ? 8.735 13.259 5.996 1.00 95.25 315 LEU A CA 1
ATOM 2573 C C . LEU A 1 315 ? 7.334 12.716 5.699 1.00 95.25 315 LEU A C 1
ATOM 2575 O O . LEU A 1 315 ? 6.374 13.493 5.685 1.00 95.25 315 LEU A O 1
ATOM 2579 N N . VAL A 1 316 ? 7.203 11.416 5.429 1.00 96.38 316 VAL A N 1
ATOM 2580 C CA . VAL A 1 316 ? 5.916 10.788 5.080 1.00 96.38 316 VAL A CA 1
ATOM 2581 C C . VAL A 1 316 ? 5.244 10.100 6.264 1.00 96.38 316 VAL A C 1
ATOM 2583 O O . VAL A 1 316 ? 4.034 9.887 6.233 1.00 96.38 316 VAL A O 1
ATOM 2586 N N . HIS A 1 317 ? 5.979 9.796 7.337 1.00 96.00 317 HIS A N 1
ATOM 2587 C CA . HIS A 1 317 ? 5.411 9.137 8.512 1.00 96.00 317 HIS A CA 1
ATOM 2588 C C . HIS A 1 317 ? 4.205 9.872 9.148 1.00 96.00 317 HIS A C 1
ATOM 2590 O O . HIS A 1 317 ? 3.243 9.198 9.530 1.00 96.00 317 HIS A O 1
ATOM 2596 N N . PRO A 1 318 ? 4.155 11.221 9.211 1.00 96.44 318 PRO A N 1
ATOM 2597 C CA . PRO A 1 318 ? 2.986 11.942 9.723 1.00 96.44 318 PRO A CA 1
ATOM 2598 C C . PRO A 1 318 ? 1.667 11.636 8.998 1.00 96.44 318 PRO A C 1
ATOM 2600 O O . PRO A 1 318 ? 0.603 11.773 9.601 1.00 96.44 318 PRO A O 1
ATOM 2603 N N . LEU A 1 319 ? 1.709 11.176 7.740 1.00 97.44 319 LEU A N 1
ATOM 2604 C CA . LEU A 1 319 ? 0.511 10.776 6.993 1.00 97.44 319 LEU A CA 1
ATOM 2605 C C . LEU A 1 319 ? -0.249 9.649 7.702 1.00 97.44 319 LEU A C 1
ATOM 2607 O O . LEU A 1 319 ? -1.478 9.690 7.756 1.00 97.44 319 LEU A O 1
ATOM 2611 N N . TYR A 1 320 ? 0.480 8.682 8.275 1.00 98.12 320 TYR A N 1
ATOM 2612 C CA . TYR A 1 320 ? -0.097 7.564 9.025 1.00 98.12 320 TYR A CA 1
ATOM 2613 C C . TYR A 1 320 ? -0.874 8.043 10.236 1.00 98.12 320 TYR A C 1
ATOM 2615 O O . TYR A 1 320 ? -2.031 7.677 10.434 1.00 98.12 320 TYR A O 1
ATOM 2623 N N . VAL A 1 321 ? -0.244 8.904 11.032 1.00 97.19 321 VAL A N 1
ATOM 2624 C CA . VAL A 1 321 ? -0.861 9.470 12.232 1.00 97.19 321 VAL A CA 1
ATOM 2625 C C . VAL A 1 321 ? -2.129 10.238 11.865 1.00 97.19 321 VAL A C 1
ATOM 2627 O O . VAL A 1 321 ? -3.143 10.103 12.553 1.00 97.19 321 VAL A O 1
ATOM 2630 N N . GLU A 1 322 ? -2.098 10.993 10.767 1.00 97.88 322 GLU A N 1
ATOM 2631 C CA . GLU A 1 322 ? -3.220 11.828 10.354 1.00 97.88 322 GLU A CA 1
ATOM 2632 C C . GLU A 1 322 ? -4.434 11.005 9.915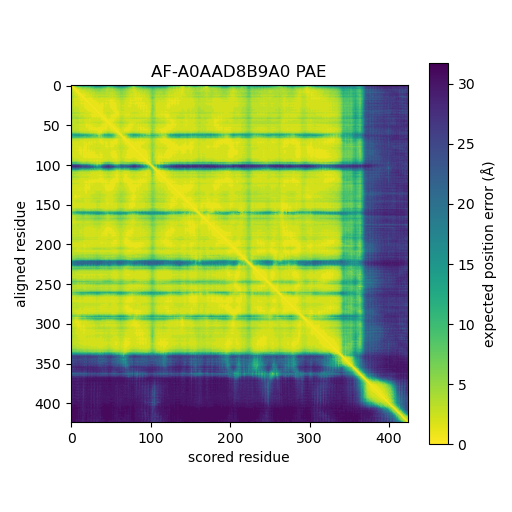 1.00 97.88 322 GLU A C 1
ATOM 2634 O O . GLU A 1 322 ? -5.530 11.203 10.448 1.00 97.88 322 GLU A O 1
ATOM 2639 N N . PHE A 1 323 ? -4.266 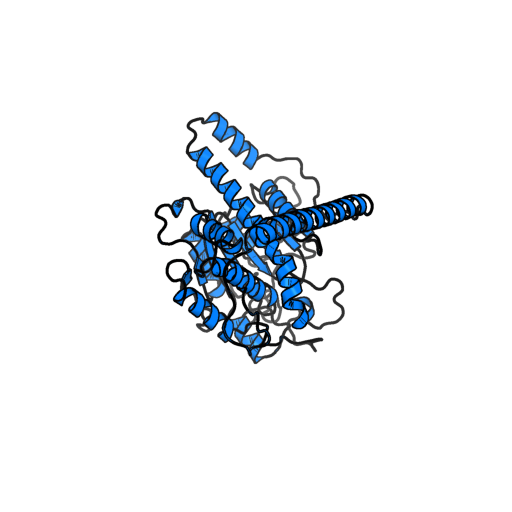10.030 9.011 1.00 98.19 323 PHE A N 1
ATOM 2640 C CA . PHE A 1 323 ? -5.419 9.235 8.582 1.00 98.19 323 PHE A CA 1
ATOM 2641 C C . PHE A 1 323 ? -5.958 8.349 9.709 1.00 98.19 323 PHE A C 1
ATOM 2643 O O . PHE A 1 323 ? -7.174 8.191 9.818 1.00 98.19 323 PHE A O 1
ATOM 2650 N N . LEU A 1 324 ? -5.097 7.821 10.590 1.00 98.62 324 LEU A N 1
ATOM 2651 C CA . LEU A 1 324 ? -5.543 7.072 11.767 1.00 98.62 324 LEU A CA 1
ATOM 2652 C C . LEU A 1 324 ? -6.389 7.985 12.668 1.00 98.62 324 LEU A C 1
ATOM 2654 O O . LEU A 1 324 ? -7.526 7.657 13.006 1.00 98.62 324 LEU A O 1
ATOM 2658 N N . THR A 1 325 ? -5.885 9.178 12.987 1.00 98.44 325 THR A N 1
ATOM 2659 C CA . THR A 1 325 ? -6.582 10.150 13.846 1.00 98.44 325 THR A CA 1
ATOM 2660 C C . THR A 1 325 ? -7.914 10.595 13.248 1.00 98.44 325 THR A C 1
ATOM 2662 O O . THR A 1 325 ? -8.907 10.753 13.965 1.00 98.44 325 THR A O 1
ATOM 2665 N N . TYR A 1 326 ? -7.962 10.808 11.935 1.00 98.50 326 TYR A N 1
ATOM 2666 C CA . TYR A 1 326 ? -9.194 11.147 11.236 1.00 98.50 326 TYR A CA 1
ATOM 2667 C C . TYR A 1 326 ? -10.223 10.013 11.319 1.00 98.50 326 TYR A C 1
ATOM 2669 O O . TYR A 1 326 ? -11.372 10.256 11.693 1.00 98.50 326 TYR A O 1
ATOM 2677 N N . LEU A 1 327 ? -9.817 8.778 11.010 1.00 98.19 327 LEU A N 1
ATOM 2678 C CA . LEU A 1 327 ? -10.726 7.634 10.985 1.00 98.19 327 LEU A CA 1
ATOM 2679 C C . LEU A 1 327 ? -11.222 7.235 12.382 1.00 98.19 327 LEU A C 1
ATOM 2681 O O . LEU A 1 327 ? -12.395 6.899 12.513 1.00 98.19 327 LEU A O 1
ATOM 2685 N N . ASP A 1 328 ? -10.395 7.333 13.430 1.00 97.62 328 ASP A N 1
ATOM 2686 C CA . ASP A 1 328 ? -10.829 7.104 14.822 1.00 97.62 328 ASP A CA 1
ATOM 2687 C C . ASP A 1 328 ? -11.907 8.113 15.246 1.00 97.62 328 ASP A C 1
ATOM 2689 O O . ASP A 1 328 ? -12.924 7.734 15.829 1.00 97.62 328 ASP A O 1
ATOM 2693 N N . ARG A 1 329 ? -11.737 9.398 14.899 1.00 96.81 329 ARG A N 1
ATOM 2694 C CA . ARG A 1 329 ? -12.771 10.423 15.133 1.00 96.81 329 ARG A CA 1
ATOM 2695 C C . ARG A 1 329 ? -14.053 10.105 14.368 1.00 96.81 329 ARG A C 1
ATOM 2697 O O . ARG A 1 329 ? -15.118 10.050 14.973 1.00 96.81 329 ARG A O 1
ATOM 2704 N N . TRP A 1 330 ? -13.942 9.836 13.068 1.00 95.44 330 TRP A N 1
ATOM 2705 C CA . TRP A 1 330 ? -15.096 9.516 12.231 1.00 95.44 330 TRP A CA 1
ATOM 2706 C C . TRP A 1 330 ? -15.852 8.276 12.730 1.00 95.44 330 TRP A C 1
ATOM 2708 O O . TRP A 1 330 ? -17.075 8.307 12.829 1.00 95.44 330 TRP A O 1
ATOM 2718 N N . LYS A 1 331 ? -15.150 7.203 13.111 1.00 93.88 331 LYS A N 1
ATOM 2719 C CA . LYS A 1 331 ? -15.783 5.969 13.593 1.00 93.88 331 LYS A CA 1
ATOM 2720 C C . LYS A 1 331 ? -16.545 6.187 14.896 1.00 93.88 331 LYS A C 1
ATOM 2722 O O . LYS A 1 331 ? -17.651 5.673 15.041 1.00 93.88 331 LYS A O 1
ATOM 2727 N N . LYS A 1 332 ? -15.990 6.979 15.821 1.00 92.88 332 LYS A N 1
ATOM 2728 C CA . LYS A 1 332 ? -16.683 7.379 17.057 1.00 92.88 332 LYS A CA 1
ATOM 2729 C C . LYS A 1 332 ? -17.956 8.163 16.758 1.00 92.88 332 LYS A C 1
ATOM 2731 O O . LYS A 1 332 ? -18.978 7.886 17.378 1.00 92.88 332 LYS A O 1
ATOM 2736 N N . ASP A 1 333 ? -17.908 9.093 15.805 1.00 90.19 333 ASP A N 1
ATOM 2737 C CA . ASP A 1 333 ? -19.097 9.841 15.389 1.00 90.19 333 ASP A CA 1
ATOM 2738 C C . ASP A 1 333 ? -20.184 8.891 14.864 1.00 90.19 333 ASP A C 1
ATOM 2740 O O . ASP A 1 333 ? -21.331 9.005 15.281 1.00 90.19 333 ASP A O 1
ATOM 2744 N N . ILE A 1 334 ? -19.828 7.910 14.027 1.00 87.12 334 ILE A N 1
ATOM 2745 C CA . ILE A 1 334 ? -20.776 6.908 13.511 1.00 87.12 334 ILE A CA 1
ATOM 2746 C C . ILE A 1 334 ? -21.376 6.048 14.633 1.00 87.12 334 ILE A C 1
ATOM 2748 O O . ILE A 1 334 ? -22.596 5.925 14.710 1.00 87.12 334 ILE A O 1
ATOM 2752 N N . LEU A 1 335 ? -20.558 5.501 15.537 1.00 87.00 335 LEU A N 1
ATOM 2753 C CA . LEU A 1 335 ? -21.052 4.654 16.634 1.00 87.00 335 LEU A CA 1
ATOM 2754 C C . LEU A 1 335 ? -21.993 5.426 17.575 1.00 87.00 335 LEU A C 1
ATOM 2756 O O . LEU A 1 335 ? -23.068 4.940 17.920 1.00 87.00 335 LEU A O 1
ATOM 2760 N N . ASN A 1 336 ? -21.655 6.676 17.906 1.00 85.75 336 ASN A N 1
ATOM 2761 C CA . ASN A 1 336 ? -22.526 7.543 18.705 1.00 85.75 336 ASN A CA 1
ATOM 2762 C C . ASN A 1 336 ? -23.884 7.804 18.013 1.00 85.75 336 ASN A C 1
ATOM 2764 O O . ASN A 1 336 ? -24.906 7.996 18.678 1.00 85.75 336 ASN A O 1
ATOM 2768 N N . LEU A 1 337 ? -23.916 7.817 16.675 1.00 78.50 337 LEU A N 1
ATOM 2769 C CA . LEU A 1 337 ? -25.146 7.994 15.894 1.00 78.50 337 LEU A CA 1
ATOM 2770 C C . LEU A 1 337 ? -26.012 6.733 15.836 1.00 78.50 337 LEU A C 1
ATOM 2772 O O . LEU A 1 337 ? -27.242 6.820 15.757 1.00 78.50 337 LEU A O 1
ATOM 2776 N N . GLU A 1 338 ? -25.398 5.559 15.883 1.00 76.50 338 GLU A N 1
ATOM 2777 C CA . GLU A 1 338 ? -26.127 4.295 15.971 1.00 76.50 338 GLU A CA 1
ATOM 2778 C C . GLU A 1 338 ? -26.766 4.111 17.354 1.00 76.50 338 GLU A C 1
ATOM 2780 O O . GLU A 1 338 ? -27.870 3.566 17.449 1.00 76.50 338 GLU A O 1
ATOM 2785 N N . GLU A 1 339 ? -26.145 4.657 18.404 1.00 75.06 339 GLU A N 1
ATOM 2786 C CA . GLU A 1 339 ? -26.667 4.636 19.775 1.00 75.06 339 GLU A CA 1
ATOM 2787 C C . GLU A 1 339 ? -27.774 5.679 20.035 1.00 75.06 339 GLU A C 1
ATOM 2789 O O . GLU A 1 339 ? -28.659 5.438 20.859 1.00 75.06 339 GLU A O 1
ATOM 2794 N N . THR A 1 340 ? -27.801 6.821 19.329 1.00 71.25 340 THR A N 1
ATOM 2795 C CA . THR A 1 340 ? -28.854 7.837 19.552 1.00 71.25 340 THR A CA 1
ATOM 2796 C C . THR A 1 340 ? -30.218 7.379 19.039 1.00 71.25 340 THR A C 1
ATOM 2798 O O . THR A 1 340 ? -30.359 7.002 17.878 1.00 71.25 340 THR A O 1
ATOM 2801 N N . SER A 1 341 ? -31.265 7.459 19.864 1.00 61.81 341 SER A N 1
ATOM 2802 C CA . SER A 1 341 ? -32.641 7.108 19.478 1.00 61.81 341 SER A CA 1
ATOM 2803 C C . SER A 1 341 ? -33.343 8.172 18.616 1.00 61.81 341 SER A C 1
ATOM 2805 O O . SER A 1 341 ? -34.485 7.971 18.201 1.00 61.81 341 SER A O 1
ATOM 2807 N N . ASP A 1 342 ? -32.705 9.320 18.358 1.00 68.50 342 ASP A N 1
ATOM 2808 C CA . ASP A 1 342 ? -33.306 10.430 17.612 1.00 68.50 342 ASP A CA 1
ATOM 2809 C C . ASP A 1 342 ? -33.161 10.245 16.089 1.00 68.50 342 ASP A C 1
ATOM 2811 O O . ASP A 1 342 ? -32.143 10.566 15.468 1.00 68.50 342 ASP A O 1
ATOM 2815 N N . ALA A 1 343 ? -34.235 9.761 15.461 1.00 62.31 343 ALA A N 1
ATOM 2816 C CA . ALA A 1 343 ? -34.323 9.557 14.016 1.00 62.31 343 ALA A CA 1
ATOM 2817 C C . ALA A 1 343 ? -34.161 10.848 13.181 1.00 62.31 343 ALA A C 1
ATOM 2819 O O . ALA A 1 343 ? -33.807 10.776 12.001 1.00 62.31 343 ALA A O 1
ATOM 2820 N N . LYS A 1 344 ? -34.416 12.029 13.762 1.00 59.12 344 LYS A N 1
ATOM 2821 C CA . LYS A 1 344 ? -34.293 13.326 13.081 1.00 59.12 344 LYS A CA 1
ATOM 2822 C C . LYS A 1 344 ? -32.834 13.782 13.038 1.00 59.12 344 LYS A C 1
ATOM 2824 O O . LYS A 1 344 ? -32.388 14.255 11.994 1.00 59.12 344 LYS A O 1
ATOM 2829 N N . LEU A 1 345 ? -32.087 13.549 14.121 1.00 61.38 345 LEU A N 1
ATOM 2830 C CA . LEU A 1 345 ? -30.637 13.750 14.161 1.00 61.38 345 LEU A CA 1
ATOM 2831 C C . LEU A 1 345 ? -29.924 12.799 13.186 1.00 61.38 345 LEU A C 1
ATOM 2833 O O . LEU A 1 345 ? -29.108 13.255 12.384 1.00 61.38 345 LEU A O 1
ATOM 2837 N N . ARG A 1 346 ? -30.325 11.515 13.163 1.00 59.72 346 ARG A N 1
ATOM 2838 C CA . ARG A 1 346 ? -29.823 10.523 12.191 1.00 59.72 346 ARG A CA 1
ATOM 2839 C C . ARG A 1 346 ? -30.017 10.983 10.740 1.00 59.72 346 ARG A C 1
ATOM 2841 O O . ARG A 1 346 ? -29.060 10.973 9.975 1.00 59.72 346 ARG A O 1
ATOM 2848 N N . ARG A 1 347 ? -31.216 11.457 10.365 1.00 58.19 347 ARG A N 1
ATOM 2849 C CA . ARG A 1 347 ? -31.476 11.994 9.010 1.00 58.19 347 ARG A CA 1
ATOM 2850 C C . ARG A 1 347 ? -30.631 13.220 8.681 1.00 58.19 347 ARG A C 1
ATOM 2852 O O . ARG A 1 347 ? -30.011 13.242 7.630 1.00 58.19 347 ARG A O 1
ATOM 2859 N N . SER A 1 348 ? -30.547 14.193 9.589 1.00 57.69 348 SER A N 1
ATOM 2860 C CA . SER A 1 348 ? -29.797 15.432 9.336 1.00 57.69 348 SER A CA 1
ATOM 2861 C C . SER A 1 348 ? -28.301 15.209 9.079 1.00 57.69 348 SER A C 1
ATOM 2863 O O . SER A 1 348 ? -27.675 15.998 8.378 1.00 57.69 348 SER A O 1
ATOM 2865 N N . ILE A 1 349 ? -27.731 14.128 9.622 1.00 54.78 349 ILE A N 1
ATOM 2866 C CA . ILE A 1 349 ? -26.315 13.791 9.454 1.00 54.78 349 ILE A CA 1
ATOM 2867 C C . ILE A 1 349 ? -26.086 12.895 8.234 1.00 54.78 349 ILE A C 1
ATOM 2869 O O . ILE A 1 349 ? -25.109 13.109 7.523 1.00 54.78 349 ILE A O 1
ATOM 2873 N N . VAL A 1 350 ? -27.016 11.994 7.902 1.00 55.72 350 VAL A N 1
ATOM 2874 C CA . VAL A 1 350 ? -27.031 11.324 6.586 1.00 55.72 350 VAL A CA 1
ATOM 2875 C C . VAL A 1 350 ? -27.147 12.357 5.454 1.00 55.72 350 VAL A C 1
ATOM 2877 O O . VAL A 1 350 ? -26.466 12.249 4.438 1.00 55.72 350 VAL A O 1
ATOM 2880 N N . ASP A 1 351 ? -27.924 13.423 5.651 1.00 52.31 351 ASP A N 1
ATOM 2881 C CA . ASP A 1 351 ? -28.012 14.539 4.702 1.00 52.31 351 ASP A CA 1
ATOM 2882 C C . ASP A 1 351 ? -26.697 15.352 4.631 1.00 52.31 351 ASP A C 1
ATOM 2884 O O . ASP A 1 351 ? -26.364 15.886 3.575 1.00 52.31 351 ASP A O 1
ATOM 2888 N N . LEU A 1 352 ? -25.894 15.404 5.709 1.00 52.09 352 LEU A N 1
ATOM 2889 C CA . LEU A 1 352 ? -24.523 15.948 5.683 1.00 52.09 352 LEU A CA 1
ATOM 2890 C C . LEU A 1 352 ? -23.540 15.022 4.947 1.00 52.09 352 LEU A C 1
ATOM 2892 O O . LEU A 1 352 ? -22.615 15.512 4.299 1.00 52.09 352 LEU A O 1
ATOM 2896 N N . GLU A 1 353 ? -23.734 13.702 5.014 1.00 53.22 353 GLU A N 1
ATOM 2897 C CA . GLU A 1 353 ? -22.981 12.725 4.212 1.00 53.22 353 GLU A CA 1
ATOM 2898 C C . GLU A 1 353 ? -23.313 12.818 2.717 1.00 53.22 353 GLU A C 1
ATOM 2900 O O . GLU A 1 353 ? -22.456 12.523 1.886 1.00 53.22 353 GLU A O 1
ATOM 2905 N N . GLN A 1 354 ? -24.523 13.273 2.377 1.00 46.72 354 GLN A N 1
ATOM 2906 C CA . GLN A 1 354 ? -25.019 13.443 1.005 1.00 46.72 354 GLN A CA 1
ATOM 2907 C C . GLN A 1 354 ? -24.983 14.898 0.505 1.00 46.72 354 GLN A C 1
ATOM 2909 O O . GLN A 1 354 ? -25.358 15.167 -0.636 1.00 46.72 354 GLN A O 1
ATOM 2914 N N . GLY A 1 355 ? -24.533 15.844 1.336 1.00 41.94 355 GLY A N 1
ATOM 2915 C CA . GLY A 1 355 ? -24.574 17.275 1.052 1.00 41.94 355 GLY A CA 1
ATOM 2916 C C . GLY A 1 355 ? -23.724 17.668 -0.158 1.00 41.94 355 GLY A C 1
ATOM 2917 O O . GLY A 1 355 ? -22.507 17.854 -0.058 1.00 41.94 355 GLY A O 1
ATOM 2918 N N . GLU A 1 356 ? -24.377 17.852 -1.306 1.00 42.97 356 GLU A N 1
ATOM 2919 C CA . GLU A 1 356 ? -23.808 18.476 -2.499 1.00 42.97 356 GLU A CA 1
ATOM 2920 C C . GLU A 1 356 ? -23.558 19.972 -2.244 1.00 42.97 356 GLU A C 1
ATOM 2922 O O . GLU A 1 356 ? -24.370 20.834 -2.571 1.00 42.97 356 GLU A O 1
ATOM 2927 N N . GLN A 1 357 ? -22.402 20.311 -1.671 1.00 38.81 357 GLN A N 1
ATOM 2928 C CA . GLN A 1 357 ? -21.836 21.644 -1.877 1.00 38.81 357 GLN A CA 1
ATOM 2929 C C . GLN A 1 357 ? -21.506 21.797 -3.376 1.00 38.81 357 GLN A C 1
ATOM 2931 O O . GLN A 1 357 ? -20.997 20.839 -3.980 1.00 38.81 357 GLN A O 1
ATOM 2936 N N . PRO A 1 358 ? -21.797 22.955 -4.004 1.00 36.56 358 PRO A N 1
ATOM 2937 C CA . PRO A 1 358 ? -21.449 23.196 -5.396 1.00 36.56 358 PRO A CA 1
ATOM 2938 C C . PRO A 1 358 ? -19.969 22.906 -5.623 1.00 36.56 358 PRO A C 1
ATOM 2940 O O . PRO A 1 358 ? -19.104 23.380 -4.894 1.00 36.56 358 PRO A O 1
ATOM 2943 N N . PHE A 1 359 ? -19.696 22.093 -6.637 1.00 43.19 359 PHE A N 1
ATOM 2944 C CA . PHE A 1 359 ? -18.348 21.748 -7.054 1.00 43.19 359 PHE A CA 1
ATOM 2945 C C . PHE A 1 359 ? -17.597 23.015 -7.509 1.00 43.19 359 PHE A C 1
ATOM 2947 O O . PHE A 1 359 ? -17.839 23.498 -8.617 1.00 43.19 359 PHE A O 1
ATOM 2954 N N . GLU A 1 360 ? -16.698 23.537 -6.672 1.00 44.00 360 GLU A N 1
ATOM 2955 C CA . GLU A 1 360 ? -15.555 24.338 -7.120 1.00 44.00 360 GLU A CA 1
ATOM 2956 C C . GLU A 1 360 ? -14.419 23.390 -7.521 1.00 44.00 360 GLU A C 1
ATOM 2958 O O . GLU A 1 360 ? -14.227 22.327 -6.928 1.00 44.00 360 GLU A O 1
ATOM 2963 N N . ASP A 1 361 ? -13.710 23.738 -8.592 1.00 42.50 361 ASP A N 1
ATOM 2964 C CA . ASP A 1 361 ? -12.665 22.919 -9.203 1.00 42.50 361 ASP A CA 1
ATOM 2965 C C . ASP A 1 361 ? -11.412 22.899 -8.314 1.00 42.50 361 ASP A C 1
ATOM 2967 O O . ASP A 1 361 ? -10.473 23.663 -8.503 1.00 42.50 361 ASP A O 1
ATOM 2971 N N . LEU A 1 362 ? -11.430 22.068 -7.271 1.00 48.66 362 LEU A N 1
ATOM 2972 C CA . LEU A 1 362 ? -10.358 21.999 -6.281 1.00 48.66 362 LEU A CA 1
ATOM 2973 C C . LEU A 1 362 ? -9.308 20.961 -6.692 1.00 48.66 362 LEU A C 1
ATOM 2975 O O . LEU A 1 362 ? -9.250 19.856 -6.154 1.00 48.66 362 LEU A O 1
ATOM 2979 N N . THR A 1 363 ? -8.446 21.329 -7.639 1.00 54.00 363 THR A N 1
ATOM 2980 C CA . THR A 1 363 ? -7.036 20.933 -7.539 1.00 54.00 363 THR A CA 1
ATOM 2981 C C . THR A 1 363 ? -6.381 21.926 -6.582 1.00 54.00 363 THR A C 1
ATOM 2983 O O . THR A 1 363 ? -5.967 23.013 -6.989 1.00 54.00 363 THR A O 1
ATOM 2986 N N . GLU A 1 364 ? -6.356 21.615 -5.285 1.00 51.25 364 GLU A N 1
ATOM 2987 C CA . GLU A 1 364 ? -5.680 22.474 -4.310 1.00 51.25 364 GLU A CA 1
ATOM 2988 C C . GLU A 1 364 ? -4.166 22.240 -4.409 1.00 51.25 364 GLU A C 1
ATOM 2990 O O . GLU A 1 364 ? -3.606 21.329 -3.806 1.00 51.25 364 GLU A O 1
ATOM 2995 N N . SER A 1 365 ? -3.490 23.089 -5.185 1.00 47.25 365 SER A N 1
ATOM 2996 C CA . SER A 1 365 ? -2.064 23.341 -4.983 1.00 47.25 365 SER A CA 1
ATOM 2997 C C . SER A 1 365 ? -1.935 24.287 -3.786 1.00 47.25 365 SER A C 1
ATOM 2999 O O . SER A 1 365 ? -2.614 25.321 -3.767 1.00 47.25 365 SER A O 1
ATOM 3001 N N . PRO A 1 366 ? -1.101 23.993 -2.776 1.00 43.25 366 PRO A N 1
ATOM 3002 C CA . PRO A 1 366 ? -0.854 24.939 -1.701 1.00 43.25 366 PRO A CA 1
ATOM 3003 C C . PRO A 1 366 ? -0.282 26.228 -2.298 1.00 43.25 366 PRO A C 1
ATOM 3005 O O . PRO A 1 366 ? 0.855 26.267 -2.769 1.00 43.25 366 PRO A O 1
ATOM 3008 N N . SER A 1 367 ? -1.081 27.298 -2.328 1.00 34.75 367 SER A N 1
ATOM 3009 C CA . SER A 1 367 ? -0.633 28.587 -2.850 1.00 34.75 367 SER A CA 1
ATOM 3010 C C . SER A 1 367 ? 0.625 29.023 -2.096 1.00 34.75 367 SER A C 1
ATOM 3012 O O . SER A 1 367 ? 0.597 29.098 -0.864 1.00 34.75 367 SER A O 1
ATOM 3014 N N . LYS A 1 368 ? 1.702 29.360 -2.818 1.00 36.16 368 LYS A N 1
ATOM 3015 C CA . LYS A 1 368 ? 2.881 30.056 -2.279 1.00 36.16 368 LYS A CA 1
ATOM 3016 C C . LYS A 1 368 ? 2.470 31.443 -1.760 1.00 36.16 368 LYS A C 1
ATOM 3018 O O . LYS A 1 368 ? 2.730 32.454 -2.400 1.00 36.16 368 LYS A O 1
ATOM 3023 N N . LYS A 1 369 ? 1.822 31.525 -0.597 1.00 33.97 369 LYS A N 1
ATOM 3024 C CA . LYS A 1 369 ? 1.715 32.774 0.168 1.00 33.97 369 LYS A CA 1
ATOM 3025 C C . LYS A 1 369 ? 2.991 32.933 0.989 1.00 33.97 369 LYS A C 1
ATOM 3027 O O . LYS A 1 369 ? 3.019 32.743 2.201 1.00 33.97 369 LYS A O 1
ATOM 3032 N N . THR A 1 370 ? 4.073 33.257 0.289 1.00 37.62 370 THR A N 1
ATOM 3033 C CA . THR A 1 370 ? 5.325 33.740 0.873 1.00 37.62 370 THR A CA 1
ATOM 3034 C C . THR A 1 370 ? 5.058 35.125 1.463 1.00 37.62 370 THR A C 1
ATOM 3036 O O . THR A 1 370 ? 5.102 36.124 0.753 1.00 37.62 370 THR A O 1
ATOM 3039 N N . GLY A 1 371 ? 4.673 35.186 2.734 1.00 36.59 371 GLY A N 1
ATOM 3040 C CA . GLY A 1 371 ? 4.440 36.462 3.412 1.00 36.59 371 GLY A CA 1
ATOM 3041 C C . GLY A 1 371 ? 4.002 36.330 4.866 1.00 36.59 371 GLY A C 1
ATOM 3042 O O . GLY A 1 371 ? 4.444 37.120 5.683 1.00 36.59 371 GLY A O 1
ATOM 3043 N N . ALA A 1 372 ? 3.212 35.306 5.211 1.00 41.16 372 ALA A N 1
ATOM 3044 C CA . ALA A 1 372 ? 2.723 35.112 6.585 1.00 41.16 372 ALA A CA 1
ATOM 3045 C C . ALA A 1 372 ? 3.480 34.017 7.366 1.00 41.16 372 ALA A C 1
ATOM 3047 O O . ALA A 1 372 ? 3.645 34.125 8.573 1.00 41.16 372 ALA A O 1
ATOM 3048 N N . LEU A 1 373 ? 4.023 32.998 6.684 1.00 45.88 373 LEU A N 1
ATOM 3049 C CA . LEU A 1 373 ? 4.709 31.879 7.350 1.00 45.88 373 LEU A CA 1
ATOM 3050 C C . LEU A 1 373 ? 6.022 32.266 8.048 1.00 45.88 373 LEU A C 1
ATOM 3052 O O . LEU A 1 373 ? 6.473 31.537 8.925 1.00 45.88 373 LEU A O 1
ATOM 3056 N N . HIS A 1 374 ? 6.670 33.363 7.646 1.00 49.06 374 HIS A N 1
ATOM 3057 C CA . HIS A 1 374 ? 7.975 33.716 8.206 1.00 49.06 374 HIS A CA 1
ATOM 3058 C C . HIS A 1 374 ? 7.850 34.312 9.611 1.00 49.06 374 HIS A C 1
ATOM 3060 O O . HIS A 1 374 ? 8.651 33.975 10.479 1.00 49.06 374 HIS A O 1
ATOM 3066 N N . GLU A 1 375 ? 6.817 35.123 9.860 1.00 48.88 375 GLU A N 1
ATOM 3067 C CA . GLU A 1 375 ? 6.568 35.701 11.185 1.00 48.88 375 GLU A CA 1
ATOM 3068 C C . GLU A 1 375 ? 6.074 34.643 12.178 1.00 48.88 375 GLU A C 1
ATOM 3070 O O . GLU A 1 375 ? 6.576 34.585 13.300 1.00 48.88 375 GLU A O 1
ATOM 3075 N N . ASP A 1 376 ? 5.195 33.732 11.747 1.00 59.34 376 ASP A N 1
ATOM 3076 C CA . ASP A 1 376 ? 4.704 32.641 12.599 1.00 59.34 376 ASP A CA 1
ATOM 3077 C C . ASP A 1 376 ? 5.812 31.636 12.954 1.00 59.34 376 ASP A C 1
ATOM 3079 O O . ASP A 1 376 ? 5.903 31.183 14.097 1.00 59.34 376 ASP A O 1
ATOM 3083 N N . LEU A 1 377 ? 6.709 31.322 12.009 1.00 64.12 377 LEU A N 1
ATOM 3084 C CA . LEU A 1 377 ? 7.845 30.429 12.258 1.00 64.12 377 LEU A CA 1
ATOM 3085 C C . LEU A 1 377 ? 8.882 31.078 13.190 1.00 64.12 377 LEU A C 1
ATOM 3087 O O . LEU A 1 377 ? 9.394 30.416 14.093 1.00 64.12 377 LEU A O 1
ATOM 3091 N N . LEU A 1 378 ? 9.157 32.377 13.021 1.00 63.56 378 LEU A N 1
ATOM 3092 C CA . LEU A 1 378 ? 10.006 33.150 13.937 1.00 63.56 378 LEU A CA 1
ATOM 3093 C C . LEU A 1 378 ? 9.414 33.189 15.348 1.00 63.56 378 LEU A C 1
ATOM 3095 O O . LEU A 1 378 ? 10.141 32.974 16.319 1.00 63.56 378 LEU A O 1
ATOM 3099 N N . MET A 1 379 ? 8.101 33.391 15.466 1.00 67.69 379 MET A N 1
ATOM 3100 C CA . MET A 1 379 ? 7.397 33.373 16.747 1.00 67.69 379 MET A CA 1
ATOM 3101 C C . MET A 1 379 ? 7.455 31.998 17.422 1.00 67.69 379 MET A C 1
ATOM 3103 O O . MET A 1 379 ? 7.734 31.929 18.619 1.00 67.69 379 MET A O 1
ATOM 3107 N N . TYR A 1 380 ? 7.276 30.904 16.675 1.00 72.81 380 TYR A N 1
ATOM 3108 C CA . TYR A 1 380 ? 7.407 29.543 17.209 1.00 72.81 380 TYR A CA 1
ATOM 3109 C C . TYR A 1 380 ? 8.836 29.227 17.670 1.00 72.81 380 TYR A C 1
ATOM 3111 O O . TYR A 1 380 ? 9.027 28.666 18.751 1.00 72.81 380 TYR A O 1
ATOM 3119 N N . MET A 1 381 ? 9.847 29.636 16.898 1.00 72.50 381 MET A N 1
ATOM 3120 C CA . MET A 1 381 ? 11.259 29.466 17.262 1.00 72.50 381 MET A CA 1
ATOM 3121 C C . MET A 1 381 ? 11.629 30.269 18.518 1.00 72.50 381 MET A C 1
ATOM 3123 O O . MET A 1 381 ? 12.321 29.755 19.400 1.00 72.50 381 MET A O 1
ATOM 3127 N N . LEU A 1 382 ? 11.119 31.500 18.649 1.00 77.56 382 LEU A N 1
ATOM 3128 C CA . LEU A 1 382 ? 11.261 32.325 19.855 1.00 77.56 382 LEU A CA 1
ATOM 3129 C C . LEU A 1 382 ? 10.577 31.687 21.071 1.00 77.56 382 LEU A C 1
ATOM 3131 O O . LEU A 1 382 ? 11.146 31.697 22.165 1.00 77.56 382 LEU A O 1
ATOM 3135 N N . LEU A 1 383 ? 9.393 31.092 20.889 1.00 78.12 383 LEU A N 1
ATOM 3136 C CA . LEU A 1 383 ? 8.669 30.410 21.963 1.00 78.12 383 LEU A CA 1
ATOM 3137 C C . LEU A 1 383 ? 9.433 29.178 22.471 1.00 78.12 383 LEU A C 1
ATOM 3139 O O . LEU A 1 383 ? 9.550 28.985 23.680 1.00 78.12 383 LEU A O 1
ATOM 3143 N N . LEU A 1 384 ? 9.999 28.378 21.559 1.00 79.19 384 LEU A N 1
ATOM 3144 C CA . LEU A 1 384 ? 10.811 27.203 21.894 1.00 79.19 384 LEU A CA 1
ATOM 3145 C C . LEU A 1 384 ? 12.106 27.588 22.626 1.00 79.19 384 LEU A C 1
ATOM 3147 O O . LEU A 1 384 ? 12.466 26.948 23.615 1.00 79.19 384 LEU A O 1
ATOM 3151 N N . LEU A 1 385 ? 12.767 28.671 22.200 1.00 81.94 385 LEU A N 1
ATOM 3152 C CA . LEU A 1 385 ? 13.938 29.230 22.884 1.00 81.94 385 LEU A CA 1
ATOM 3153 C C . LEU A 1 385 ? 13.603 29.707 24.303 1.00 81.94 385 LEU A C 1
ATOM 3155 O O . LEU A 1 385 ? 14.331 29.394 25.247 1.00 81.94 385 LEU A O 1
ATOM 3159 N N . LEU A 1 386 ? 12.485 30.414 24.479 1.00 80.00 386 LEU A N 1
ATOM 3160 C CA . LEU A 1 386 ? 12.019 30.849 25.798 1.00 80.00 386 LEU A CA 1
ATOM 3161 C C . LEU A 1 386 ? 11.695 29.656 26.706 1.00 80.00 386 LEU A C 1
ATOM 3163 O O . LEU A 1 386 ? 12.069 29.663 27.881 1.00 80.00 386 LEU A O 1
ATOM 3167 N N . LEU A 1 387 ? 11.066 28.608 26.165 1.00 79.75 387 LEU A N 1
ATOM 3168 C CA . LEU A 1 387 ? 10.764 27.388 26.913 1.00 79.75 387 LEU A CA 1
ATOM 3169 C C . LEU A 1 387 ? 12.048 26.682 27.377 1.00 79.75 387 LEU A C 1
ATOM 3171 O O . LEU A 1 387 ? 12.152 26.291 28.540 1.00 79.75 387 LEU A O 1
ATOM 3175 N N . ALA A 1 388 ? 13.051 26.579 26.499 1.00 77.69 388 ALA A N 1
ATOM 3176 C CA . ALA A 1 388 ? 14.348 25.990 26.821 1.00 77.69 388 ALA A CA 1
ATOM 3177 C C . ALA A 1 388 ? 15.071 26.768 27.934 1.00 77.69 388 ALA A C 1
ATOM 3179 O O . ALA A 1 388 ? 15.586 26.167 28.878 1.00 77.69 388 ALA A O 1
ATOM 3180 N N . VAL A 1 389 ? 15.047 28.105 27.885 1.00 81.06 389 VAL A N 1
ATOM 3181 C CA . VAL A 1 389 ? 15.627 28.961 28.934 1.00 81.06 389 VAL A CA 1
ATOM 3182 C C . VAL A 1 389 ? 14.917 28.753 30.274 1.00 81.06 389 VAL A C 1
ATOM 3184 O O . VAL A 1 389 ? 15.577 28.619 31.306 1.00 81.06 389 VAL A O 1
ATOM 3187 N N . VAL A 1 390 ? 13.584 28.662 30.280 1.00 80.56 390 VAL A N 1
ATOM 3188 C CA . VAL A 1 390 ? 12.807 28.399 31.502 1.00 80.56 390 VAL A CA 1
ATOM 3189 C C . VAL A 1 390 ? 13.143 27.023 32.086 1.00 80.56 390 VAL A C 1
ATOM 3191 O O . VAL A 1 390 ? 13.364 26.919 33.293 1.00 80.56 390 VAL A O 1
ATOM 3194 N N . ILE A 1 391 ? 13.258 25.986 31.251 1.00 79.31 391 ILE A N 1
ATOM 3195 C CA . ILE A 1 391 ? 13.645 24.633 31.681 1.00 79.31 391 ILE A CA 1
ATOM 3196 C C . ILE A 1 391 ? 15.050 24.638 32.299 1.00 79.31 391 ILE A C 1
ATOM 3198 O O . ILE A 1 391 ? 15.247 24.063 33.371 1.00 79.31 391 ILE A O 1
ATOM 3202 N N . VAL A 1 392 ? 16.009 25.344 31.690 1.00 81.06 392 VAL A N 1
ATOM 3203 C CA . VAL A 1 392 ? 17.370 25.489 32.233 1.00 81.06 392 VAL A CA 1
ATOM 3204 C C . VAL A 1 392 ? 17.356 26.232 33.572 1.00 81.06 392 VAL A C 1
ATOM 3206 O O . VAL A 1 392 ? 17.997 25.786 34.523 1.00 81.06 392 VAL A O 1
ATOM 3209 N N . ILE A 1 393 ? 16.587 27.317 33.706 1.00 77.12 393 ILE A N 1
ATOM 3210 C CA . ILE A 1 393 ? 16.476 28.076 34.963 1.00 77.12 393 ILE A CA 1
ATOM 3211 C C . ILE A 1 393 ? 15.832 27.231 36.073 1.00 77.12 393 ILE A C 1
ATOM 3213 O O . ILE A 1 393 ? 16.298 27.257 37.217 1.00 77.12 393 ILE A O 1
ATOM 3217 N N . ILE A 1 394 ? 14.781 26.465 35.759 1.00 75.56 394 ILE A N 1
ATOM 3218 C CA . ILE A 1 394 ? 14.128 25.554 36.712 1.00 75.56 394 ILE A CA 1
ATOM 3219 C C . ILE A 1 394 ? 15.088 24.427 37.113 1.00 75.56 394 ILE A C 1
ATOM 3221 O O . ILE A 1 394 ? 15.229 24.150 38.306 1.00 75.56 394 ILE A O 1
ATOM 3225 N N . GLY A 1 395 ? 15.806 23.838 36.152 1.00 72.06 395 GLY A N 1
ATOM 3226 C CA . GLY A 1 395 ? 16.829 22.820 36.397 1.00 72.06 395 GLY A CA 1
ATOM 3227 C C . GLY A 1 395 ? 17.957 23.330 37.298 1.00 72.06 395 GLY A C 1
ATOM 3228 O O . GLY A 1 395 ? 18.292 22.689 38.295 1.00 72.06 395 GLY A O 1
ATOM 3229 N N . LEU A 1 396 ? 18.476 24.532 37.033 1.00 68.12 396 LEU A N 1
ATOM 3230 C CA . LEU A 1 396 ? 19.496 25.181 37.864 1.00 68.12 396 LEU A CA 1
ATOM 3231 C C . LEU A 1 396 ? 18.980 25.483 39.280 1.00 68.12 396 LEU A C 1
ATOM 3233 O O . LEU A 1 396 ? 19.689 25.230 40.256 1.00 68.12 396 LEU A O 1
ATOM 3237 N N . LYS A 1 397 ? 17.728 25.945 39.432 1.00 65.50 397 LYS A N 1
ATOM 3238 C CA . LYS A 1 397 ? 17.094 26.126 40.754 1.00 65.50 397 LYS A CA 1
ATOM 3239 C C . LYS A 1 397 ? 16.954 24.807 41.516 1.00 65.50 397 LYS A C 1
ATOM 3241 O O . LYS A 1 397 ? 17.197 24.784 42.724 1.00 65.50 397 LYS A O 1
ATOM 3246 N N . TYR A 1 398 ? 16.603 23.718 40.833 1.00 65.88 398 TYR A N 1
ATOM 3247 C CA . TYR A 1 398 ? 16.470 22.389 41.435 1.00 65.88 398 TYR A CA 1
ATOM 3248 C C . TYR A 1 398 ? 17.828 21.837 41.906 1.00 65.88 398 TYR A C 1
ATOM 3250 O O . TYR A 1 398 ? 17.954 21.346 43.031 1.00 65.88 398 TYR A O 1
ATOM 3258 N N . ILE A 1 399 ? 18.879 22.019 41.098 1.00 63.94 399 ILE A N 1
ATOM 3259 C CA . ILE A 1 399 ? 20.256 21.616 41.423 1.00 63.94 399 ILE A CA 1
ATOM 3260 C C . ILE A 1 399 ? 20.811 22.445 42.596 1.00 63.94 399 ILE A C 1
ATOM 3262 O O . ILE A 1 399 ? 21.361 21.882 43.551 1.00 63.94 399 ILE A O 1
ATOM 3266 N N . CYS A 1 400 ? 20.605 23.767 42.604 1.00 54.00 400 CYS A N 1
ATOM 3267 C CA . CYS A 1 400 ? 21.016 24.633 43.716 1.00 54.00 400 CYS A CA 1
ATOM 3268 C C . CYS A 1 400 ? 20.226 24.365 45.012 1.00 54.00 400 CYS A C 1
ATOM 3270 O O . CYS A 1 400 ? 20.792 24.464 46.103 1.00 54.00 400 CYS A O 1
ATOM 3272 N N . GLY A 1 401 ? 18.947 23.984 44.911 1.00 52.16 401 GLY A N 1
ATOM 3273 C CA . GLY A 1 401 ? 18.110 23.602 46.052 1.00 52.16 401 GLY A CA 1
ATOM 3274 C C . GLY A 1 401 ? 18.557 22.300 46.726 1.00 52.16 401 GLY A C 1
ATOM 3275 O O . GLY A 1 401 ? 18.591 22.225 47.957 1.00 52.16 401 GLY A O 1
ATOM 3276 N N . ASN A 1 402 ? 18.979 21.303 45.941 1.00 51.16 402 ASN A N 1
ATOM 3277 C CA . ASN A 1 402 ? 19.469 20.021 46.464 1.00 51.16 402 ASN A CA 1
ATOM 3278 C C . ASN A 1 402 ? 20.919 20.073 46.968 1.00 51.16 402 ASN A C 1
ATOM 3280 O O . ASN A 1 402 ? 21.264 19.366 47.916 1.00 51.16 402 ASN A O 1
ATOM 3284 N N . SER A 1 403 ? 21.749 20.963 46.419 1.00 49.50 403 SER A N 1
ATOM 3285 C CA . SER A 1 403 ? 23.148 21.134 46.848 1.00 49.50 403 SER A CA 1
ATOM 3286 C C . SER A 1 403 ? 23.285 21.737 48.255 1.00 49.50 403 SER A C 1
ATOM 3288 O O . SER A 1 403 ? 24.311 21.562 48.908 1.00 49.50 403 SER A O 1
ATOM 3290 N N . ARG A 1 404 ? 22.238 22.394 48.780 1.00 47.12 404 ARG A N 1
ATOM 3291 C CA . ARG A 1 404 ? 22.197 22.888 50.171 1.00 47.12 404 ARG A CA 1
ATOM 3292 C C . ARG A 1 404 ? 21.757 21.836 51.202 1.00 47.12 404 ARG A C 1
ATOM 3294 O O . ARG A 1 404 ? 21.895 22.095 52.393 1.00 47.12 404 ARG A O 1
ATOM 3301 N N . LYS A 1 405 ? 21.268 20.658 50.782 1.00 48.31 405 LYS A N 1
ATOM 3302 C CA . LYS A 1 405 ? 20.735 19.610 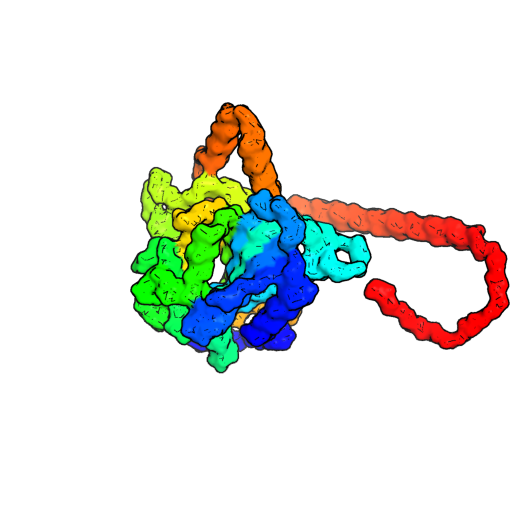51.684 1.00 48.31 405 LYS A CA 1
ATOM 3303 C C . LYS A 1 405 ? 21.648 18.395 51.899 1.00 48.31 405 LYS A C 1
ATOM 3305 O O . LYS A 1 405 ? 21.280 17.503 52.654 1.00 48.31 405 LYS A O 1
ATOM 3310 N N . LYS A 1 406 ? 22.846 18.358 51.306 1.00 42.69 406 LYS A N 1
ATOM 3311 C CA . LYS A 1 406 ? 23.836 17.289 51.541 1.00 42.69 406 LYS A CA 1
ATOM 3312 C C . LYS A 1 406 ? 25.201 17.861 51.935 1.00 42.69 406 LYS A C 1
ATOM 3314 O O . LYS A 1 406 ? 26.168 17.793 51.188 1.00 42.69 406 LYS A O 1
ATOM 3319 N N . ARG A 1 407 ? 25.278 18.423 53.143 1.00 44.66 407 ARG A N 1
ATOM 3320 C CA . ARG A 1 407 ? 26.486 18.316 53.977 1.00 44.66 407 ARG A CA 1
ATOM 3321 C C . ARG A 1 407 ? 26.204 17.229 55.012 1.00 44.66 407 ARG A C 1
ATOM 3323 O O . ARG A 1 407 ? 25.082 17.154 55.497 1.00 44.66 407 ARG A O 1
ATOM 3330 N N . VAL A 1 408 ? 27.244 16.474 55.357 1.00 42.53 408 VAL A N 1
ATOM 3331 C CA . VAL A 1 408 ? 27.308 15.298 56.248 1.00 42.53 408 VAL A CA 1
ATOM 3332 C C . VAL A 1 408 ? 27.329 13.961 55.483 1.00 42.53 408 VAL A C 1
ATOM 3334 O O . VAL A 1 408 ? 26.498 13.693 54.624 1.00 42.53 408 VAL A O 1
ATOM 3337 N N . ILE A 1 409 ? 28.309 13.140 55.884 1.00 35.12 409 ILE A N 1
ATOM 3338 C CA . ILE A 1 409 ? 28.713 11.783 55.459 1.00 35.12 409 ILE A CA 1
ATOM 3339 C C . ILE A 1 409 ? 29.894 11.694 54.461 1.00 35.12 409 ILE A C 1
ATOM 3341 O O . ILE A 1 409 ? 29.751 11.493 53.263 1.00 35.12 409 ILE A O 1
ATOM 3345 N N . SER A 1 410 ? 31.076 11.874 55.067 1.00 30.95 410 SER A N 1
ATOM 3346 C CA . SER A 1 410 ? 32.307 11.056 55.064 1.00 30.95 410 SER A CA 1
ATOM 3347 C C . SER A 1 410 ? 32.846 10.372 53.798 1.00 30.95 410 SER A C 1
ATOM 3349 O O . SER A 1 410 ? 32.251 9.470 53.220 1.00 30.95 410 SER A O 1
ATOM 3351 N N . LEU A 1 411 ? 34.116 10.710 53.550 1.00 36.41 411 LEU A N 1
ATOM 3352 C CA . LEU A 1 411 ? 35.130 10.068 52.716 1.00 36.41 411 LEU A CA 1
ATOM 3353 C C . LEU A 1 411 ? 35.340 8.575 53.027 1.00 36.41 411 LEU A C 1
ATOM 3355 O O . LEU A 1 411 ? 35.552 8.224 54.188 1.00 36.41 411 LEU A O 1
ATOM 3359 N N . LYS A 1 412 ? 35.400 7.757 51.966 1.00 30.73 412 LYS A N 1
ATOM 3360 C CA . LYS A 1 412 ? 36.392 6.694 51.670 1.00 30.73 412 LYS A CA 1
ATOM 3361 C C . LYS A 1 412 ? 35.765 5.659 50.727 1.00 30.73 412 LYS A C 1
ATOM 3363 O O . LYS A 1 412 ? 35.013 4.815 51.186 1.00 30.73 412 LYS A O 1
ATOM 3368 N N . SER A 1 413 ? 36.123 5.703 49.443 1.00 29.81 413 SER A N 1
ATOM 3369 C CA . SER A 1 413 ? 36.737 4.579 48.707 1.00 29.81 413 SER A CA 1
ATOM 3370 C C . SER A 1 413 ? 36.660 4.798 47.188 1.00 29.81 413 SER A C 1
ATOM 3372 O O . SER A 1 413 ? 35.569 5.013 46.672 1.00 29.81 413 SER A O 1
ATOM 3374 N N . LEU A 1 414 ? 37.819 4.637 46.528 1.00 32.19 414 LEU A N 1
ATOM 3375 C CA . LEU A 1 414 ? 38.023 4.173 45.138 1.00 32.19 414 LEU A CA 1
ATOM 3376 C C . LEU A 1 414 ? 37.540 5.148 44.041 1.00 32.19 414 LEU A C 1
ATOM 3378 O O . LEU A 1 414 ? 36.359 5.242 43.753 1.00 32.19 414 LEU A O 1
ATOM 3382 N N . SER A 1 415 ? 38.372 6.025 43.466 1.00 32.72 415 SER A N 1
ATOM 3383 C CA . SER A 1 415 ? 39.583 5.797 42.651 1.00 32.72 415 SER A CA 1
ATOM 3384 C C . SER A 1 415 ? 39.384 4.806 41.500 1.00 32.72 415 SER A C 1
ATOM 3386 O O . SER A 1 415 ? 39.137 3.625 41.724 1.00 32.72 415 SER A O 1
ATOM 3388 N N . SER A 1 416 ? 39.607 5.329 40.289 1.00 27.95 416 SER A N 1
ATOM 3389 C CA . SER A 1 416 ? 39.779 4.672 38.984 1.00 27.95 416 SER A CA 1
ATOM 3390 C C . SER A 1 416 ? 38.559 4.042 38.302 1.00 27.95 416 SER A C 1
ATOM 3392 O O . SER A 1 416 ? 38.480 2.829 38.172 1.00 27.95 416 SER A O 1
ATOM 3394 N N . THR A 1 417 ? 37.699 4.877 37.702 1.00 27.48 417 THR A N 1
ATOM 3395 C CA . THR A 1 417 ? 37.256 4.683 36.302 1.00 27.48 417 THR A CA 1
ATOM 3396 C C . THR A 1 417 ? 36.793 6.026 35.718 1.00 27.48 417 THR A C 1
ATOM 3398 O O . THR A 1 417 ? 35.794 6.592 36.155 1.00 27.48 417 THR A O 1
ATOM 3401 N N . PHE A 1 418 ? 37.536 6.575 34.754 1.00 31.78 418 PHE A N 1
ATOM 3402 C CA . PHE A 1 418 ? 37.083 7.710 33.949 1.00 31.78 418 PHE A CA 1
ATOM 3403 C C . PHE A 1 418 ? 36.002 7.218 32.967 1.00 31.78 418 PHE A C 1
ATOM 3405 O O . PHE A 1 418 ? 36.300 6.531 31.998 1.00 31.78 418 PHE A O 1
ATOM 3412 N N . LEU A 1 419 ? 34.755 7.562 33.297 1.00 28.77 419 LEU A N 1
ATOM 3413 C CA . LEU A 1 419 ? 33.665 8.026 32.426 1.00 28.77 419 LEU A CA 1
ATOM 3414 C C . LEU A 1 419 ? 33.316 7.207 31.169 1.00 28.77 419 LEU A C 1
ATOM 3416 O O . LEU A 1 419 ? 33.657 7.563 30.045 1.00 28.77 419 LEU A O 1
ATOM 3420 N N . LEU A 1 420 ? 32.454 6.212 31.383 1.00 28.66 420 LEU A N 1
ATOM 3421 C CA . LEU A 1 420 ? 31.403 5.820 30.446 1.00 28.66 420 LEU A CA 1
ATOM 3422 C C . LEU A 1 420 ? 30.075 6.314 31.043 1.00 28.66 420 LEU A C 1
ATOM 3424 O O . LEU A 1 420 ? 29.705 5.899 32.138 1.00 28.66 420 LEU A O 1
ATOM 3428 N N . LEU A 1 421 ? 29.360 7.194 30.342 1.00 25.05 421 LEU A N 1
ATOM 3429 C CA . LEU A 1 421 ? 27.909 7.323 30.487 1.00 25.05 421 LEU A CA 1
ATOM 3430 C C . LEU A 1 421 ? 27.304 7.022 29.117 1.00 25.05 421 LEU A C 1
ATOM 3432 O O . LEU A 1 421 ? 27.154 7.891 28.263 1.00 25.05 421 LEU A O 1
ATOM 3436 N N . ARG A 1 422 ? 27.047 5.725 28.922 1.00 26.11 422 ARG A N 1
ATOM 3437 C CA . ARG A 1 422 ? 25.966 5.205 28.086 1.00 26.11 422 ARG A CA 1
ATOM 3438 C C . ARG A 1 422 ? 24.713 5.056 28.964 1.00 26.11 422 ARG A C 1
ATOM 3440 O O . ARG A 1 422 ? 24.839 4.828 30.164 1.00 26.11 422 ARG A O 1
ATOM 3447 N N . SER A 1 423 ? 23.576 5.115 28.276 1.00 26.78 423 SER A N 1
ATOM 3448 C CA . SER A 1 423 ? 22.166 4.875 28.624 1.00 26.78 423 SER A CA 1
ATOM 3449 C C . SER A 1 423 ? 21.406 5.968 29.386 1.00 26.78 423 SER A C 1
ATOM 3451 O O . SER A 1 423 ? 21.791 6.273 30.512 1.00 26.78 423 SER A O 1
ATOM 3453 N N . LEU A 1 424 ? 20.308 6.584 28.918 1.00 28.83 424 LEU A N 1
ATOM 3454 C CA . LEU A 1 424 ? 19.373 6.314 27.796 1.00 28.83 424 LEU A CA 1
ATOM 3455 C C . LEU A 1 424 ? 19.252 4.870 27.299 1.00 28.83 424 LEU A C 1
ATOM 3457 O O . LEU A 1 424 ? 20.001 4.486 26.373 1.00 28.83 424 LEU A O 1
#